Protein AF-A0A7Y3PRS2-F1 (afdb_monomer)

Structure (mmCIF, N/CA/C/O backbone):
data_AF-A0A7Y3PRS2-F1
#
_entry.id   AF-A0A7Y3PRS2-F1
#
loop_
_atom_site.group_PDB
_atom_site.id
_atom_site.type_symbol
_atom_site.label_atom_id
_atom_site.label_alt_id
_atom_site.label_comp_id
_atom_site.label_asym_id
_atom_site.label_entity_id
_atom_site.label_seq_id
_atom_site.pdbx_PDB_ins_code
_atom_site.Cartn_x
_atom_site.Cartn_y
_atom_site.Cartn_z
_atom_site.occupancy
_atom_site.B_iso_or_equiv
_atom_site.auth_seq_id
_atom_site.auth_comp_id
_atom_site.auth_asym_id
_atom_site.auth_atom_id
_atom_site.pdbx_PDB_model_num
ATOM 1 N N . GLY A 1 1 ? 23.693 -0.739 -29.114 1.00 46.69 1 GLY A N 1
ATOM 2 C CA . GLY A 1 1 ? 23.190 -0.241 -27.819 1.00 46.69 1 GLY A CA 1
ATOM 3 C C . GLY A 1 1 ? 22.339 -1.314 -27.181 1.00 46.69 1 GLY A C 1
ATOM 4 O O . GLY A 1 1 ? 21.730 -2.082 -27.919 1.00 46.69 1 GLY A O 1
ATOM 5 N N . GLY A 1 2 ? 22.344 -1.424 -25.853 1.00 57.69 2 GLY A N 1
ATOM 6 C CA . GLY A 1 2 ? 21.483 -2.372 -25.144 1.00 57.69 2 GLY A CA 1
ATOM 7 C C . GLY A 1 2 ? 20.002 -1.984 -25.222 1.00 57.69 2 GLY A C 1
ATOM 8 O O . GLY A 1 2 ? 19.671 -0.837 -25.514 1.00 57.69 2 GLY A O 1
ATOM 9 N N . VAL A 1 3 ? 19.109 -2.945 -24.973 1.00 62.31 3 VAL A N 1
ATOM 10 C CA . VAL A 1 3 ? 17.650 -2.746 -24.958 1.00 62.31 3 VAL A CA 1
ATOM 11 C C . VAL A 1 3 ? 17.124 -3.119 -23.577 1.00 62.31 3 VAL A C 1
ATOM 13 O O . VAL A 1 3 ? 17.433 -4.199 -23.070 1.00 62.31 3 VAL A O 1
ATOM 16 N N . ILE A 1 4 ? 16.298 -2.255 -22.983 1.00 60.38 4 ILE A N 1
ATOM 17 C CA . ILE A 1 4 ? 15.517 -2.605 -21.794 1.00 60.38 4 ILE A CA 1
ATOM 18 C C . ILE A 1 4 ? 14.291 -3.379 -22.275 1.00 60.38 4 ILE A C 1
ATOM 20 O O . ILE A 1 4 ? 13.386 -2.817 -22.886 1.00 60.38 4 ILE A O 1
ATOM 24 N N . ARG A 1 5 ? 14.272 -4.689 -22.024 1.00 62.00 5 ARG A N 1
ATOM 25 C CA . ARG A 1 5 ? 13.059 -5.503 -22.142 1.00 62.00 5 ARG A CA 1
ATOM 26 C C . ARG A 1 5 ? 12.479 -5.674 -20.744 1.00 62.00 5 ARG A C 1
ATOM 28 O O . ARG A 1 5 ? 13.218 -6.011 -19.822 1.00 62.00 5 ARG A O 1
ATOM 35 N N . SER A 1 6 ? 11.166 -5.515 -20.610 1.00 60.88 6 SER A N 1
ATOM 36 C CA . SER A 1 6 ? 10.439 -5.734 -19.351 1.00 60.88 6 SER A CA 1
ATOM 37 C C . SER A 1 6 ? 9.538 -6.970 -19.448 1.00 60.88 6 SER A C 1
ATOM 39 O O . SER A 1 6 ? 8.319 -6.837 -19.369 1.00 60.88 6 SER A O 1
ATOM 41 N N . PRO A 1 7 ? 10.089 -8.180 -19.683 1.00 71.81 7 PRO A N 1
ATOM 42 C CA . PRO A 1 7 ? 9.277 -9.383 -19.702 1.00 71.81 7 PRO A CA 1
ATOM 43 C C . PRO A 1 7 ? 8.753 -9.664 -18.291 1.00 71.81 7 PRO A C 1
ATOM 45 O O . PRO A 1 7 ? 9.501 -9.673 -17.309 1.00 71.81 7 PRO A O 1
ATOM 48 N N . GLU A 1 8 ? 7.451 -9.892 -18.191 1.00 81.69 8 GLU A N 1
ATOM 49 C CA . GLU A 1 8 ? 6.794 -10.114 -16.915 1.00 81.69 8 GLU A CA 1
ATOM 50 C C . GLU A 1 8 ? 7.007 -11.557 -16.437 1.00 81.69 8 GLU A C 1
ATOM 52 O O . GLU A 1 8 ? 6.449 -12.507 -16.989 1.00 81.69 8 GLU A O 1
ATOM 57 N N . LEU A 1 9 ? 7.807 -11.728 -15.378 1.00 85.88 9 LEU A N 1
ATOM 58 C CA . LEU A 1 9 ? 8.125 -13.042 -14.803 1.00 85.88 9 LEU A CA 1
ATOM 59 C C . LEU A 1 9 ? 6.867 -13.844 -14.439 1.00 85.88 9 LEU A C 1
ATOM 61 O O . LEU A 1 9 ? 6.819 -15.045 -14.677 1.00 85.88 9 LEU A O 1
ATOM 65 N N . LEU A 1 10 ? 5.864 -13.175 -13.869 1.00 87.25 10 LEU A N 1
ATOM 66 C CA . LEU A 1 10 ? 4.642 -13.805 -13.364 1.00 87.25 10 LEU A CA 1
ATOM 67 C C . LEU A 1 10 ? 3.762 -14.361 -14.484 1.00 87.25 10 LEU A C 1
ATOM 69 O O . LEU A 1 10 ? 3.079 -15.364 -14.276 1.00 87.25 10 LEU A O 1
ATOM 73 N N . ALA A 1 11 ? 3.798 -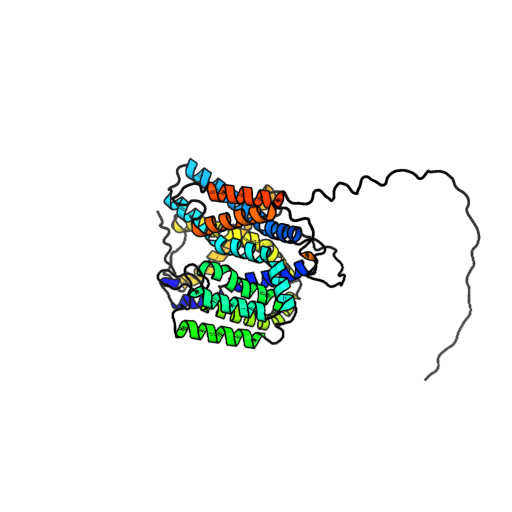13.724 -15.657 1.00 87.88 11 ALA A N 1
ATOM 74 C CA . ALA A 1 11 ? 3.120 -14.201 -16.854 1.00 87.88 11 ALA A CA 1
ATOM 75 C C . ALA A 1 11 ? 3.913 -15.339 -17.518 1.00 87.88 11 ALA A C 1
ATOM 77 O O . ALA A 1 11 ? 3.334 -16.339 -17.929 1.00 87.88 11 ALA A O 1
ATOM 78 N N . GLY A 1 12 ? 5.245 -15.219 -17.579 1.00 86.50 12 GLY A N 1
ATOM 79 C CA . GLY A 1 12 ? 6.105 -16.226 -18.209 1.00 86.50 12 GLY A CA 1
ATOM 80 C C . GLY A 1 12 ? 6.318 -17.502 -17.385 1.00 86.50 12 GLY A C 1
ATOM 81 O O . GLY A 1 12 ? 6.558 -18.562 -17.956 1.00 86.50 12 GLY A O 1
ATOM 82 N N . ILE A 1 13 ? 6.253 -17.423 -16.051 1.00 90.50 13 ILE A N 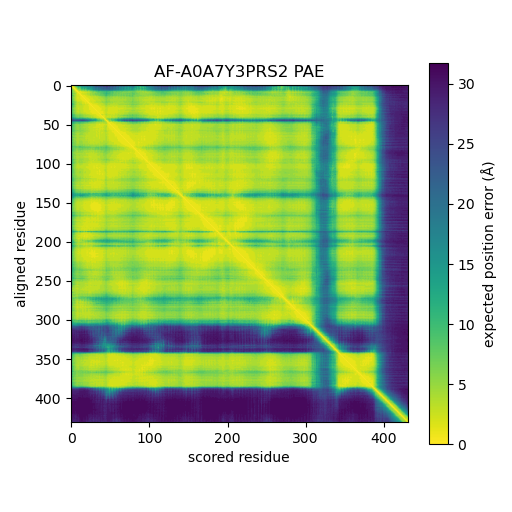1
ATOM 83 C CA . ILE A 1 13 ? 6.542 -18.532 -15.130 1.00 90.50 13 ILE A CA 1
ATOM 84 C C . ILE A 1 13 ? 5.455 -18.595 -14.040 1.00 90.50 13 ILE A C 1
ATOM 86 O O . ILE A 1 13 ? 5.655 -18.080 -12.935 1.00 90.50 13 ILE A O 1
ATOM 90 N N . PRO A 1 14 ? 4.305 -19.245 -14.301 1.00 89.56 14 PRO A N 1
ATOM 91 C CA . PRO A 1 14 ? 3.111 -19.132 -13.457 1.00 89.56 14 PRO A CA 1
ATOM 92 C C . PRO A 1 14 ? 3.289 -19.543 -11.991 1.00 89.56 14 PRO A C 1
ATOM 94 O O . PRO A 1 14 ? 2.665 -18.952 -11.113 1.00 89.56 14 PRO A O 1
ATOM 97 N N . TRP A 1 15 ? 4.175 -20.498 -11.676 1.00 91.69 15 TRP A N 1
ATOM 98 C CA . TRP A 1 15 ? 4.405 -20.897 -10.279 1.00 91.69 15 TRP A CA 1
ATOM 99 C C . TRP A 1 15 ? 4.943 -19.740 -9.419 1.00 91.69 15 TRP A C 1
ATOM 101 O O . TRP A 1 15 ? 4.715 -19.706 -8.211 1.00 91.69 15 TRP A O 1
ATOM 111 N N . THR A 1 16 ? 5.607 -18.750 -10.026 1.00 91.69 16 THR A N 1
ATOM 112 C CA . THR A 1 16 ? 6.114 -17.575 -9.303 1.00 91.69 16 THR A CA 1
ATOM 113 C C . THR A 1 16 ? 4.992 -16.683 -8.765 1.00 91.69 16 THR A C 1
ATOM 115 O O . THR A 1 16 ? 5.222 -15.924 -7.826 1.00 91.69 16 THR A O 1
ATOM 118 N N . GLN A 1 17 ? 3.756 -16.828 -9.259 1.00 93.50 17 GLN A N 1
ATOM 119 C CA . GLN A 1 17 ? 2.584 -16.128 -8.724 1.00 93.50 17 GLN A CA 1
ATOM 120 C C . GLN A 1 17 ? 2.300 -16.502 -7.263 1.00 93.50 17 GLN A C 1
ATOM 122 O O . GLN A 1 17 ? 1.859 -15.651 -6.494 1.00 93.50 17 GLN A O 1
ATOM 127 N N . TRP A 1 18 ? 2.645 -17.716 -6.825 1.00 94.00 18 TRP A N 1
ATOM 128 C CA . TRP A 1 18 ? 2.528 -18.122 -5.417 1.00 94.00 18 TRP A CA 1
ATOM 129 C C . TRP A 1 18 ? 3.438 -17.313 -4.487 1.00 94.00 18 TRP A C 1
ATOM 131 O O . TRP A 1 18 ? 3.109 -17.112 -3.319 1.00 94.00 18 TRP A O 1
ATOM 141 N N . LEU A 1 19 ? 4.556 -16.783 -4.995 1.00 93.50 19 LEU A N 1
ATOM 142 C CA . LEU A 1 19 ? 5.447 -15.928 -4.207 1.00 93.50 19 LEU A CA 1
ATOM 143 C C . LEU A 1 19 ? 4.758 -14.619 -3.803 1.00 93.50 19 LEU A C 1
ATOM 145 O O . LEU A 1 19 ? 5.074 -14.052 -2.756 1.00 93.50 19 LEU A O 1
ATOM 149 N N . THR A 1 20 ? 3.781 -14.158 -4.591 1.00 94.69 20 THR A N 1
ATOM 150 C CA . THR A 1 20 ? 3.027 -12.932 -4.295 1.00 94.69 20 THR A CA 1
ATOM 151 C C . THR A 1 20 ? 2.277 -13.029 -2.966 1.00 94.69 20 THR A C 1
ATOM 153 O O . THR A 1 20 ? 2.140 -12.015 -2.291 1.00 94.69 20 THR A O 1
ATOM 156 N N . LEU A 1 21 ? 1.900 -14.235 -2.519 1.00 94.56 21 LEU A N 1
ATOM 157 C CA . LEU A 1 21 ? 1.291 -14.466 -1.203 1.00 94.56 21 LEU A CA 1
ATOM 158 C C . LEU A 1 21 ? 2.195 -13.981 -0.062 1.00 94.56 21 LEU A C 1
ATOM 160 O O . LEU A 1 21 ? 1.745 -13.292 0.855 1.00 94.56 21 LEU A O 1
ATOM 164 N N . GLY A 1 22 ? 3.489 -14.302 -0.141 1.00 92.06 22 GLY A N 1
ATOM 165 C CA . GLY A 1 22 ? 4.481 -13.909 0.860 1.00 92.06 22 GLY A CA 1
ATOM 166 C C . GLY A 1 22 ? 4.921 -12.448 0.745 1.00 92.06 22 GLY A C 1
ATOM 167 O O . GLY A 1 22 ? 5.182 -11.806 1.761 1.00 92.06 22 GLY A O 1
ATOM 168 N N . PHE A 1 23 ? 4.985 -11.911 -0.477 1.00 91.56 23 PHE A N 1
ATOM 169 C CA . PHE A 1 23 ? 5.454 -10.543 -0.733 1.00 91.56 23 PHE A CA 1
ATOM 170 C C . PHE A 1 23 ? 4.352 -9.479 -0.712 1.00 91.56 23 PHE A C 1
ATOM 172 O O . PHE A 1 23 ? 4.666 -8.288 -0.722 1.00 91.56 23 PHE A O 1
ATOM 179 N N . GLN A 1 24 ? 3.075 -9.865 -0.660 1.00 93.69 24 GLN A N 1
ATOM 180 C CA . GLN A 1 24 ? 1.979 -8.906 -0.608 1.00 93.69 24 GLN A CA 1
ATOM 181 C C . GLN A 1 24 ? 1.889 -8.264 0.783 1.00 93.69 24 GLN A C 1
ATOM 183 O O . GLN A 1 24 ? 1.239 -8.774 1.694 1.00 93.69 24 GLN A O 1
ATOM 188 N N . ILE A 1 25 ? 2.558 -7.124 0.950 1.00 91.81 25 ILE A N 1
ATOM 189 C CA . ILE A 1 25 ? 2.680 -6.415 2.233 1.00 91.81 25 ILE A CA 1
ATOM 190 C C . ILE A 1 25 ? 1.506 -5.479 2.546 1.00 91.81 25 ILE A C 1
ATOM 192 O O . ILE A 1 25 ? 1.398 -4.988 3.671 1.00 91.81 25 ILE A O 1
ATOM 196 N N . MET A 1 26 ? 0.639 -5.189 1.573 1.00 92.94 26 MET A N 1
ATOM 197 C CA . MET A 1 26 ? -0.408 -4.172 1.722 1.00 92.94 26 MET A CA 1
ATOM 198 C C . MET A 1 26 ? -1.360 -4.408 2.902 1.00 92.94 26 MET A C 1
ATOM 200 O O . MET A 1 26 ? -1.560 -3.461 3.670 1.00 92.94 26 MET A O 1
ATOM 204 N N . PRO A 1 27 ? -1.889 -5.625 3.153 1.00 95.44 27 PRO A N 1
ATOM 205 C CA . PRO A 1 27 ? -2.759 -5.834 4.309 1.00 95.44 27 PRO A CA 1
ATOM 206 C C . PRO A 1 27 ? -2.053 -5.506 5.630 1.00 95.44 27 PRO A C 1
ATOM 208 O O . PRO A 1 27 ? -2.653 -4.897 6.516 1.00 95.44 27 PRO A O 1
ATOM 211 N N . LEU A 1 28 ? -0.757 -5.821 5.741 1.00 95.56 28 LEU A N 1
ATOM 212 C CA . LEU A 1 28 ? 0.056 -5.513 6.920 1.00 95.56 28 LEU A CA 1
ATOM 213 C C . LEU A 1 28 ? 0.216 -4.009 7.137 1.00 95.56 28 LEU A C 1
ATOM 215 O O . LEU A 1 28 ? 0.174 -3.540 8.276 1.00 95.56 28 LEU A O 1
ATOM 219 N N . PHE A 1 29 ? 0.378 -3.246 6.055 1.00 93.81 29 PHE A N 1
ATOM 220 C CA . PHE A 1 29 ? 0.495 -1.793 6.128 1.00 93.81 29 PHE A CA 1
ATOM 221 C C . PHE A 1 29 ? -0.790 -1.150 6.663 1.00 93.81 29 PHE A C 1
ATOM 223 O O . PHE A 1 29 ? -0.735 -0.319 7.574 1.00 93.81 29 PHE A O 1
ATOM 230 N N . PHE A 1 30 ? -1.957 -1.568 6.161 1.00 96.81 30 PHE A N 1
ATOM 231 C CA . PHE A 1 30 ? -3.244 -1.075 6.656 1.00 96.81 30 PHE A CA 1
ATOM 232 C C . PHE A 1 30 ? -3.535 -1.551 8.084 1.00 96.81 30 PHE A C 1
ATOM 234 O O . PHE A 1 30 ? -3.966 -0.739 8.902 1.00 96.81 30 PHE A O 1
ATOM 241 N N . LEU A 1 31 ? -3.209 -2.803 8.424 1.00 97.88 31 LEU A N 1
ATOM 242 C CA . LEU A 1 31 ? -3.309 -3.341 9.785 1.00 97.88 31 LEU A CA 1
ATOM 243 C C . LEU A 1 31 ? -2.492 -2.518 10.790 1.00 97.88 31 LEU A C 1
ATOM 245 O O . LEU A 1 31 ? -3.018 -2.054 11.805 1.00 97.88 31 LEU A O 1
ATOM 249 N N . ALA A 1 32 ? -1.209 -2.293 10.494 1.00 95.25 32 ALA A N 1
ATOM 250 C CA . ALA A 1 32 ? -0.327 -1.470 11.316 1.00 95.25 32 ALA A CA 1
ATOM 251 C C . ALA A 1 32 ? -0.800 -0.009 11.362 1.00 95.25 32 ALA A C 1
ATOM 253 O O . ALA A 1 32 ? -0.751 0.639 12.412 1.00 95.25 32 ALA A O 1
ATOM 254 N N . GLY A 1 33 ? -1.302 0.501 10.234 1.00 94.25 33 GLY A N 1
ATOM 255 C CA . GLY A 1 33 ? -1.906 1.821 10.113 1.00 94.25 33 GLY A CA 1
ATOM 256 C C . GLY A 1 33 ? -3.071 2.020 11.074 1.00 94.25 33 GLY A C 1
ATOM 257 O O . GLY A 1 33 ? -3.064 3.005 11.815 1.00 94.25 33 GLY A O 1
ATOM 258 N N . GLY A 1 34 ? -4.011 1.073 11.103 1.00 96.38 34 GLY A N 1
ATOM 259 C CA . GLY A 1 34 ? -5.158 1.064 12.006 1.00 96.38 34 GLY A CA 1
ATOM 260 C C . GLY A 1 34 ? -4.734 0.942 13.464 1.00 96.38 34 GLY A C 1
ATOM 261 O O . GLY A 1 34 ? -5.075 1.797 14.280 1.00 96.38 34 GLY A O 1
ATOM 262 N N . TYR A 1 35 ? -3.878 -0.032 13.788 1.00 96.12 35 TYR A N 1
ATOM 263 C CA . TYR A 1 35 ? -3.334 -0.200 15.141 1.00 96.12 35 TYR A CA 1
ATOM 264 C C . TYR A 1 35 ? -2.717 1.108 15.676 1.00 96.12 35 TYR A C 1
ATOM 266 O O . TYR A 1 35 ? -3.045 1.573 16.771 1.00 96.12 35 TYR A O 1
ATOM 274 N N . ALA A 1 36 ? -1.860 1.757 14.880 1.00 93.00 36 ALA A N 1
ATOM 275 C CA . ALA A 1 36 ? -1.219 3.015 15.256 1.00 93.00 36 ALA A CA 1
ATOM 276 C C . ALA A 1 36 ? -2.203 4.196 15.310 1.00 93.00 36 ALA A C 1
ATOM 278 O O . ALA A 1 36 ? -2.080 5.070 16.174 1.00 93.00 36 ALA A O 1
ATOM 279 N N . ALA A 1 37 ? -3.166 4.250 14.387 1.00 92.62 37 ALA A N 1
ATOM 280 C CA . ALA A 1 37 ? -4.164 5.309 14.334 1.00 92.62 37 ALA A CA 1
ATOM 281 C C . ALA A 1 37 ? -5.076 5.278 15.557 1.00 92.62 37 ALA A C 1
ATOM 283 O O . ALA A 1 37 ? -5.170 6.300 16.233 1.00 92.62 37 ALA A O 1
ATOM 284 N N . GLY A 1 38 ? -5.621 4.110 15.912 1.00 90.31 38 GLY A N 1
ATOM 285 C CA . GLY A 1 38 ? -6.403 3.928 17.134 1.00 90.31 38 GLY A CA 1
ATOM 286 C C . GLY A 1 38 ? -5.597 4.367 18.356 1.00 90.31 38 GLY A C 1
ATOM 287 O O . GLY A 1 38 ? -6.076 5.175 19.154 1.00 90.31 38 GLY A O 1
ATOM 288 N N . GLY A 1 39 ? -4.330 3.928 18.427 1.00 88.50 39 GLY A N 1
ATOM 289 C CA . GLY A 1 39 ? -3.302 4.379 19.377 1.00 88.50 39 GLY A CA 1
ATOM 290 C C . GLY A 1 39 ? -3.317 5.879 19.624 1.00 88.50 39 GLY A C 1
ATOM 291 O O . GLY A 1 39 ? -3.650 6.371 20.703 1.00 88.50 39 GLY A O 1
ATOM 292 N N . SER A 1 40 ? -2.947 6.597 18.572 1.00 88.31 40 SER A N 1
ATOM 293 C CA . SER A 1 40 ? -2.798 8.046 18.602 1.00 88.31 40 SER A CA 1
ATOM 294 C C . SER A 1 40 ? -4.117 8.809 18.726 1.00 88.31 40 SER A C 1
ATOM 296 O O . SER A 1 40 ? -4.100 9.949 19.179 1.00 88.31 40 SER A O 1
ATOM 298 N N . TRP A 1 41 ? -5.238 8.227 18.296 1.00 88.25 41 TRP A N 1
ATOM 299 C CA . TRP A 1 41 ? -6.565 8.835 18.381 1.00 88.25 41 TRP A CA 1
ATOM 300 C C . TRP A 1 41 ? -7.108 8.779 19.809 1.00 88.25 41 TRP A C 1
ATOM 302 O O . TRP A 1 41 ? -7.526 9.800 20.351 1.00 88.25 41 TRP A O 1
ATOM 312 N N . ALA A 1 42 ? -7.016 7.616 20.457 1.00 85.00 42 ALA A N 1
ATOM 313 C CA . ALA A 1 42 ? -7.455 7.441 21.840 1.00 85.00 42 ALA A CA 1
ATOM 314 C C . ALA A 1 42 ? -6.648 8.307 22.826 1.00 85.00 42 ALA A C 1
ATOM 316 O O . ALA A 1 42 ? -7.210 8.827 23.784 1.00 85.00 42 ALA A O 1
ATOM 317 N N . ALA A 1 43 ? -5.349 8.497 22.570 1.00 81.88 43 ALA A N 1
ATOM 318 C CA . ALA A 1 43 ? -4.469 9.332 23.391 1.00 81.88 43 ALA A CA 1
ATOM 319 C C . ALA A 1 43 ? -4.601 10.847 23.122 1.00 81.88 43 ALA A C 1
ATOM 321 O O . ALA A 1 43 ? -3.947 11.648 23.787 1.00 81.88 43 ALA A O 1
ATOM 322 N N . MET A 1 44 ? -5.393 11.263 22.130 1.00 79.00 44 MET A N 1
ATOM 323 C CA . MET A 1 44 ? -5.501 12.669 21.744 1.00 79.00 44 MET A CA 1
ATOM 324 C C . MET A 1 44 ? -6.445 13.439 22.676 1.00 79.00 44 MET A C 1
ATOM 326 O O . MET A 1 44 ? -7.554 12.982 22.954 1.00 79.00 44 MET A O 1
ATOM 330 N N . SER A 1 45 ? -6.031 14.638 23.092 1.00 62.50 45 SER A N 1
ATOM 331 C CA . SER A 1 45 ? -6.848 15.605 23.844 1.00 62.50 45 SER A CA 1
ATOM 332 C C . SER A 1 45 ? -7.406 16.751 22.981 1.00 62.50 45 SER A C 1
ATOM 334 O O . SER A 1 45 ? -8.255 17.503 23.445 1.00 62.50 45 SER A O 1
ATOM 336 N N . GLY A 1 46 ? -6.960 16.882 21.724 1.00 64.12 46 GLY A N 1
ATOM 337 C CA . GLY A 1 46 ? -7.448 17.877 20.757 1.00 64.12 46 GLY A CA 1
ATOM 338 C C . GLY A 1 46 ? -8.558 17.370 19.822 1.00 64.12 46 GLY A C 1
ATOM 339 O O . GLY A 1 46 ? -8.845 16.175 19.762 1.00 64.12 46 GLY A O 1
ATOM 340 N N . GLY A 1 47 ? -9.164 18.284 19.056 1.00 77.94 47 GLY A N 1
ATOM 341 C CA . GLY A 1 47 ? -10.257 17.983 18.120 1.00 77.94 47 GLY A CA 1
ATOM 342 C C . GLY A 1 47 ? -9.864 17.119 16.909 1.00 77.94 47 GLY A C 1
ATOM 343 O O . GLY A 1 47 ? -8.689 17.009 16.539 1.00 77.94 47 GLY A O 1
ATOM 344 N N . ALA A 1 48 ? -10.879 16.532 16.259 1.00 83.50 48 ALA A N 1
ATOM 345 C CA . ALA A 1 48 ? -10.725 15.617 15.124 1.00 83.50 48 ALA A CA 1
ATOM 346 C C . ALA A 1 48 ? -9.922 16.215 13.958 1.00 83.50 48 ALA A C 1
ATOM 348 O O . ALA A 1 48 ? -8.994 15.583 13.451 1.00 83.50 48 ALA A O 1
ATOM 349 N N . SER A 1 49 ? -10.224 17.463 13.588 1.00 82.88 49 SER A N 1
ATOM 350 C CA . SER A 1 49 ? -9.579 18.183 12.483 1.00 82.88 49 SER A CA 1
ATOM 351 C C . SER A 1 49 ? -8.067 18.327 12.684 1.00 82.88 49 SER A C 1
ATOM 353 O O . SER A 1 49 ? -7.286 18.046 11.776 1.00 82.88 49 SER A O 1
ATOM 355 N N . GLY A 1 50 ? -7.626 18.691 13.892 1.00 83.00 50 GLY A N 1
ATOM 356 C CA . GLY A 1 50 ? -6.206 18.827 14.219 1.00 83.00 50 GLY A CA 1
ATOM 357 C C . GLY A 1 50 ? -5.451 17.497 14.181 1.00 83.00 50 GLY A C 1
ATOM 358 O O . GLY A 1 50 ? -4.306 17.448 13.728 1.00 83.00 50 GLY A O 1
ATOM 359 N N . TRP A 1 51 ? -6.086 16.406 14.621 1.00 87.62 51 TRP A N 1
ATOM 360 C CA . TRP A 1 51 ? -5.494 15.069 14.539 1.00 87.62 51 TRP A CA 1
ATOM 361 C C . TRP A 1 51 ? -5.363 14.597 13.087 1.00 87.62 51 TRP A C 1
ATOM 363 O O . TRP A 1 51 ? -4.268 14.195 12.680 1.00 87.62 51 TRP A O 1
ATOM 373 N N . VAL A 1 52 ? -6.439 14.719 12.297 1.00 89.81 52 VAL A N 1
ATOM 374 C CA . VAL A 1 52 ? -6.457 14.331 10.878 1.00 89.81 52 VAL A CA 1
ATOM 375 C C . VAL A 1 52 ? -5.418 15.136 10.104 1.00 89.81 52 VAL A C 1
ATOM 377 O O . VAL A 1 52 ? -4.596 14.548 9.409 1.00 89.81 52 VAL A O 1
ATOM 380 N N . ARG A 1 53 ? -5.366 16.459 10.302 1.00 88.12 53 ARG A N 1
ATOM 381 C CA . ARG A 1 53 ? -4.370 17.340 9.678 1.00 88.12 53 ARG A CA 1
ATOM 382 C C . ARG A 1 53 ? -2.940 16.898 9.974 1.00 88.12 53 ARG A C 1
ATOM 384 O O . ARG A 1 53 ? -2.153 16.738 9.049 1.00 88.12 53 ARG A O 1
ATOM 391 N N . ARG A 1 54 ? -2.589 16.642 11.241 1.00 87.00 54 ARG A N 1
ATOM 392 C CA . ARG A 1 54 ? -1.234 16.178 11.600 1.00 87.00 54 ARG A CA 1
ATOM 393 C C . ARG A 1 54 ? -0.871 14.862 10.918 1.00 87.00 54 ARG A C 1
ATOM 395 O O . ARG A 1 54 ? 0.279 14.678 10.526 1.00 87.00 54 ARG A O 1
ATOM 402 N N . ARG A 1 55 ? -1.826 13.938 10.798 1.00 88.12 55 ARG A N 1
ATOM 403 C CA . ARG A 1 55 ? -1.591 12.638 10.163 1.00 88.12 55 ARG A CA 1
ATOM 404 C C . ARG A 1 55 ? -1.488 12.756 8.644 1.00 88.12 55 ARG A C 1
ATOM 406 O O . ARG A 1 55 ? -0.572 12.178 8.071 1.00 88.12 55 ARG A O 1
ATOM 413 N N . ALA A 1 56 ? -2.352 13.560 8.028 1.00 89.50 56 ALA A N 1
ATOM 414 C CA . A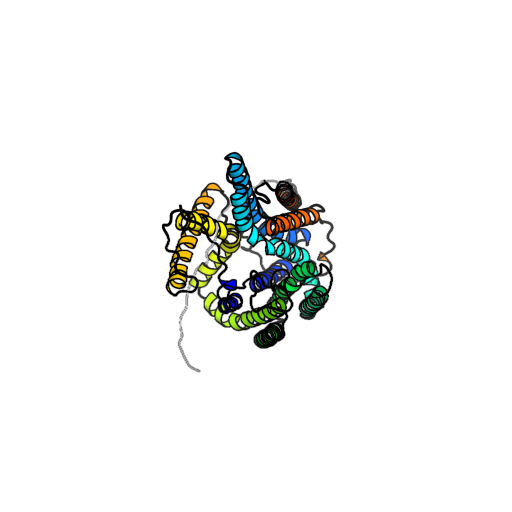LA A 1 56 ? -2.295 13.888 6.610 1.00 89.50 56 ALA A CA 1
ATOM 415 C C . ALA A 1 56 ? -0.954 14.535 6.249 1.00 89.50 56 ALA A C 1
ATOM 417 O O . ALA A 1 56 ? -0.272 14.061 5.352 1.00 89.50 56 ALA A O 1
ATOM 418 N N . MET A 1 57 ? -0.509 15.533 7.014 1.00 86.88 57 MET A N 1
ATOM 419 C CA . MET A 1 57 ? 0.759 16.232 6.784 1.00 86.88 57 MET A CA 1
ATOM 420 C C . MET A 1 57 ? 1.991 15.325 6.862 1.00 86.88 57 MET A C 1
ATOM 422 O O . MET A 1 57 ? 2.929 15.503 6.090 1.00 86.88 57 MET A O 1
ATOM 426 N N . ARG A 1 58 ? 1.988 14.312 7.740 1.00 84.69 58 ARG A N 1
ATOM 427 C CA . ARG A 1 58 ? 3.073 13.311 7.816 1.00 84.69 58 ARG A CA 1
ATOM 428 C C . ARG A 1 58 ? 3.222 12.477 6.542 1.00 84.69 58 ARG A C 1
ATOM 430 O O . ARG A 1 58 ? 4.284 11.900 6.337 1.00 84.69 58 ARG A O 1
ATOM 437 N N . LEU A 1 59 ? 2.171 12.394 5.732 1.00 87.31 59 LEU A N 1
ATOM 438 C CA . LEU A 1 59 ? 2.147 11.658 4.472 1.00 87.31 59 LEU A CA 1
ATOM 439 C C . LEU A 1 59 ? 2.281 12.606 3.272 1.00 87.31 59 LEU A C 1
ATOM 441 O O . LEU A 1 59 ? 3.106 12.359 2.398 1.00 87.31 59 LEU A O 1
ATOM 445 N N . LEU A 1 60 ? 1.537 13.715 3.265 1.00 88.44 60 LEU A N 1
ATOM 446 C CA . LEU A 1 60 ? 1.521 14.689 2.174 1.00 88.44 60 LEU A CA 1
ATOM 447 C C . LEU A 1 60 ? 2.840 15.440 2.019 1.00 88.44 60 LEU A C 1
ATOM 449 O O . LEU A 1 60 ? 3.234 15.694 0.892 1.00 88.44 60 LEU A O 1
ATOM 453 N N . VAL A 1 61 ? 3.548 15.774 3.104 1.00 86.62 61 VAL A N 1
ATOM 454 C CA . VAL A 1 61 ? 4.816 16.516 2.978 1.00 86.62 61 VAL A CA 1
ATOM 455 C C . VAL A 1 61 ? 5.895 15.679 2.287 1.00 86.62 61 VAL A C 1
ATOM 457 O O . VAL A 1 61 ? 6.416 16.144 1.275 1.00 86.62 61 VAL A O 1
ATOM 460 N N . PRO A 1 62 ? 6.220 14.449 2.739 1.00 86.06 62 PRO A N 1
ATOM 461 C CA . PRO A 1 62 ? 7.196 13.624 2.030 1.00 86.06 62 PRO A CA 1
ATOM 462 C C . PRO A 1 62 ? 6.780 13.324 0.585 1.00 86.06 62 PRO A C 1
ATOM 464 O O . PRO A 1 62 ? 7.602 13.447 -0.322 1.00 86.06 62 PRO A O 1
ATOM 467 N N . ALA A 1 63 ? 5.505 12.983 0.361 1.00 89.88 63 ALA A N 1
ATOM 468 C CA . ALA A 1 63 ? 4.990 12.683 -0.973 1.00 89.88 63 ALA A CA 1
ATOM 469 C C . ALA A 1 63 ? 5.008 13.912 -1.895 1.00 89.88 63 ALA A C 1
ATOM 471 O O . ALA A 1 63 ? 5.349 13.789 -3.068 1.00 89.88 63 ALA A O 1
ATOM 472 N N . GLY A 1 64 ? 4.686 15.094 -1.368 1.00 89.88 64 GLY A N 1
ATOM 473 C CA . GLY A 1 64 ? 4.707 16.365 -2.085 1.00 89.88 64 GLY A CA 1
ATOM 474 C C . GLY A 1 64 ? 6.119 16.801 -2.461 1.00 89.88 64 GLY A C 1
ATOM 475 O O . GLY A 1 64 ? 6.331 17.200 -3.600 1.00 89.88 64 GLY A O 1
ATOM 476 N N . ILE A 1 65 ? 7.098 16.651 -1.559 1.00 88.44 65 ILE A N 1
ATOM 477 C CA . ILE A 1 65 ? 8.517 16.918 -1.859 1.00 88.44 65 ILE A CA 1
ATOM 478 C C . ILE A 1 65 ? 9.002 15.997 -2.978 1.00 88.44 65 ILE A C 1
ATOM 480 O O . ILE A 1 65 ? 9.553 16.470 -3.968 1.00 88.44 65 ILE A O 1
ATOM 484 N N . TYR A 1 66 ? 8.766 14.690 -2.843 1.00 90.75 66 TYR A N 1
ATOM 485 C CA . TYR A 1 66 ? 9.127 13.718 -3.872 1.00 90.75 66 TYR A CA 1
ATOM 486 C C . TYR A 1 66 ? 8.463 14.054 -5.216 1.00 90.75 66 TYR A C 1
ATOM 488 O O . TYR A 1 66 ? 9.149 14.160 -6.229 1.00 90.75 66 TYR A O 1
ATOM 496 N N . SER A 1 67 ? 7.151 14.305 -5.213 1.00 94.38 67 SER A N 1
ATOM 497 C CA . SER A 1 67 ? 6.396 14.647 -6.424 1.00 94.38 67 SER A CA 1
ATOM 498 C C . SER A 1 67 ? 6.923 15.924 -7.068 1.00 94.38 67 SER A C 1
ATOM 500 O O . SER A 1 67 ? 7.121 15.956 -8.274 1.00 94.38 67 SER A O 1
ATOM 502 N N . GLY A 1 68 ? 7.205 16.961 -6.275 1.00 92.94 68 GLY A N 1
ATOM 503 C CA . GLY A 1 68 ? 7.777 18.213 -6.762 1.00 92.94 68 GLY A CA 1
ATOM 504 C C . GLY A 1 68 ? 9.128 18.006 -7.444 1.00 92.94 68 GLY A C 1
ATOM 505 O O . GLY A 1 68 ? 9.333 18.513 -8.542 1.00 92.94 68 GLY A O 1
ATOM 506 N N . LEU A 1 69 ? 10.021 17.210 -6.849 1.00 92.00 69 LEU A N 1
ATOM 507 C CA . LEU A 1 69 ? 11.329 16.904 -7.439 1.00 92.00 69 LEU A CA 1
ATOM 508 C C . LEU A 1 69 ? 11.205 16.113 -8.747 1.00 92.00 69 LEU A C 1
ATOM 510 O O . LEU A 1 69 ? 11.883 16.438 -9.720 1.00 92.00 69 LEU A O 1
ATOM 514 N N . VAL A 1 70 ? 10.317 15.117 -8.799 1.00 93.88 70 VAL A N 1
ATOM 515 C CA . VAL A 1 70 ? 10.066 14.348 -10.028 1.00 93.88 70 VAL A CA 1
ATOM 516 C C . VAL A 1 70 ? 9.447 15.232 -11.111 1.00 93.88 70 VAL A C 1
ATOM 518 O O . VAL A 1 70 ? 9.880 15.178 -12.256 1.00 93.88 70 VAL A O 1
ATOM 521 N N . LEU A 1 71 ? 8.489 16.092 -10.763 1.00 96.00 71 LEU A N 1
ATOM 522 C CA . LEU A 1 71 ? 7.871 17.034 -11.698 1.00 96.00 71 LEU A CA 1
ATOM 523 C C . LEU A 1 71 ? 8.890 18.035 -12.257 1.00 96.00 71 LEU A C 1
ATOM 525 O O . LEU A 1 71 ? 8.886 18.297 -13.457 1.00 96.00 71 LEU A O 1
ATOM 529 N N . VAL A 1 72 ? 9.797 18.555 -11.423 1.00 95.25 72 VAL A N 1
ATOM 530 C CA . VAL A 1 72 ? 10.908 19.403 -11.886 1.00 95.25 72 VAL A CA 1
ATOM 531 C C . VAL A 1 72 ? 11.799 18.634 -12.860 1.00 95.25 72 VAL A C 1
ATOM 533 O O . VAL A 1 72 ? 12.110 19.156 -13.928 1.00 95.25 72 VAL A O 1
ATOM 536 N N . ALA A 1 73 ? 12.157 17.384 -12.549 1.00 93.12 73 ALA A N 1
ATOM 537 C CA . ALA A 1 73 ? 12.936 16.548 -13.460 1.00 93.12 73 ALA A CA 1
ATOM 538 C C . ALA A 1 73 ? 12.210 16.320 -14.799 1.00 93.12 73 ALA A C 1
ATOM 540 O O . ALA A 1 73 ? 12.816 16.485 -15.852 1.00 93.12 73 ALA A O 1
ATOM 541 N N . VAL A 1 74 ? 10.903 16.035 -14.777 1.00 94.62 74 VAL A N 1
ATOM 542 C CA . VAL A 1 74 ? 10.068 15.897 -15.985 1.00 94.62 74 VAL A CA 1
ATOM 543 C C . VAL A 1 74 ? 10.049 17.189 -16.809 1.00 94.62 74 VAL A C 1
ATOM 545 O O . VAL A 1 74 ? 10.157 17.132 -18.033 1.00 94.62 74 VAL A O 1
ATOM 548 N N . ALA A 1 75 ? 9.934 18.355 -16.168 1.00 94.88 75 ALA A N 1
ATOM 549 C CA . ALA A 1 75 ? 9.961 19.645 -16.858 1.00 94.88 75 ALA A CA 1
ATOM 550 C C . ALA A 1 75 ? 11.324 19.916 -17.518 1.00 94.88 75 ALA A C 1
ATOM 552 O O . ALA A 1 75 ? 11.373 20.329 -18.676 1.00 94.88 75 ALA A O 1
ATOM 553 N N . VAL A 1 76 ? 12.428 19.629 -16.817 1.00 95.88 76 VAL A N 1
ATOM 554 C CA . VAL A 1 76 ? 13.792 19.759 -17.359 1.00 95.88 76 VAL A CA 1
ATOM 555 C C . VAL A 1 76 ? 14.004 18.808 -18.536 1.00 95.88 76 VAL A C 1
ATOM 557 O O . VAL A 1 76 ? 14.475 19.237 -19.585 1.00 95.88 76 VAL A O 1
ATOM 560 N N . CYS A 1 77 ? 13.617 17.538 -18.398 1.00 94.12 77 CYS A N 1
ATOM 561 C CA . CYS A 1 77 ? 13.752 16.540 -19.456 1.00 94.12 77 CYS A CA 1
ATOM 562 C C . CYS A 1 77 ? 12.933 16.894 -20.708 1.00 94.12 77 CYS A C 1
ATOM 564 O O . CYS A 1 77 ? 13.431 16.725 -21.818 1.00 94.12 77 CYS A O 1
ATOM 566 N N . GLN A 1 78 ? 11.723 17.442 -20.553 1.00 92.38 78 GLN A N 1
ATOM 567 C CA . GLN A 1 78 ? 10.970 17.983 -21.691 1.00 92.38 78 GLN A CA 1
ATOM 568 C C . GLN A 1 78 ? 11.686 19.175 -22.335 1.00 92.38 78 GLN A C 1
ATOM 570 O O . GLN A 1 78 ? 11.778 19.239 -23.557 1.00 92.38 78 GLN A O 1
ATOM 575 N N . GLY A 1 79 ? 12.237 20.092 -21.532 1.00 93.69 79 GLY A N 1
ATOM 576 C CA . GLY A 1 79 ? 12.961 21.266 -22.029 1.00 93.69 79 GLY A CA 1
ATOM 577 C C . GLY A 1 79 ? 14.217 20.932 -22.842 1.00 93.69 79 GLY A C 1
ATOM 578 O O . GLY A 1 79 ? 14.555 21.669 -23.762 1.00 93.69 79 GLY A O 1
ATOM 579 N N . VAL A 1 80 ? 14.884 19.811 -22.543 1.00 94.81 80 VAL A N 1
ATOM 580 C CA . VAL A 1 80 ? 16.049 19.320 -23.308 1.00 94.81 80 VAL A CA 1
ATOM 581 C C . VAL A 1 80 ? 15.681 18.330 -24.422 1.00 94.81 80 VAL A C 1
ATOM 583 O O . VAL A 1 80 ? 16.574 17.805 -25.083 1.00 94.81 80 VAL A O 1
ATOM 586 N N . GLY A 1 81 ? 14.388 18.071 -24.648 1.00 92.31 81 GLY A N 1
ATOM 587 C CA . GLY A 1 81 ? 13.907 17.247 -25.759 1.00 92.31 81 GLY A CA 1
ATOM 588 C C . GLY A 1 81 ? 14.045 15.733 -25.564 1.00 92.31 81 GLY A C 1
ATOM 589 O O . GLY A 1 81 ? 14.237 15.017 -26.545 1.00 92.31 81 GLY A O 1
ATOM 590 N N . VAL A 1 82 ? 13.963 15.226 -24.327 1.00 92.19 82 VAL A N 1
ATOM 591 C CA . VAL A 1 82 ? 13.871 13.772 -24.084 1.00 92.19 82 VAL A CA 1
ATOM 592 C C . VAL A 1 82 ? 12.605 13.212 -24.740 1.00 92.19 82 VAL A C 1
ATOM 594 O O . VAL A 1 82 ? 11.545 13.832 -24.689 1.00 92.19 82 VAL A O 1
ATOM 597 N N . ASP A 1 83 ? 12.721 12.020 -25.328 1.00 93.19 83 ASP A N 1
ATOM 598 C CA . ASP A 1 83 ? 11.614 11.296 -25.955 1.00 93.19 83 ASP A CA 1
ATOM 599 C C . ASP A 1 83 ? 10.382 11.161 -25.032 1.00 93.19 83 ASP A C 1
ATOM 601 O O . ASP A 1 83 ? 10.489 10.796 -23.855 1.00 93.19 83 ASP A O 1
ATOM 605 N N . ALA A 1 84 ? 9.200 11.433 -25.593 1.00 92.19 84 ALA A N 1
ATOM 606 C CA . ALA A 1 84 ? 7.933 11.464 -24.865 1.00 92.19 84 ALA A CA 1
ATOM 607 C C . ALA A 1 84 ? 7.549 10.091 -24.290 1.00 92.19 84 ALA A C 1
ATOM 609 O O . ALA A 1 84 ? 7.104 10.015 -23.146 1.00 92.19 84 ALA A O 1
ATOM 610 N N . GLY A 1 85 ? 7.783 9.006 -25.037 1.00 91.06 85 GLY A N 1
ATOM 611 C CA . GLY A 1 85 ? 7.489 7.648 -24.571 1.00 91.06 85 GLY A CA 1
ATOM 612 C C . GLY A 1 85 ? 8.385 7.230 -23.403 1.00 91.06 85 GLY A C 1
ATOM 613 O O . GLY A 1 85 ? 7.935 6.596 -22.449 1.00 91.06 85 GLY A O 1
ATOM 614 N N . THR A 1 86 ? 9.651 7.649 -23.426 1.00 90.25 86 THR A N 1
ATOM 615 C CA . THR A 1 86 ? 10.593 7.441 -22.318 1.00 90.25 86 THR A CA 1
ATOM 616 C C . THR A 1 86 ? 10.152 8.194 -21.064 1.00 90.25 86 THR A C 1
ATOM 618 O O . THR A 1 86 ? 10.170 7.634 -19.965 1.00 90.25 86 THR A O 1
ATOM 621 N N . LEU A 1 87 ? 9.729 9.452 -21.221 1.00 92.94 87 LEU A N 1
ATOM 622 C CA . LEU A 1 87 ? 9.188 10.258 -20.128 1.00 92.94 87 LEU A CA 1
ATOM 623 C C . LEU A 1 87 ? 7.932 9.642 -19.524 1.00 92.94 87 LEU A C 1
ATOM 625 O O . LEU A 1 87 ? 7.832 9.561 -18.300 1.00 92.94 87 LEU A O 1
ATOM 629 N N . GLU A 1 88 ? 7.010 9.179 -20.361 1.00 93.50 88 GLU A N 1
ATOM 630 C CA . GLU A 1 88 ? 5.787 8.516 -19.924 1.00 93.50 88 GLU A CA 1
ATOM 631 C C . GLU A 1 88 ? 6.093 7.243 -19.130 1.00 93.50 88 GLU A C 1
ATOM 633 O O . GLU A 1 88 ? 5.620 7.092 -18.003 1.00 93.50 88 GLU A O 1
ATOM 638 N N . LEU A 1 89 ? 6.965 6.376 -19.653 1.00 90.88 89 LEU A N 1
ATOM 639 C CA . LEU A 1 89 ? 7.363 5.133 -18.991 1.00 90.88 89 LEU A CA 1
ATOM 640 C C . LEU A 1 89 ? 8.010 5.388 -17.621 1.00 90.88 89 LEU A C 1
ATOM 642 O O . LEU A 1 89 ? 7.627 4.778 -16.620 1.00 90.88 89 LEU A O 1
ATOM 646 N N . VAL A 1 90 ? 8.993 6.292 -17.564 1.00 91.44 90 VAL A N 1
ATOM 647 C CA . VAL A 1 90 ? 9.707 6.644 -16.325 1.00 91.44 90 VAL A CA 1
ATOM 648 C C . VAL A 1 90 ? 8.769 7.342 -15.340 1.00 91.44 90 VAL A C 1
ATOM 650 O O . VAL A 1 90 ? 8.756 7.015 -14.151 1.00 91.44 90 VAL A O 1
ATOM 653 N N . GLY A 1 91 ? 7.955 8.278 -15.829 1.00 94.38 91 GLY A N 1
ATOM 654 C CA . GLY A 1 91 ? 6.986 9.023 -15.036 1.00 94.38 91 GLY A CA 1
ATOM 655 C C . GLY A 1 91 ? 5.908 8.123 -14.439 1.00 94.38 91 GLY A C 1
ATOM 656 O O . GLY A 1 91 ? 5.532 8.309 -13.280 1.00 94.38 91 GLY A O 1
ATOM 657 N N . TRP A 1 92 ? 5.437 7.129 -15.191 1.00 94.12 92 TRP A N 1
ATOM 658 C CA . TRP A 1 92 ? 4.515 6.108 -14.705 1.00 94.12 92 TRP A CA 1
ATOM 659 C C . TRP A 1 92 ? 5.175 5.191 -13.674 1.00 94.12 92 TRP A C 1
ATOM 661 O O . TRP A 1 92 ? 4.636 5.030 -12.580 1.00 94.12 92 TRP A O 1
ATOM 671 N N . ALA A 1 93 ? 6.375 4.669 -13.949 1.00 91.75 93 ALA A N 1
ATOM 672 C CA . ALA A 1 93 ? 7.085 3.777 -13.029 1.00 91.75 93 ALA A CA 1
ATOM 673 C C . ALA A 1 93 ? 7.357 4.433 -11.661 1.00 91.75 93 ALA A C 1
ATOM 675 O O . ALA A 1 93 ? 7.217 3.796 -10.616 1.00 91.75 93 ALA A O 1
ATOM 676 N N . MET A 1 94 ? 7.692 5.727 -11.657 1.00 93.44 94 MET A N 1
ATOM 677 C CA . MET A 1 94 ? 7.892 6.516 -10.437 1.00 93.44 94 MET A CA 1
ATOM 678 C C . MET A 1 94 ? 6.584 6.745 -9.663 1.00 93.44 94 MET A C 1
ATOM 680 O O . MET A 1 94 ? 6.567 6.710 -8.431 1.00 93.44 94 MET A O 1
ATOM 684 N N . ALA A 1 95 ? 5.463 6.942 -10.358 1.00 94.50 95 ALA A N 1
ATOM 685 C CA . ALA A 1 95 ? 4.181 7.219 -9.714 1.00 94.50 95 ALA A CA 1
ATOM 686 C C . ALA A 1 95 ? 3.403 5.963 -9.303 1.00 94.50 95 ALA A C 1
ATOM 688 O O . ALA A 1 95 ? 2.577 6.048 -8.397 1.00 94.50 95 ALA A O 1
ATOM 689 N N . MET A 1 96 ? 3.660 4.811 -9.930 1.00 89.88 96 MET A N 1
ATOM 690 C CA . MET A 1 96 ? 2.847 3.599 -9.783 1.00 89.88 96 MET A CA 1
ATOM 691 C C . MET A 1 96 ? 2.633 3.208 -8.321 1.00 89.88 96 MET A C 1
ATOM 693 O O . MET A 1 96 ? 1.539 2.803 -7.945 1.00 89.88 96 MET A O 1
ATOM 697 N N . GLN A 1 97 ? 3.647 3.375 -7.468 1.00 90.19 97 GLN A N 1
ATOM 698 C CA . GLN A 1 97 ? 3.549 3.034 -6.049 1.00 90.19 97 GLN A CA 1
ATOM 699 C C . GLN A 1 97 ? 2.490 3.852 -5.279 1.00 90.19 97 GLN A C 1
ATOM 701 O O . GLN A 1 97 ? 1.971 3.346 -4.288 1.00 90.19 97 GLN A O 1
ATOM 706 N N . PHE A 1 98 ? 2.078 5.033 -5.768 1.00 93.44 98 PHE A N 1
ATOM 707 C CA . PHE A 1 98 ? 1.110 5.915 -5.105 1.00 93.44 98 PHE A CA 1
ATOM 708 C C . PHE A 1 98 ? -0.288 5.349 -4.947 1.00 93.44 98 PHE A C 1
ATOM 710 O O . PHE A 1 98 ? -1.030 5.912 -4.150 1.00 93.44 98 PHE A O 1
ATOM 717 N N . TRP A 1 99 ? -0.672 4.281 -5.643 1.00 90.69 99 TRP A N 1
ATOM 718 C CA . TRP A 1 99 ? -2.059 3.805 -5.672 1.00 90.69 99 TRP A CA 1
ATOM 719 C C . TRP A 1 99 ? -2.685 3.604 -4.277 1.00 90.69 99 TRP A C 1
ATOM 721 O O . TRP A 1 99 ? -3.866 3.897 -4.089 1.00 90.69 99 TRP A O 1
ATOM 731 N N . PHE A 1 100 ? -1.913 3.180 -3.266 1.00 90.81 100 PHE A N 1
ATOM 732 C CA . PHE A 1 100 ? -2.448 2.985 -1.911 1.00 90.81 100 PHE A CA 1
ATOM 733 C C . PHE A 1 100 ? -2.489 4.269 -1.076 1.00 90.81 100 PHE A C 1
ATOM 735 O O . PHE A 1 100 ? -3.245 4.356 -0.109 1.00 90.81 100 PHE A O 1
ATOM 742 N N . LEU A 1 101 ? -1.670 5.265 -1.410 1.00 92.75 101 LEU A N 1
ATOM 743 C CA . LEU A 1 101 ? -1.532 6.519 -0.675 1.00 92.75 101 LEU A CA 1
ATOM 744 C C . LEU A 1 101 ? -2.850 7.314 -0.555 1.00 92.75 101 LEU A C 1
ATOM 746 O O . LEU A 1 101 ? -3.177 7.714 0.568 1.00 92.75 101 LEU A O 1
ATOM 750 N N . PRO A 1 102 ? -3.650 7.511 -1.630 1.00 94.50 102 PRO A N 1
ATOM 751 C CA . PRO A 1 102 ? -4.951 8.161 -1.524 1.00 94.50 102 PRO A CA 1
ATOM 752 C C . PRO A 1 102 ? -5.919 7.340 -0.667 1.00 94.50 102 PRO A C 1
ATOM 754 O O . PRO A 1 102 ? -6.598 7.908 0.185 1.00 94.50 102 PRO A O 1
ATOM 757 N N . VAL A 1 103 ? -5.930 6.009 -0.803 1.00 94.62 103 VAL A N 1
ATOM 758 C CA . VAL A 1 103 ? -6.783 5.125 0.011 1.00 94.62 103 VAL A CA 1
ATOM 759 C C . VAL A 1 103 ? -6.417 5.221 1.493 1.00 94.62 103 VAL A C 1
ATOM 761 O O . VAL A 1 103 ? -7.287 5.361 2.353 1.00 94.62 103 VAL A O 1
ATOM 764 N N . TYR A 1 104 ? -5.122 5.211 1.810 1.00 94.38 104 TYR A N 1
ATOM 765 C CA . TYR A 1 104 ? -4.629 5.359 3.175 1.00 94.38 104 TYR A CA 1
ATOM 766 C C . TYR A 1 104 ? -4.956 6.731 3.766 1.00 94.38 104 TYR A C 1
ATOM 768 O O . TYR A 1 104 ? -5.270 6.833 4.956 1.00 94.38 104 TYR A O 1
ATOM 776 N N . LEU A 1 105 ? -4.901 7.786 2.952 1.00 95.19 105 LEU A N 1
ATOM 777 C CA . LEU A 1 105 ? -5.277 9.132 3.362 1.00 95.19 105 LEU A CA 1
ATOM 778 C C . LEU A 1 105 ? -6.781 9.225 3.654 1.00 95.19 105 LEU A C 1
ATOM 780 O O . LEU A 1 105 ? -7.151 9.773 4.692 1.00 95.19 105 LEU A O 1
ATOM 784 N N . VAL A 1 106 ? -7.626 8.616 2.813 1.00 96.06 106 VAL A N 1
ATOM 785 C CA . VAL A 1 106 ? -9.078 8.502 3.038 1.00 96.06 106 VAL A CA 1
ATOM 786 C C . VAL A 1 106 ? -9.368 7.742 4.331 1.00 96.06 106 VAL A C 1
ATOM 788 O O . VAL A 1 106 ? -10.039 8.279 5.208 1.00 96.06 106 VAL A O 1
ATOM 791 N N . LEU A 1 107 ? -8.811 6.542 4.519 1.00 96.19 107 LEU A N 1
ATOM 792 C CA . LEU A 1 107 ? -9.011 5.768 5.751 1.00 96.19 107 LEU A CA 1
ATOM 793 C C . LEU A 1 107 ? -8.493 6.509 6.990 1.00 96.19 107 LEU A C 1
ATOM 795 O O . LEU A 1 107 ? -9.151 6.520 8.029 1.00 96.19 107 LEU A O 1
ATOM 799 N N . SER A 1 108 ? -7.357 7.201 6.873 1.00 93.25 108 SER A N 1
ATOM 800 C CA . SER A 1 108 ? -6.834 8.042 7.951 1.00 93.25 108 SER A CA 1
ATOM 801 C C . SER A 1 108 ? -7.784 9.194 8.284 1.00 93.25 108 SER A C 1
ATOM 803 O O . SER A 1 108 ? -8.023 9.447 9.463 1.00 93.25 108 SER A O 1
ATOM 805 N N . ALA A 1 109 ? -8.371 9.857 7.288 1.00 93.19 109 ALA A N 1
ATOM 806 C CA . ALA A 1 109 ? -9.361 10.911 7.497 1.00 93.19 109 AL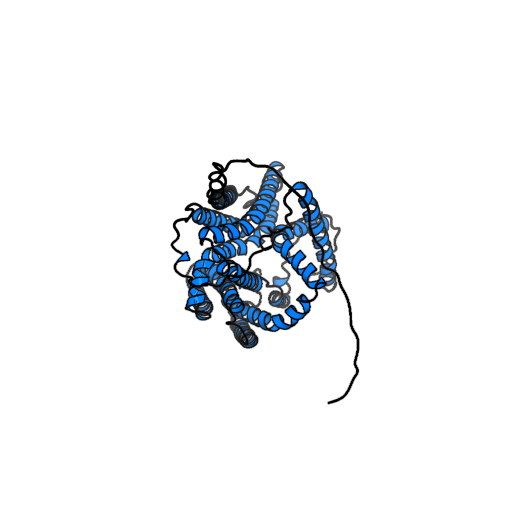A A CA 1
ATOM 807 C C . ALA A 1 109 ? -10.669 10.374 8.109 1.00 93.19 109 ALA A C 1
ATOM 809 O O . ALA A 1 109 ? -11.269 11.037 8.954 1.00 93.19 109 ALA A O 1
ATOM 810 N N . LEU A 1 110 ? -11.059 9.146 7.754 1.00 94.44 110 LEU A N 1
ATOM 811 C CA . LEU A 1 110 ? -12.222 8.442 8.299 1.00 94.44 110 LEU A CA 1
ATOM 812 C C . LEU A 1 110 ? -11.975 7.813 9.681 1.00 94.44 110 LEU A C 1
ATOM 814 O O . LEU A 1 110 ? -12.931 7.351 10.302 1.00 94.44 110 LEU A O 1
ATOM 818 N N . THR A 1 111 ? -10.741 7.822 10.206 1.00 94.44 111 THR A N 1
ATOM 819 C CA . THR A 1 111 ? -10.394 7.229 11.517 1.00 94.44 111 THR A CA 1
ATOM 820 C C . THR A 1 111 ? -11.367 7.606 12.636 1.00 94.44 111 THR A C 1
ATOM 822 O O . THR A 1 111 ? -11.773 6.697 13.354 1.00 94.44 111 THR A O 1
ATOM 825 N N . PRO A 1 112 ? -11.784 8.878 12.824 1.00 91.25 112 PRO A N 1
ATOM 826 C CA . PRO A 1 112 ? -12.698 9.227 13.913 1.00 91.25 112 PRO A CA 1
ATOM 827 C C . PRO A 1 112 ? -14.031 8.471 13.832 1.00 91.25 112 PRO A C 1
ATOM 829 O O . PRO A 1 112 ? -14.516 7.970 14.844 1.00 91.25 112 PRO A O 1
ATOM 832 N N . LEU A 1 113 ? -14.586 8.343 12.622 1.00 93.31 113 LEU A N 1
ATOM 833 C CA . LEU A 1 113 ? -15.833 7.624 12.351 1.00 93.31 113 LEU A CA 1
ATOM 834 C C . LEU A 1 113 ? -15.638 6.114 12.504 1.00 93.31 113 LEU A C 1
ATOM 836 O O . LEU A 1 113 ? -16.392 5.454 13.213 1.00 93.31 113 LEU A O 1
ATOM 840 N N . LEU A 1 114 ? -14.586 5.580 11.880 1.00 94.50 114 LEU A N 1
ATOM 841 C CA . LEU A 1 114 ? -14.248 4.160 11.910 1.00 94.50 114 LEU A CA 1
ATOM 842 C C . LEU A 1 114 ? -13.956 3.673 13.334 1.00 94.50 114 LEU A C 1
ATOM 844 O O . LEU A 1 114 ? -14.398 2.589 13.708 1.00 94.50 114 LEU A O 1
ATOM 848 N N . TYR A 1 115 ? -13.263 4.479 14.140 1.00 94.00 115 TYR A N 1
ATOM 849 C CA . TYR A 1 115 ? -12.962 4.158 15.531 1.00 94.00 115 TYR A CA 1
ATOM 850 C C . TYR A 1 115 ? -14.199 4.291 16.427 1.00 94.00 115 TYR A C 1
ATOM 852 O O . TYR A 1 115 ? -14.405 3.459 17.303 1.00 94.00 115 TYR A O 1
ATOM 860 N N . ALA A 1 116 ? -15.065 5.286 16.198 1.00 92.19 116 ALA A N 1
ATOM 861 C CA . ALA A 1 116 ? -16.341 5.385 16.909 1.00 92.19 116 ALA A CA 1
ATOM 862 C C . ALA A 1 116 ? -17.252 4.179 16.621 1.00 92.19 116 ALA A C 1
ATOM 864 O O . ALA A 1 116 ? -17.852 3.626 17.543 1.00 92.19 116 ALA A O 1
ATOM 865 N N . ALA A 1 117 ? -17.309 3.734 15.362 1.00 93.81 117 ALA A N 1
ATOM 866 C CA . ALA A 1 117 ? -18.008 2.515 14.973 1.00 93.81 117 ALA A CA 1
ATOM 867 C C . ALA A 1 117 ? -17.403 1.278 15.657 1.00 93.81 117 ALA A C 1
ATOM 869 O O . ALA A 1 117 ? -18.132 0.467 16.224 1.00 93.81 117 ALA A O 1
ATOM 870 N N . HIS A 1 118 ? -16.072 1.162 15.665 1.00 95.12 118 HIS A N 1
ATOM 871 C CA . HIS A 1 118 ? -15.349 0.083 16.347 1.00 95.12 118 HIS A CA 1
ATOM 872 C C . HIS A 1 118 ? -15.661 0.024 17.847 1.00 95.12 118 HIS A C 1
ATOM 874 O O . HIS A 1 118 ? -15.955 -1.048 18.363 1.00 95.12 118 HIS A O 1
ATOM 880 N N . LEU A 1 119 ? -15.701 1.161 18.547 1.00 93.94 119 LEU A N 1
ATOM 881 C CA . LEU A 1 119 ? -16.069 1.187 19.969 1.00 93.94 119 LEU A CA 1
ATOM 882 C C . LEU A 1 119 ? -17.512 0.730 20.227 1.00 93.94 119 LEU A C 1
ATOM 884 O O . LEU A 1 119 ? -17.807 0.235 21.312 1.00 93.94 119 LEU A O 1
ATOM 888 N N . ARG A 1 120 ? -18.416 0.912 19.257 1.00 95.12 120 ARG A N 1
ATOM 889 C CA . ARG A 1 120 ? -19.834 0.555 19.392 1.00 95.12 120 ARG A CA 1
ATOM 890 C C . ARG A 1 120 ? -20.132 -0.891 19.000 1.00 95.12 120 ARG A C 1
ATOM 892 O O . ARG A 1 120 ? -20.990 -1.513 19.616 1.00 95.12 120 ARG A O 1
ATOM 899 N N . TRP A 1 121 ? -19.460 -1.404 17.973 1.00 95.81 121 TRP A N 1
ATOM 900 C CA . TRP A 1 121 ? -19.810 -2.677 17.334 1.00 95.81 121 TRP A CA 1
ATOM 901 C C . TRP A 1 121 ? -18.649 -3.683 17.249 1.00 95.81 121 TRP A C 1
ATOM 903 O O . TRP A 1 121 ? -18.861 -4.829 16.851 1.00 95.81 121 TRP A O 1
ATOM 913 N N . GLY A 1 122 ? -17.428 -3.296 17.627 1.00 95.31 122 GLY A N 1
ATOM 914 C CA . GLY A 1 122 ? -16.252 -4.167 17.653 1.00 95.31 122 GLY A CA 1
ATOM 915 C C . GLY A 1 122 ? -16.020 -4.894 16.326 1.00 95.31 122 GLY A C 1
ATOM 916 O O . GLY A 1 122 ? -15.955 -4.278 15.263 1.00 95.31 122 GLY A O 1
ATOM 917 N N . LEU A 1 123 ? -15.949 -6.230 16.384 1.00 96.50 123 LEU A N 1
ATOM 918 C CA . LEU A 1 123 ? -15.693 -7.098 15.224 1.00 96.50 123 LEU A CA 1
ATOM 919 C C . LEU A 1 123 ? -16.804 -7.093 14.164 1.00 96.50 123 LEU A C 1
ATOM 921 O O . LEU A 1 123 ? -16.555 -7.514 13.035 1.00 96.50 123 LEU A O 1
ATOM 925 N N . LEU A 1 124 ? -18.002 -6.591 14.479 1.00 97.38 124 LEU A N 1
ATOM 926 C CA . LEU A 1 124 ? -19.067 -6.465 13.482 1.00 97.38 124 LEU A CA 1
ATOM 927 C C . LEU A 1 124 ? -18.730 -5.413 12.417 1.00 97.38 124 LEU A C 1
ATOM 929 O O . LEU A 1 124 ? -19.221 -5.518 11.298 1.00 97.38 124 LEU A O 1
ATOM 933 N N . VAL A 1 125 ? -17.873 -4.431 12.722 1.00 97.50 125 VAL A N 1
ATOM 934 C CA . VAL A 1 125 ? -17.470 -3.405 11.748 1.00 97.50 125 VAL A CA 1
ATOM 935 C C . VAL A 1 125 ? -16.622 -3.990 10.613 1.00 97.50 125 VAL A C 1
ATOM 937 O O . VAL A 1 125 ? -17.045 -3.866 9.464 1.00 97.50 125 VAL A O 1
ATOM 940 N N . PRO A 1 126 ? -15.474 -4.660 10.863 1.00 97.50 126 PRO A N 1
ATOM 941 C CA . PRO A 1 126 ? -14.723 -5.303 9.785 1.00 97.50 126 PRO A CA 1
ATOM 942 C C . PRO A 1 126 ? -15.534 -6.400 9.078 1.00 97.50 126 PRO A C 1
ATOM 944 O O . PRO A 1 126 ? -15.419 -6.536 7.864 1.00 97.50 126 PRO A O 1
ATOM 947 N N . ALA A 1 127 ? -16.394 -7.140 9.788 1.00 97.12 127 ALA A N 1
ATOM 948 C CA . ALA A 1 127 ? -17.273 -8.126 9.154 1.00 97.12 127 ALA A CA 1
ATOM 949 C C . ALA A 1 127 ? -18.274 -7.465 8.189 1.00 97.12 127 ALA A C 1
ATOM 951 O O . ALA A 1 127 ? -18.377 -7.871 7.033 1.00 97.12 127 ALA A O 1
ATOM 952 N N . GLY A 1 128 ? -18.956 -6.402 8.628 1.00 97.25 128 GLY A N 1
ATOM 953 C CA . GLY A 1 128 ? -19.898 -5.647 7.805 1.00 97.25 128 GLY A CA 1
ATOM 954 C C . GLY A 1 128 ? -19.227 -4.986 6.603 1.00 97.25 128 GLY A C 1
ATOM 955 O O . GLY A 1 128 ? -19.740 -5.080 5.494 1.00 97.25 128 GLY A O 1
ATOM 956 N N . MET A 1 129 ? -18.040 -4.396 6.782 1.00 97.06 129 MET A N 1
ATOM 957 C CA . MET A 1 129 ? -17.251 -3.857 5.666 1.00 97.06 129 MET A CA 1
ATOM 958 C C . MET A 1 129 ? -16.883 -4.941 4.647 1.00 97.06 129 MET A C 1
ATOM 960 O O . MET A 1 129 ? -16.960 -4.685 3.448 1.00 97.06 129 MET A O 1
ATOM 964 N N . GLY A 1 130 ? -16.537 -6.149 5.104 1.00 96.06 130 GLY A N 1
ATOM 965 C CA . GLY A 1 130 ? -16.266 -7.292 4.231 1.00 96.06 130 GLY A CA 1
ATOM 966 C C . GLY A 1 130 ? -17.494 -7.752 3.441 1.00 96.06 130 GLY A C 1
ATOM 967 O O . GLY A 1 130 ? -17.397 -7.975 2.237 1.00 96.06 130 GLY A O 1
ATOM 968 N N . VAL A 1 131 ? -18.663 -7.823 4.085 1.00 95.69 131 VAL A N 1
ATOM 969 C CA . VAL A 1 131 ? -19.935 -8.156 3.416 1.00 95.69 131 VAL A CA 1
ATOM 970 C C . VAL A 1 131 ? -20.285 -7.108 2.361 1.00 95.69 131 VAL A C 1
ATOM 972 O O . VAL A 1 131 ? -20.572 -7.458 1.218 1.00 95.69 131 VAL A O 1
ATOM 975 N N . VAL A 1 132 ? -20.202 -5.821 2.710 1.00 94.88 132 VAL A N 1
ATOM 976 C CA . VAL A 1 132 ? -20.469 -4.725 1.768 1.00 94.88 132 VAL A CA 1
ATOM 977 C C . VAL A 1 132 ? -19.461 -4.741 0.615 1.00 94.88 132 VAL A C 1
ATOM 979 O O . VAL A 1 132 ? -19.856 -4.486 -0.517 1.00 94.88 132 VAL A O 1
ATOM 982 N N . ALA A 1 133 ? -18.193 -5.097 0.859 1.00 93.00 133 ALA A N 1
ATOM 983 C CA . ALA A 1 133 ? -17.196 -5.247 -0.203 1.00 93.00 133 ALA A CA 1
ATOM 984 C C . ALA A 1 133 ? -17.578 -6.362 -1.183 1.00 93.00 133 ALA A C 1
ATOM 986 O O . ALA A 1 133 ? -17.470 -6.177 -2.393 1.00 93.00 133 ALA A O 1
ATOM 987 N N . GLY A 1 134 ? -18.071 -7.491 -0.666 1.00 90.50 134 GLY A N 1
ATOM 988 C CA . GLY A 1 134 ? -18.553 -8.597 -1.488 1.00 90.50 134 GLY A CA 1
ATOM 989 C C . GLY A 1 134 ? -19.757 -8.226 -2.342 1.00 90.50 134 GLY A C 1
ATOM 990 O O . GLY A 1 134 ? -19.778 -8.551 -3.520 1.00 90.50 134 GLY A O 1
ATOM 991 N N . VAL A 1 135 ? -20.720 -7.485 -1.788 1.00 90.25 135 VAL A N 1
ATOM 992 C CA . VAL A 1 135 ? -21.870 -6.984 -2.561 1.00 90.25 135 VAL A CA 1
ATOM 993 C C . VAL A 1 135 ? -21.423 -5.953 -3.601 1.00 90.25 135 VAL A C 1
ATOM 995 O O . VAL A 1 135 ? -21.828 -6.031 -4.758 1.00 90.25 135 VAL A O 1
ATOM 998 N N . ALA A 1 136 ? -20.550 -5.016 -3.219 1.00 88.00 136 ALA A N 1
ATOM 999 C CA . ALA A 1 136 ? -20.041 -3.974 -4.109 1.00 88.00 136 ALA A CA 1
ATOM 1000 C C . ALA A 1 136 ? -19.268 -4.542 -5.309 1.00 88.00 136 ALA A C 1
ATOM 1002 O O . ALA A 1 136 ? -19.260 -3.914 -6.364 1.00 88.00 136 ALA A O 1
ATOM 1003 N N . ALA A 1 137 ? -18.673 -5.733 -5.190 1.00 84.50 137 ALA A N 1
ATOM 1004 C CA . ALA A 1 137 ? -17.999 -6.404 -6.301 1.00 84.50 137 ALA A CA 1
ATOM 1005 C C . ALA A 1 137 ? -18.934 -6.721 -7.488 1.00 84.50 137 ALA A C 1
ATOM 1007 O O . ALA A 1 137 ? -18.451 -6.878 -8.605 1.00 84.50 137 ALA A O 1
ATOM 1008 N N . PHE A 1 138 ? -20.254 -6.773 -7.268 1.00 83.44 138 PHE A N 1
ATOM 1009 C CA . PHE A 1 138 ? -21.260 -7.039 -8.304 1.00 83.44 138 PHE A CA 1
ATOM 1010 C C . PHE A 1 138 ? -21.963 -5.775 -8.826 1.00 83.44 138 PHE A C 1
ATOM 1012 O O . PHE A 1 138 ? -22.827 -5.866 -9.696 1.00 83.44 138 PHE A O 1
ATOM 1019 N N . VAL A 1 139 ? -21.623 -4.592 -8.306 1.00 85.50 139 VAL A N 1
ATOM 1020 C CA . VAL A 1 139 ? -22.250 -3.318 -8.690 1.00 85.50 139 VAL A CA 1
ATOM 1021 C C . VAL A 1 139 ? -21.336 -2.566 -9.667 1.00 85.50 139 VAL A C 1
ATOM 1023 O O . VAL A 1 139 ? -20.127 -2.492 -9.419 1.00 85.50 139 VAL A O 1
ATOM 1026 N N . PRO A 1 140 ? -21.864 -1.951 -10.748 1.00 79.19 140 PRO A N 1
ATOM 1027 C CA . PRO A 1 140 ? -21.066 -1.107 -11.638 1.00 79.19 140 PRO A CA 1
ATOM 1028 C C . PRO A 1 140 ? -20.281 -0.044 -10.858 1.00 79.19 140 PRO A C 1
ATOM 1030 O O . PRO A 1 140 ? -20.831 0.634 -9.994 1.00 79.19 140 PRO A O 1
ATOM 1033 N N . TYR A 1 141 ? -18.982 0.086 -11.148 1.00 74.44 141 TYR A N 1
ATOM 1034 C CA . TYR A 1 141 ? -18.038 0.974 -10.445 1.00 74.44 141 TYR A CA 1
ATOM 1035 C C . TYR A 1 141 ? -17.810 0.675 -8.949 1.00 74.44 141 TYR A C 1
ATOM 1037 O O . TYR A 1 141 ? -17.041 1.381 -8.291 1.00 74.44 141 TYR A O 1
ATOM 1045 N N . GLY A 1 142 ? -18.386 -0.403 -8.405 1.00 76.62 142 GLY A N 1
ATOM 1046 C CA . GLY A 1 142 ? -18.216 -0.802 -7.006 1.00 76.62 142 GLY A CA 1
ATOM 1047 C C . GLY A 1 142 ? -16.777 -1.174 -6.629 1.00 76.62 142 GLY A C 1
ATOM 1048 O O . GLY A 1 142 ? -16.404 -1.098 -5.458 1.00 76.62 142 GLY A O 1
ATOM 1049 N N . GLY A 1 143 ? -15.917 -1.447 -7.616 1.00 75.94 143 GLY A N 1
ATOM 1050 C CA . GLY A 1 143 ? -14.476 -1.637 -7.425 1.00 75.94 143 GLY A CA 1
ATOM 1051 C C . GLY A 1 143 ? -13.773 -0.464 -6.728 1.00 75.94 143 GLY A C 1
ATOM 1052 O O . GLY A 1 143 ? -12.881 -0.685 -5.908 1.00 75.94 143 GLY A O 1
ATOM 1053 N N . LEU A 1 144 ? -14.218 0.778 -6.965 1.00 82.00 144 LEU A N 1
ATOM 1054 C CA . LEU A 1 144 ? -13.687 1.961 -6.270 1.00 82.00 144 LEU A CA 1
ATOM 1055 C C . LEU A 1 144 ? -13.980 1.914 -4.767 1.00 82.00 144 LEU A C 1
ATOM 1057 O O . LEU A 1 144 ? -13.138 2.285 -3.949 1.00 82.00 144 LEU A O 1
ATOM 1061 N N . LEU A 1 145 ? -15.160 1.416 -4.396 1.00 86.56 145 LEU A N 1
ATOM 1062 C CA . LEU A 1 145 ? -15.530 1.219 -3.001 1.00 86.56 145 LEU A CA 1
ATOM 1063 C C . LEU A 1 145 ? -14.757 0.040 -2.389 1.00 86.56 145 LEU A C 1
ATOM 1065 O O . LEU A 1 145 ? -14.351 0.116 -1.229 1.00 86.56 145 LEU A O 1
ATOM 1069 N N . GLY A 1 146 ? -14.470 -0.997 -3.183 1.00 88.50 146 GLY A N 1
ATOM 1070 C CA . GLY A 1 146 ? -13.633 -2.140 -2.805 1.00 88.50 146 GLY A CA 1
ATOM 1071 C C . GLY A 1 146 ? -12.262 -1.735 -2.258 1.00 88.50 146 GLY A C 1
ATOM 1072 O O . GLY A 1 146 ? -11.825 -2.288 -1.249 1.00 88.50 146 GLY A O 1
ATOM 1073 N N . TYR A 1 147 ? -11.630 -0.698 -2.821 1.00 90.69 147 TYR A N 1
ATOM 1074 C CA . TYR A 1 147 ? -10.392 -0.132 -2.274 1.00 90.69 147 TYR A CA 1
ATOM 1075 C C . TYR A 1 147 ? -10.544 0.311 -0.816 1.00 90.69 147 TYR A C 1
ATOM 1077 O O . TYR A 1 147 ? -9.766 -0.082 0.047 1.00 90.69 147 TYR A O 1
ATOM 1085 N N . VAL A 1 148 ? -11.556 1.115 -0.507 1.00 94.06 148 VAL A N 1
ATOM 1086 C CA . VAL A 1 148 ? -11.745 1.621 0.859 1.00 94.06 148 VAL A CA 1
ATOM 1087 C C . VAL A 1 148 ? -12.233 0.511 1.788 1.00 94.06 148 VAL A C 1
ATOM 1089 O O . VAL A 1 148 ? -11.810 0.453 2.940 1.00 94.06 148 VAL A O 1
ATOM 1092 N N . LEU A 1 149 ? -13.093 -0.389 1.308 1.00 95.31 149 LEU A N 1
ATOM 1093 C CA . LEU A 1 149 ? -13.685 -1.434 2.137 1.00 95.31 149 LEU A CA 1
ATOM 1094 C C . LEU A 1 149 ? -12.696 -2.548 2.474 1.00 95.31 149 LEU A C 1
ATOM 1096 O O . LEU A 1 149 ? -12.515 -2.830 3.653 1.00 95.31 149 LEU A O 1
ATOM 1100 N N . VAL A 1 150 ? -12.018 -3.149 1.491 1.00 95.75 150 VAL A N 1
ATOM 1101 C CA . VAL A 1 150 ? -11.102 -4.282 1.727 1.00 95.75 150 VAL A CA 1
ATOM 1102 C C . VAL A 1 150 ? -9.896 -3.843 2.556 1.00 95.75 150 VAL A C 1
ATOM 1104 O O . VAL A 1 150 ? -9.583 -4.454 3.581 1.00 95.75 150 VAL A O 1
ATOM 1107 N N . TRP A 1 151 ? -9.257 -2.730 2.187 1.00 96.56 151 TRP A N 1
ATOM 1108 C CA . TRP A 1 151 ? -8.161 -2.171 2.984 1.00 96.56 151 TRP A CA 1
ATOM 1109 C C . TRP A 1 151 ? -8.655 -1.619 4.328 1.00 96.56 151 TRP A C 1
ATOM 1111 O O . TRP A 1 151 ? -7.947 -1.685 5.336 1.00 96.56 151 TRP A O 1
ATOM 1121 N N . GLY A 1 152 ? -9.902 -1.149 4.379 1.00 97.44 152 GLY A N 1
ATOM 1122 C CA . GLY A 1 152 ? -10.581 -0.749 5.605 1.00 97.44 152 GLY A CA 1
ATOM 1123 C C . GLY A 1 152 ? -10.833 -1.908 6.570 1.00 97.44 152 GLY A C 1
ATOM 1124 O O . GLY A 1 152 ? -10.707 -1.702 7.775 1.00 97.44 152 GLY A O 1
ATOM 1125 N N . VAL A 1 153 ? -11.088 -3.130 6.084 1.00 98.31 153 VAL A N 1
ATOM 1126 C CA . VAL A 1 153 ? -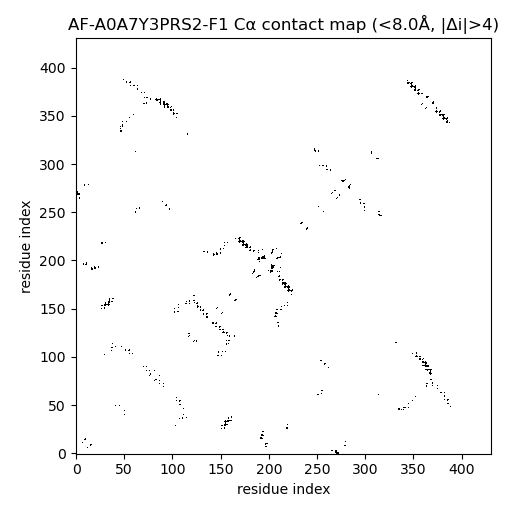11.152 -4.338 6.926 1.00 98.31 153 VAL A CA 1
ATOM 1127 C C . VAL A 1 153 ? -9.812 -4.571 7.615 1.00 98.31 153 VAL A C 1
ATOM 1129 O O . VAL A 1 153 ? -9.781 -4.703 8.838 1.00 98.31 153 VAL A O 1
ATOM 1132 N N . ALA A 1 154 ? -8.697 -4.548 6.875 1.00 98.06 154 ALA A N 1
ATOM 1133 C CA . ALA A 1 154 ? -7.361 -4.671 7.467 1.00 98.06 154 ALA A CA 1
ATOM 1134 C C . ALA A 1 154 ? -7.113 -3.584 8.530 1.00 98.06 154 ALA A C 1
ATOM 1136 O O . ALA A 1 154 ? -6.643 -3.868 9.632 1.00 98.06 154 ALA A O 1
ATOM 1137 N N . TYR A 1 155 ? -7.494 -2.342 8.223 1.00 98.12 155 TYR A N 1
ATOM 1138 C CA . TYR A 1 155 ? -7.370 -1.198 9.125 1.00 98.12 155 TYR A CA 1
ATOM 1139 C C . TYR A 1 155 ? -8.196 -1.361 10.414 1.00 98.12 155 TYR A C 1
ATOM 1141 O O . TYR A 1 155 ? -7.678 -1.171 11.515 1.00 98.12 155 TYR A O 1
ATOM 1149 N N . GLN A 1 156 ? -9.457 -1.784 10.300 1.00 98.19 156 GLN A N 1
ATOM 1150 C CA . GLN A 1 156 ? -10.356 -2.063 11.426 1.00 98.19 156 GLN A CA 1
ATOM 1151 C C . GLN A 1 156 ? -9.871 -3.233 12.287 1.00 98.19 156 GLN A C 1
ATOM 1153 O O . GLN A 1 156 ? -9.890 -3.158 13.518 1.00 98.19 156 GLN A O 1
ATOM 1158 N N . LEU A 1 157 ? -9.356 -4.295 11.661 1.00 98.31 157 LEU A N 1
ATOM 1159 C CA . LEU A 1 157 ? -8.705 -5.393 12.377 1.00 98.31 157 LEU A CA 1
ATOM 1160 C C . LEU A 1 157 ? -7.487 -4.900 13.177 1.00 98.31 157 LEU A C 1
ATOM 1162 O O . LEU A 1 157 ? -7.185 -5.456 14.231 1.00 98.31 157 LEU A O 1
ATOM 1166 N N . GLY A 1 158 ? -6.843 -3.810 12.752 1.00 98.00 158 GLY A N 1
ATOM 1167 C CA . GLY A 1 158 ? -5.789 -3.132 13.508 1.00 98.00 158 GLY A CA 1
ATOM 1168 C C . GLY A 1 158 ? -6.286 -2.526 14.821 1.00 98.00 158 GLY A C 1
ATOM 1169 O O . GLY A 1 158 ? -5.634 -2.693 15.855 1.00 98.00 158 GLY A O 1
ATOM 1170 N N . PHE A 1 159 ? -7.460 -1.883 14.816 1.00 97.44 159 PHE A N 1
ATOM 1171 C CA . PHE A 1 159 ? -8.114 -1.425 16.051 1.00 97.44 159 PHE A CA 1
ATOM 1172 C C . PHE A 1 159 ? -8.508 -2.602 16.942 1.00 97.44 159 PHE A C 1
ATOM 1174 O O . PHE A 1 159 ? -8.232 -2.589 18.140 1.00 97.44 159 PHE A O 1
ATOM 1181 N N . CYS A 1 160 ? -9.085 -3.649 16.346 1.00 97.56 160 CYS A N 1
ATOM 1182 C CA . CYS A 1 160 ? -9.485 -4.862 17.053 1.00 97.56 160 CYS A CA 1
ATOM 1183 C C . CYS A 1 160 ? -8.297 -5.559 17.718 1.00 97.56 160 CYS A C 1
ATOM 1185 O O . CYS A 1 160 ? -8.412 -6.029 18.848 1.00 97.56 160 CYS A O 1
ATOM 1187 N N . TRP A 1 161 ? -7.145 -5.615 17.047 1.00 97.31 161 TRP A N 1
ATOM 1188 C CA . TRP A 1 161 ? -5.929 -6.154 17.641 1.00 97.31 161 TRP A CA 1
ATOM 1189 C C . TRP A 1 161 ? -5.478 -5.293 18.821 1.00 97.31 161 TRP A C 1
ATOM 1191 O O . TRP A 1 161 ? -5.243 -5.817 19.910 1.00 97.31 161 TRP A O 1
ATOM 1201 N N . ARG A 1 162 ? -5.390 -3.974 18.628 1.00 95.75 162 ARG A N 1
ATOM 1202 C CA . ARG A 1 162 ? -4.947 -3.051 19.675 1.00 95.75 162 ARG A CA 1
ATOM 1203 C C . ARG A 1 162 ? -5.788 -3.160 20.942 1.00 95.75 162 ARG A C 1
ATOM 1205 O O . ARG A 1 162 ? -5.227 -3.231 22.031 1.00 95.75 162 ARG A O 1
ATOM 1212 N N . ASP A 1 163 ? -7.103 -3.189 20.781 1.00 94.69 163 ASP A N 1
ATOM 1213 C CA . ASP A 1 163 ? -8.047 -3.176 21.895 1.00 94.69 163 ASP A CA 1
ATOM 1214 C C . ASP A 1 163 ? -8.330 -4.602 22.429 1.00 94.69 163 ASP A C 1
ATOM 1216 O O . ASP A 1 163 ? -9.225 -4.804 23.242 1.00 94.69 163 ASP A O 1
ATOM 1220 N N . GLY A 1 164 ? -7.556 -5.607 21.994 1.00 95.00 164 GLY A N 1
ATOM 1221 C CA . GLY A 1 164 ? -7.572 -6.964 22.553 1.00 95.00 164 GLY A CA 1
ATOM 1222 C C . GLY A 1 164 ? -8.669 -7.894 22.023 1.00 95.00 164 GLY A C 1
ATOM 1223 O O . GLY A 1 164 ? -8.728 -9.052 22.426 1.00 95.00 164 GLY A O 1
ATOM 1224 N N . LEU A 1 165 ? -9.495 -7.457 21.070 1.00 96.06 165 LEU A N 1
ATOM 1225 C CA . LEU A 1 165 ? -10.595 -8.261 20.513 1.00 96.06 165 LEU A CA 1
ATOM 1226 C C . LEU A 1 165 ? -10.122 -9.469 19.689 1.00 96.06 165 LEU A C 1
ATOM 1228 O O . LEU A 1 165 ? -10.904 -10.385 19.437 1.00 96.06 165 LEU A O 1
ATOM 1232 N N . LEU A 1 166 ? -8.856 -9.483 19.257 1.00 96.38 166 LEU A N 1
ATOM 1233 C CA . LEU A 1 166 ? -8.268 -10.576 18.468 1.00 96.38 166 LEU A CA 1
ATOM 1234 C C . LEU A 1 166 ? -7.444 -11.579 19.288 1.00 96.38 166 LEU A C 1
ATOM 1236 O O . LEU A 1 166 ? -6.838 -12.489 18.715 1.00 96.38 166 LEU A O 1
ATOM 1240 N N . VAL A 1 167 ? -7.412 -11.446 20.618 1.00 94.50 167 VAL A N 1
ATOM 1241 C CA . VAL A 1 167 ? -6.694 -12.390 21.489 1.00 94.50 167 VAL A CA 1
ATOM 1242 C C . VAL A 1 167 ? -7.246 -13.805 21.290 1.00 94.50 167 VAL A C 1
ATOM 1244 O O . VAL A 1 167 ? -8.454 -14.027 21.312 1.00 94.50 167 VAL A O 1
ATOM 1247 N N . GLY A 1 168 ? -6.351 -14.763 21.031 1.00 93.88 168 GLY A N 1
ATOM 1248 C CA . GLY A 1 168 ? -6.703 -16.168 20.787 1.00 93.88 168 GLY A CA 1
ATOM 1249 C C . GLY A 1 168 ? -7.330 -16.466 19.417 1.00 93.88 168 GLY A C 1
ATOM 1250 O O . GLY A 1 168 ? -7.560 -17.627 19.105 1.00 93.88 168 GLY A O 1
ATOM 1251 N N . LYS A 1 169 ? -7.572 -15.461 18.563 1.00 96.38 169 LYS A N 1
ATOM 1252 C CA . LYS A 1 169 ? -8.253 -15.647 17.265 1.00 96.38 169 LYS A CA 1
ATOM 1253 C C . LYS A 1 169 ? -7.307 -15.889 16.084 1.00 96.38 169 LYS A C 1
ATOM 1255 O O . LYS A 1 169 ? -7.779 -16.088 14.970 1.00 96.38 169 LYS A O 1
ATOM 1260 N N . GLY A 1 170 ? -5.989 -15.888 16.307 1.00 96.50 170 GLY A N 1
ATOM 1261 C CA . GLY A 1 170 ? -4.981 -15.986 15.243 1.00 96.50 170 GLY A CA 1
ATOM 1262 C C . GLY A 1 170 ? -5.143 -17.219 14.350 1.00 96.50 170 GLY A C 1
ATOM 1263 O O . GLY A 1 170 ? -5.179 -17.080 13.132 1.00 96.50 170 GLY A O 1
ATOM 1264 N N . LEU A 1 171 ? -5.325 -18.402 14.950 1.00 97.94 171 LEU A N 1
ATOM 1265 C CA . LEU A 1 171 ? -5.509 -19.650 14.201 1.00 97.94 171 LEU A CA 1
ATOM 1266 C C . LEU A 1 171 ? -6.829 -19.668 13.424 1.00 97.94 171 LEU A C 1
ATOM 1268 O O . LEU A 1 171 ? -6.840 -20.060 12.263 1.00 97.94 171 LEU A O 1
ATOM 1272 N N . ALA A 1 172 ? -7.920 -19.200 14.035 1.00 97.75 172 ALA A N 1
ATOM 1273 C CA . ALA A 1 172 ? -9.216 -19.121 13.370 1.00 97.75 172 ALA A CA 1
ATOM 1274 C C . ALA A 1 172 ? -9.162 -18.174 12.161 1.00 97.75 172 ALA A C 1
ATOM 1276 O O . ALA A 1 172 ? -9.561 -18.556 11.071 1.00 97.75 172 ALA A O 1
ATOM 1277 N N . LEU A 1 173 ? -8.607 -16.967 12.310 1.00 97.88 173 LEU A N 1
ATOM 1278 C CA . LEU A 1 173 ? -8.493 -16.022 11.193 1.00 97.88 173 LEU A CA 1
ATOM 1279 C C . LEU A 1 173 ? -7.570 -16.548 10.085 1.00 97.88 173 LEU A C 1
ATOM 1281 O O . LEU A 1 173 ? -7.928 -16.465 8.913 1.00 97.88 173 LEU A O 1
ATOM 1285 N N . ALA A 1 174 ? -6.426 -17.141 10.449 1.00 97.94 174 ALA A N 1
ATOM 1286 C CA . ALA A 1 174 ? -5.503 -17.750 9.491 1.00 97.94 174 ALA A CA 1
ATOM 1287 C C . ALA A 1 174 ? -6.168 -18.903 8.722 1.00 97.94 174 ALA A C 1
ATOM 1289 O O . ALA A 1 174 ? -6.095 -18.951 7.497 1.00 97.94 174 ALA A O 1
ATOM 1290 N N . GLY A 1 175 ? -6.852 -19.797 9.441 1.00 98.19 175 GLY A N 1
ATOM 1291 C CA . GLY A 1 175 ? -7.535 -20.958 8.879 1.00 98.19 175 GLY A CA 1
ATOM 1292 C C . GLY A 1 175 ? -8.732 -20.579 8.012 1.00 98.19 175 GLY A C 1
ATOM 1293 O O . GLY A 1 175 ? -8.770 -20.956 6.847 1.00 98.19 175 GLY A O 1
ATOM 1294 N N . LEU A 1 176 ? -9.683 -19.797 8.538 1.00 97.44 176 LEU A N 1
ATOM 1295 C CA . LEU A 1 176 ? -10.871 -19.389 7.781 1.00 97.44 176 LEU A CA 1
ATOM 1296 C C . LEU A 1 176 ? -10.502 -18.534 6.563 1.00 97.44 176 LEU A C 1
ATOM 1298 O O . LEU A 1 176 ? -11.000 -18.795 5.472 1.00 97.44 176 LEU A O 1
ATOM 1302 N N . GLY A 1 177 ? -9.618 -17.544 6.728 1.00 97.62 177 GLY A N 1
ATOM 1303 C CA . GLY A 1 177 ? -9.164 -16.710 5.615 1.00 97.62 177 GLY A CA 1
ATOM 1304 C C . GLY A 1 177 ? -8.409 -17.520 4.559 1.00 97.62 177 GLY A C 1
ATOM 1305 O O . GLY A 1 177 ? -8.642 -17.343 3.367 1.00 97.62 177 GLY A O 1
ATOM 1306 N N . GLY A 1 178 ? -7.546 -18.448 4.989 1.00 97.62 178 GLY A N 1
ATOM 1307 C CA . GLY A 1 178 ? -6.784 -19.317 4.093 1.00 97.62 178 GLY A CA 1
ATOM 1308 C C . GLY A 1 178 ? -7.673 -20.280 3.307 1.00 97.62 178 GLY A C 1
ATOM 1309 O O . GLY A 1 178 ? -7.543 -20.367 2.091 1.00 97.62 178 GLY A O 1
ATOM 1310 N N . VAL A 1 179 ? -8.618 -20.951 3.973 1.00 98.19 179 VAL A N 1
ATOM 1311 C CA . VAL A 1 179 ? -9.586 -21.849 3.318 1.00 98.19 179 VAL A CA 1
ATOM 1312 C C . VAL A 1 179 ? -10.475 -21.076 2.346 1.00 98.19 179 VAL A C 1
ATOM 1314 O O . VAL A 1 179 ? -10.667 -21.524 1.219 1.00 98.19 179 VAL A O 1
ATOM 1317 N N . ALA A 1 180 ? -10.972 -19.899 2.739 1.00 97.38 180 ALA A N 1
ATOM 1318 C CA . ALA A 1 180 ? -11.764 -19.052 1.853 1.00 97.38 180 ALA A CA 1
ATOM 1319 C C . ALA A 1 180 ? -10.957 -18.599 0.625 1.00 97.38 180 ALA A C 1
ATOM 1321 O O . ALA A 1 180 ? -11.464 -18.670 -0.490 1.00 97.38 180 ALA A O 1
ATOM 1322 N N . PHE A 1 181 ? -9.695 -18.195 0.805 1.00 97.50 181 PHE A N 1
ATOM 1323 C CA . PHE A 1 181 ? -8.810 -17.835 -0.304 1.00 97.50 181 PHE A CA 1
ATOM 1324 C C . PHE A 1 181 ? -8.593 -19.014 -1.259 1.00 97.50 181 PHE A C 1
ATOM 1326 O O . PHE A 1 181 ? -8.804 -18.874 -2.460 1.00 97.50 181 PHE A O 1
ATOM 1333 N N . VAL A 1 182 ? -8.239 -20.190 -0.728 1.00 97.50 182 VAL A N 1
ATOM 1334 C CA . VAL A 1 182 ? -8.041 -21.404 -1.533 1.00 97.50 182 VAL A CA 1
ATOM 1335 C C . VAL A 1 182 ? -9.317 -21.777 -2.283 1.00 97.50 182 VAL A C 1
ATOM 1337 O O . VAL A 1 182 ? -9.242 -22.075 -3.468 1.00 97.50 182 VAL A O 1
ATOM 1340 N N . GLY A 1 183 ? -10.484 -21.710 -1.637 1.00 97.38 183 GLY A N 1
ATOM 1341 C CA . GLY A 1 183 ? -11.770 -21.974 -2.283 1.00 97.38 183 GLY A CA 1
ATOM 1342 C C . GLY A 1 183 ? -12.075 -20.996 -3.420 1.00 97.38 183 GLY A C 1
ATOM 1343 O O . GLY A 1 183 ? -12.443 -21.426 -4.506 1.00 97.38 183 GLY A O 1
ATOM 1344 N N . LEU A 1 184 ? -11.858 -19.695 -3.203 1.00 95.38 184 LEU A N 1
ATOM 1345 C CA . LEU A 1 184 ? -12.083 -18.645 -4.206 1.00 95.38 184 LEU A CA 1
ATOM 1346 C C . LEU A 1 184 ? -11.133 -18.739 -5.410 1.00 95.38 184 LEU A C 1
ATOM 1348 O O . LEU A 1 184 ? -11.506 -18.348 -6.514 1.00 95.38 184 LEU A O 1
ATOM 1352 N N . VAL A 1 185 ? -9.918 -19.251 -5.204 1.00 95.56 185 VAL A N 1
ATOM 1353 C CA . VAL A 1 185 ? -8.954 -19.504 -6.284 1.00 95.56 185 VAL A CA 1
ATOM 1354 C C . VAL A 1 185 ? -9.261 -20.820 -7.003 1.00 95.56 185 VAL A C 1
ATOM 1356 O O . VAL A 1 185 ? -9.247 -20.866 -8.227 1.00 95.56 185 VAL A O 1
ATOM 1359 N N . ALA A 1 186 ? -9.566 -21.892 -6.266 1.00 95.38 186 ALA A N 1
ATOM 1360 C CA . ALA A 1 186 ? -9.796 -23.222 -6.833 1.00 95.38 186 ALA A CA 1
ATOM 1361 C C . ALA A 1 186 ? -11.122 -23.330 -7.599 1.00 95.38 186 ALA A C 1
ATOM 1363 O O . ALA A 1 186 ? -11.181 -23.999 -8.627 1.00 95.38 186 ALA A O 1
ATOM 1364 N N . LEU A 1 187 ? -12.180 -22.678 -7.108 1.00 93.50 187 LEU A N 1
ATOM 1365 C CA . LEU A 1 187 ? -13.491 -22.638 -7.764 1.00 93.50 187 LEU A CA 1
ATOM 1366 C C . LEU A 1 187 ? -13.587 -21.515 -8.810 1.00 93.50 187 LEU A C 1
ATOM 1368 O O . LEU A 1 187 ? -14.542 -21.477 -9.583 1.00 93.50 187 LEU A O 1
ATOM 1372 N N . GLY A 1 188 ? -12.602 -20.613 -8.838 1.00 87.38 188 GLY A N 1
ATOM 1373 C CA . GLY A 1 188 ? -12.632 -19.396 -9.640 1.00 87.38 188 GLY A CA 1
ATOM 1374 C C . GLY A 1 188 ? -13.631 -18.349 -9.113 1.00 87.38 188 GLY A C 1
ATOM 1375 O O . GLY A 1 188 ? -14.347 -18.582 -8.137 1.00 87.38 188 GLY A O 1
ATOM 1376 N N . PRO A 1 189 ? -13.685 -17.158 -9.736 1.00 91.25 189 PRO A N 1
ATOM 1377 C CA . PRO A 1 189 ? -12.941 -16.745 -10.931 1.00 91.25 189 PRO A CA 1
ATOM 1378 C C . PRO A 1 189 ? -11.557 -16.135 -10.631 1.00 91.25 189 PRO A C 1
ATOM 1380 O O . PRO A 1 189 ? -10.929 -15.584 -11.530 1.00 91.25 189 PRO A O 1
ATOM 1383 N N . TYR A 1 190 ? -11.089 -16.160 -9.378 1.00 93.25 190 TYR A N 1
ATOM 1384 C CA . TYR A 1 190 ? -9.920 -15.376 -8.974 1.00 93.25 190 TYR A CA 1
ATOM 1385 C C . TYR A 1 190 ? -8.586 -16.096 -9.225 1.00 93.25 190 TYR A C 1
ATOM 1387 O O . TYR A 1 190 ? -8.458 -17.280 -8.913 1.00 93.25 190 TYR A O 1
ATOM 1395 N N . PRO A 1 191 ? -7.551 -15.391 -9.719 1.00 94.06 191 PRO A N 1
ATOM 1396 C CA . PRO A 1 191 ? -6.219 -15.962 -9.857 1.00 94.06 191 PRO A CA 1
ATOM 1397 C C . PRO A 1 191 ? -5.545 -16.117 -8.489 1.00 94.06 191 PRO A C 1
ATOM 1399 O O . PRO A 1 191 ? -5.930 -15.487 -7.506 1.00 94.06 191 PRO A O 1
ATOM 1402 N N . VAL A 1 192 ? -4.471 -16.907 -8.428 1.00 95.00 192 VAL A N 1
ATOM 1403 C CA . VAL A 1 192 ? -3.641 -17.008 -7.215 1.00 95.00 192 VAL A CA 1
ATOM 1404 C C . VAL A 1 192 ? -2.820 -15.740 -6.960 1.00 95.00 192 VAL A C 1
ATOM 1406 O O . VAL A 1 192 ? -2.522 -15.409 -5.812 1.00 95.00 192 VAL A O 1
ATOM 1409 N N . SER A 1 193 ? -2.449 -15.019 -8.023 1.00 94.00 193 SER A N 1
ATOM 1410 C CA . SER A 1 193 ? -1.624 -13.820 -7.910 1.00 94.00 193 SER A CA 1
ATOM 1411 C C . SER A 1 193 ? -2.348 -12.733 -7.124 1.00 94.00 193 SER A C 1
ATOM 1413 O O . SER A 1 193 ? -3.442 -12.301 -7.483 1.00 94.00 193 SER A O 1
ATOM 1415 N N . LEU A 1 194 ? -1.709 -12.235 -6.068 1.00 93.88 194 LEU A N 1
ATOM 1416 C CA . LEU A 1 194 ? -2.183 -11.081 -5.305 1.00 93.88 194 LEU A CA 1
ATOM 1417 C C . LEU A 1 194 ? -1.688 -9.756 -5.877 1.00 93.88 194 LEU A C 1
ATOM 1419 O O . LEU A 1 194 ? -1.808 -8.731 -5.221 1.00 93.88 194 LEU A O 1
ATOM 1423 N N . ILE A 1 195 ? -1.106 -9.740 -7.068 1.00 91.38 195 ILE A N 1
ATOM 1424 C CA . ILE A 1 195 ? -0.799 -8.519 -7.817 1.00 91.38 195 ILE A CA 1
ATOM 1425 C C . ILE A 1 195 ? -1.281 -8.685 -9.254 1.00 91.38 195 ILE A C 1
ATOM 1427 O O . ILE A 1 195 ? -1.537 -9.804 -9.700 1.00 91.38 195 ILE A O 1
ATOM 1431 N N . ARG A 1 196 ? -1.438 -7.568 -9.966 1.00 88.06 196 ARG A N 1
ATOM 1432 C CA . ARG A 1 196 ? -1.869 -7.589 -11.364 1.00 88.06 196 ARG A CA 1
ATOM 1433 C C . ARG A 1 196 ? -0.836 -8.353 -12.195 1.00 88.06 196 ARG A C 1
ATOM 1435 O O . ARG A 1 196 ? 0.348 -8.040 -12.109 1.00 88.06 196 ARG A O 1
ATOM 1442 N N . VAL A 1 197 ? -1.316 -9.319 -12.973 1.00 87.50 197 VAL A N 1
ATOM 1443 C CA . VAL A 1 197 ? -0.534 -10.042 -13.979 1.00 87.50 197 VAL A CA 1
ATOM 1444 C C . VAL A 1 197 ? -1.148 -9.784 -15.344 1.00 87.50 197 VAL A C 1
ATOM 1446 O O . VAL A 1 197 ? -2.376 -9.799 -15.474 1.00 87.50 197 VAL A O 1
ATOM 1449 N N . THR A 1 198 ? -0.326 -9.520 -16.359 1.00 85.50 198 THR A N 1
ATOM 1450 C CA . THR A 1 198 ? -0.832 -9.283 -17.718 1.00 85.50 198 THR A CA 1
ATOM 1451 C C . THR A 1 198 ? -1.625 -10.493 -18.215 1.00 85.50 198 THR A C 1
ATOM 1453 O O . THR A 1 198 ? -1.177 -11.633 -18.103 1.00 85.50 198 THR A O 1
ATOM 1456 N N . GLY A 1 199 ? -2.816 -10.244 -18.766 1.00 82.12 199 GLY A N 1
ATOM 1457 C CA . GLY A 1 199 ? -3.704 -11.285 -19.296 1.00 82.12 199 GLY A CA 1
ATOM 1458 C C . GLY A 1 199 ? -4.614 -11.965 -18.265 1.00 82.12 199 GLY A C 1
ATOM 1459 O O . GLY A 1 199 ? -5.372 -12.850 -18.650 1.00 82.12 199 GLY A O 1
ATOM 1460 N N . GLN A 1 200 ? -4.579 -11.565 -16.987 1.00 84.62 200 GLN A N 1
ATOM 1461 C CA . GLN A 1 200 ? -5.512 -12.053 -15.963 1.00 84.62 200 GLN A CA 1
ATOM 1462 C C . GLN A 1 200 ? -6.598 -11.012 -15.653 1.00 84.62 200 GLN A C 1
ATOM 1464 O O . GLN A 1 200 ? -6.304 -9.929 -15.142 1.00 84.62 200 GLN A O 1
ATOM 1469 N N . ASP A 1 201 ? -7.852 -11.373 -15.925 1.00 84.00 201 ASP A N 1
ATOM 1470 C CA . ASP A 1 201 ? -9.052 -10.622 -15.547 1.00 84.00 201 ASP A CA 1
ATOM 1471 C C . ASP A 1 201 ? -10.100 -11.630 -15.032 1.00 84.00 201 ASP A C 1
ATOM 1473 O O . ASP A 1 201 ? -10.459 -12.542 -15.784 1.00 84.00 201 ASP A O 1
ATOM 1477 N N . PRO A 1 202 ? -10.539 -11.562 -13.757 1.00 85.44 202 PRO A N 1
ATOM 1478 C CA . PRO A 1 202 ? -10.307 -10.505 -12.760 1.00 85.44 202 PRO A CA 1
ATOM 1479 C C . PRO A 1 202 ? -8.916 -10.503 -12.097 1.00 85.44 202 PRO A C 1
ATOM 1481 O O . PRO A 1 202 ? -8.299 -11.542 -11.883 1.00 85.44 202 PRO A O 1
ATOM 1484 N N . SER A 1 203 ? -8.447 -9.314 -11.691 1.00 88.19 203 SER A N 1
ATOM 1485 C CA . SER A 1 203 ? -7.264 -9.115 -10.828 1.00 88.19 203 SER A CA 1
ATOM 1486 C C . SER A 1 203 ? -7.652 -9.075 -9.345 1.00 88.19 203 SER A C 1
ATOM 1488 O O . SER A 1 203 ? -8.743 -8.634 -8.991 1.00 88.19 203 SER A O 1
ATOM 1490 N N . ASN A 1 204 ? -6.742 -9.479 -8.452 1.00 91.19 204 ASN A N 1
ATOM 1491 C CA . ASN A 1 204 ? -6.984 -9.435 -7.006 1.00 91.19 204 ASN A CA 1
ATOM 1492 C C . ASN A 1 204 ? -6.691 -8.085 -6.339 1.00 91.19 204 ASN A C 1
ATOM 1494 O O . ASN A 1 204 ? -7.101 -7.898 -5.197 1.00 91.19 204 ASN A O 1
ATOM 1498 N N . THR A 1 205 ? -5.969 -7.171 -6.990 1.00 87.50 205 THR A N 1
ATOM 1499 C CA . THR A 1 205 ? -5.462 -5.939 -6.339 1.00 87.50 205 THR A CA 1
ATOM 1500 C C . THR A 1 205 ? -6.013 -4.657 -6.932 1.00 87.50 205 THR A C 1
ATOM 1502 O O . THR A 1 205 ? -5.970 -3.620 -6.275 1.00 87.50 205 THR A O 1
ATOM 1505 N N . ASP A 1 206 ? -6.566 -4.722 -8.139 1.00 84.69 206 ASP A N 1
ATOM 1506 C CA . ASP A 1 206 ? -7.052 -3.545 -8.844 1.00 84.69 206 ASP A CA 1
ATOM 1507 C C . ASP A 1 206 ? -8.320 -3.876 -9.651 1.00 84.69 206 ASP A C 1
ATOM 1509 O O . ASP A 1 206 ? -8.210 -4.265 -10.820 1.00 84.69 206 ASP A O 1
ATOM 1513 N N . PRO A 1 207 ? -9.509 -3.764 -9.019 1.00 86.19 207 PRO A N 1
ATOM 1514 C CA . PRO A 1 207 ? -9.744 -3.451 -7.596 1.00 86.19 207 PRO A CA 1
ATOM 1515 C C . PRO A 1 207 ? -9.491 -4.653 -6.653 1.00 86.19 207 PRO A C 1
ATOM 1517 O O . PRO A 1 207 ? -9.432 -5.793 -7.116 1.00 86.19 207 PRO A O 1
ATOM 1520 N N . PRO A 1 208 ? -9.361 -4.443 -5.324 1.00 91.31 208 PRO A N 1
ATOM 1521 C CA . PRO A 1 208 ? -9.225 -5.537 -4.365 1.00 91.31 208 PRO A CA 1
ATOM 1522 C C . PRO A 1 208 ? -10.405 -6.515 -4.410 1.00 91.31 208 PRO A C 1
ATOM 1524 O O . PRO A 1 208 ? -11.551 -6.122 -4.191 1.00 91.31 208 PRO A O 1
ATOM 1527 N N . SER A 1 209 ? -10.120 -7.789 -4.670 1.00 92.69 209 SER A N 1
ATOM 1528 C CA . SER A 1 209 ? -11.139 -8.832 -4.822 1.00 92.69 209 SER A CA 1
ATOM 1529 C C . SER A 1 209 ? -11.594 -9.453 -3.494 1.00 92.69 209 SER A C 1
ATOM 1531 O O . SER A 1 209 ? -11.005 -9.230 -2.431 1.00 92.69 209 SER A O 1
ATOM 1533 N N . LEU A 1 210 ? -12.607 -10.326 -3.559 1.00 93.75 210 LEU A N 1
ATOM 1534 C CA . LEU A 1 210 ? -12.977 -11.194 -2.438 1.00 93.75 210 LEU A CA 1
ATOM 1535 C C . LEU A 1 210 ? -11.843 -12.145 -2.030 1.00 93.75 210 LEU A C 1
ATOM 1537 O O . LEU A 1 210 ? -11.671 -12.407 -0.840 1.00 93.75 210 LEU A O 1
ATOM 1541 N N . ALA A 1 211 ? -11.035 -12.621 -2.984 1.00 95.50 211 ALA A N 1
ATOM 1542 C CA . ALA A 1 211 ? -9.872 -13.447 -2.669 1.00 95.50 211 ALA A CA 1
ATOM 1543 C C . ALA A 1 211 ? -8.813 -12.627 -1.912 1.00 95.50 211 ALA A C 1
ATOM 1545 O O . ALA A 1 211 ? -8.285 -13.086 -0.901 1.00 95.50 211 ALA A O 1
ATOM 1546 N N . MET A 1 212 ? -8.576 -11.370 -2.306 1.00 96.06 212 MET A N 1
ATOM 1547 C CA . MET A 1 212 ? -7.715 -10.466 -1.538 1.00 96.06 212 MET A CA 1
ATOM 1548 C C . MET A 1 212 ? -8.252 -10.226 -0.126 1.00 96.06 212 MET A C 1
ATOM 1550 O O . MET A 1 212 ? -7.481 -10.261 0.829 1.00 96.06 212 MET A O 1
ATOM 1554 N N . LEU A 1 213 ? -9.561 -10.028 0.039 1.00 96.62 213 LEU A N 1
ATOM 1555 C CA . LEU A 1 213 ? -10.174 -9.886 1.361 1.00 96.62 213 LEU A CA 1
ATOM 1556 C C . LEU A 1 213 ? -9.972 -11.140 2.230 1.00 96.62 213 LEU A C 1
ATOM 1558 O O . LEU A 1 213 ? -9.610 -11.025 3.402 1.00 96.62 213 LEU A O 1
ATOM 1562 N N . ALA A 1 214 ? -10.158 -12.334 1.666 1.00 97.50 214 ALA A N 1
ATOM 1563 C CA . ALA A 1 214 ? -9.887 -13.590 2.363 1.00 97.50 214 ALA A CA 1
ATOM 1564 C C . ALA A 1 214 ? -8.407 -13.695 2.776 1.00 97.50 214 ALA A C 1
ATOM 1566 O O . ALA A 1 214 ? -8.099 -14.028 3.925 1.00 97.50 214 ALA A O 1
ATOM 1567 N N . TRP A 1 215 ? -7.491 -13.311 1.880 1.00 97.88 215 TRP A N 1
ATOM 1568 C CA . TRP A 1 215 ? -6.061 -13.274 2.173 1.00 97.88 215 TRP A CA 1
ATOM 1569 C C . TRP A 1 215 ? -5.694 -12.242 3.244 1.00 97.88 215 TRP A C 1
ATOM 1571 O O . TRP A 1 215 ? -4.884 -12.542 4.115 1.00 97.88 215 TRP A O 1
ATOM 1581 N N . VAL A 1 216 ? -6.316 -11.057 3.254 1.00 97.81 216 VAL A N 1
ATOM 1582 C CA . VAL A 1 216 ? -6.164 -10.054 4.326 1.00 97.81 216 VAL A CA 1
ATOM 1583 C C . VAL A 1 216 ? -6.462 -10.696 5.681 1.00 97.81 216 VAL A C 1
ATOM 1585 O O . VAL A 1 216 ? -5.654 -10.591 6.603 1.00 97.81 216 VAL A O 1
ATOM 1588 N N . VAL A 1 217 ? -7.592 -11.398 5.805 1.00 98.19 217 VAL A N 1
ATOM 1589 C CA . VAL A 1 217 ? -7.987 -12.074 7.051 1.00 98.19 217 VAL A CA 1
ATOM 1590 C C . VAL A 1 217 ? -6.973 -13.156 7.434 1.00 98.19 217 VAL A C 1
ATOM 1592 O O . VAL A 1 217 ? -6.541 -13.209 8.591 1.00 98.19 217 VAL A O 1
ATOM 1595 N N . ALA A 1 218 ? -6.535 -13.961 6.461 1.00 98.25 218 ALA A N 1
ATOM 1596 C CA . ALA A 1 218 ? -5.533 -14.999 6.671 1.00 98.25 218 ALA A CA 1
ATOM 1597 C C . ALA A 1 218 ? -4.203 -14.416 7.177 1.00 98.25 218 ALA A C 1
ATOM 1599 O O . ALA A 1 218 ? -3.638 -14.880 8.170 1.00 98.25 218 ALA A O 1
ATOM 1600 N N . GLN A 1 219 ? -3.732 -13.351 6.526 1.00 97.88 219 GLN A N 1
ATOM 1601 C CA . GLN A 1 219 ? -2.463 -12.698 6.818 1.00 97.88 219 GLN A CA 1
ATOM 1602 C C . GLN A 1 219 ? -2.487 -12.014 8.192 1.00 97.88 219 GLN A C 1
ATOM 1604 O O . GLN A 1 219 ? -1.514 -12.114 8.941 1.00 97.88 219 GLN A O 1
ATOM 1609 N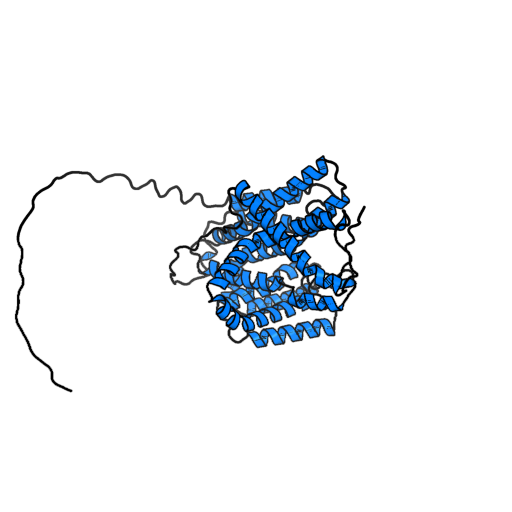 N . VAL A 1 220 ? -3.613 -11.402 8.584 1.00 98.00 220 VAL A N 1
ATOM 1610 C CA . VAL A 1 220 ? -3.813 -10.882 9.949 1.00 98.00 220 VAL A CA 1
ATOM 1611 C C . VAL A 1 220 ? -3.740 -12.011 10.979 1.00 98.00 220 VAL A C 1
ATOM 1613 O O . VAL A 1 220 ? -3.058 -11.867 11.996 1.00 98.00 220 VAL A O 1
ATOM 1616 N N . GLY A 1 221 ? -4.386 -13.152 10.714 1.00 97.94 221 GLY A N 1
ATOM 1617 C CA . GLY A 1 221 ? -4.284 -14.346 11.554 1.00 97.94 221 GLY A CA 1
ATOM 1618 C C . GLY A 1 221 ? -2.840 -14.825 11.722 1.00 97.94 221 GLY A C 1
ATOM 1619 O O . GLY A 1 221 ? -2.374 -15.015 12.847 1.00 97.94 221 GLY A O 1
ATOM 1620 N N . GLY A 1 222 ? -2.098 -14.916 10.615 1.00 97.62 222 GLY A N 1
ATOM 1621 C CA . GLY A 1 222 ? -0.669 -15.231 10.613 1.00 97.62 222 GLY A CA 1
ATOM 1622 C C . GLY A 1 222 ? 0.158 -14.244 11.443 1.00 97.62 222 GLY A C 1
ATOM 1623 O O . GLY A 1 222 ? 0.980 -14.657 12.260 1.00 97.62 222 GLY A O 1
ATOM 1624 N N . CYS A 1 223 ? -0.105 -12.940 11.329 1.00 96.69 223 CYS A N 1
ATOM 1625 C CA . CYS A 1 223 ? 0.557 -11.926 12.152 1.00 96.69 223 CYS A CA 1
ATOM 1626 C C . CYS A 1 223 ? 0.287 -12.093 13.646 1.00 96.69 223 CYS A C 1
ATOM 1628 O O . CYS A 1 223 ? 1.208 -11.927 14.444 1.00 96.69 223 CYS A O 1
ATOM 1630 N N . LEU A 1 224 ? -0.941 -12.436 14.037 1.00 97.12 224 LEU A N 1
ATOM 1631 C CA . LEU A 1 224 ? -1.282 -12.690 15.438 1.00 97.12 224 LEU A CA 1
ATOM 1632 C C . LEU A 1 224 ? -0.524 -13.901 15.991 1.00 97.12 224 LEU A C 1
ATOM 1634 O O . LEU A 1 224 ? -0.050 -13.850 17.125 1.00 97.12 224 LEU A O 1
ATOM 1638 N N . LEU A 1 225 ? -0.366 -14.958 15.188 1.00 97.56 225 LEU A N 1
ATOM 1639 C CA . LEU A 1 225 ? 0.400 -16.154 15.554 1.00 97.56 225 LEU A CA 1
ATOM 1640 C C . LEU A 1 225 ? 1.908 -15.871 15.653 1.00 97.56 225 LEU A C 1
ATOM 1642 O O . LEU A 1 225 ? 2.578 -16.372 16.555 1.00 97.56 225 LEU A O 1
ATOM 1646 N N . LEU A 1 226 ? 2.441 -15.025 14.767 1.00 96.44 226 LEU A N 1
ATOM 1647 C CA . LEU A 1 226 ? 3.853 -14.627 14.764 1.00 96.44 226 LEU A CA 1
ATOM 1648 C C . LEU A 1 226 ? 4.180 -13.529 15.788 1.00 96.44 226 LEU A C 1
ATOM 1650 O O . LEU A 1 226 ? 5.347 -13.326 16.128 1.00 96.44 226 LEU A O 1
ATOM 1654 N N . ALA A 1 227 ? 3.184 -12.818 16.318 1.00 95.00 227 ALA A N 1
ATOM 1655 C CA . ALA A 1 227 ? 3.420 -11.695 17.217 1.00 95.00 227 ALA A CA 1
ATOM 1656 C C . ALA A 1 227 ? 4.156 -12.074 18.518 1.00 95.00 227 ALA A C 1
ATOM 1658 O O . ALA A 1 227 ? 5.098 -11.358 18.866 1.00 95.00 227 ALA A O 1
ATOM 1659 N N . PRO A 1 228 ? 3.816 -13.161 19.245 1.00 95.25 228 PRO A N 1
ATOM 1660 C CA . PRO A 1 228 ? 4.551 -13.547 20.450 1.00 95.25 228 PRO A CA 1
ATOM 1661 C C . PRO A 1 228 ? 6.051 -13.815 20.221 1.00 95.25 228 PRO A C 1
ATOM 1663 O O . PRO A 1 228 ? 6.855 -13.194 20.922 1.00 95.25 228 PRO A O 1
ATOM 1666 N N . PRO A 1 229 ? 6.486 -14.668 19.265 1.00 96.44 229 PRO A N 1
ATOM 1667 C CA . PRO A 1 229 ? 7.914 -14.865 19.024 1.00 96.44 229 PRO A CA 1
ATOM 1668 C C . PRO A 1 229 ? 8.599 -13.588 18.522 1.00 96.44 229 PRO A C 1
ATOM 1670 O O . PRO A 1 229 ? 9.682 -13.261 19.008 1.00 96.44 229 PRO A O 1
ATOM 1673 N N . LEU A 1 230 ? 7.959 -12.807 17.645 1.00 94.44 230 LEU A N 1
ATOM 1674 C CA . LEU A 1 230 ? 8.531 -11.546 17.164 1.00 94.44 230 LEU A CA 1
ATOM 1675 C C . LEU A 1 230 ? 8.723 -10.523 18.286 1.00 94.44 230 LEU A C 1
ATOM 1677 O O . LEU A 1 230 ? 9.749 -9.851 18.319 1.00 94.44 230 LEU A O 1
ATOM 1681 N N . ARG A 1 231 ? 7.801 -10.436 19.254 1.00 94.56 231 ARG A N 1
ATOM 1682 C CA . ARG A 1 231 ? 7.960 -9.571 20.437 1.00 94.56 231 ARG A CA 1
ATOM 1683 C C . ARG A 1 231 ? 9.182 -9.958 21.269 1.00 94.56 231 ARG A C 1
ATOM 1685 O O . ARG A 1 231 ? 9.903 -9.070 21.712 1.00 94.56 231 ARG A O 1
ATOM 1692 N N . ARG A 1 232 ? 9.464 -11.257 21.436 1.00 95.12 232 ARG A N 1
ATOM 1693 C CA . ARG A 1 232 ? 10.673 -11.731 22.143 1.00 95.12 232 ARG A CA 1
ATOM 1694 C C . ARG A 1 232 ? 11.951 -11.343 21.403 1.00 95.12 232 ARG A C 1
ATOM 1696 O O . ARG A 1 232 ? 12.924 -10.932 22.026 1.00 95.12 232 ARG A O 1
ATOM 1703 N N . VAL A 1 233 ? 11.946 -11.442 20.075 1.00 95.69 233 VAL A N 1
ATOM 1704 C CA . VAL A 1 233 ? 13.089 -11.039 19.242 1.00 95.69 233 VAL A CA 1
ATOM 1705 C C . VAL A 1 233 ? 13.286 -9.518 19.284 1.00 95.69 233 VAL A C 1
ATOM 1707 O O . VAL A 1 233 ? 14.410 -9.053 19.466 1.00 95.69 233 VAL A O 1
ATOM 1710 N N . LEU A 1 234 ? 12.201 -8.745 19.187 1.00 94.12 234 LEU A N 1
ATOM 1711 C CA . LEU A 1 234 ? 12.206 -7.279 19.235 1.00 94.12 234 LEU A CA 1
ATOM 1712 C C . LEU A 1 234 ? 12.534 -6.709 20.621 1.00 94.12 234 LEU A C 1
ATOM 1714 O O . LEU A 1 234 ? 12.946 -5.558 20.704 1.00 94.12 234 LEU A O 1
ATOM 1718 N N . ALA A 1 235 ? 12.404 -7.491 21.697 1.00 94.00 235 ALA A N 1
ATOM 1719 C CA . ALA A 1 235 ? 12.859 -7.085 23.028 1.00 94.00 235 ALA A CA 1
ATOM 1720 C C . ALA A 1 235 ? 14.390 -6.912 23.099 1.00 94.00 235 ALA A C 1
ATOM 1722 O O . ALA A 1 235 ? 14.899 -6.223 23.981 1.00 94.00 235 ALA A O 1
ATOM 1723 N N . ARG A 1 236 ? 15.140 -7.500 22.156 1.00 95.56 236 ARG A N 1
ATOM 1724 C CA . ARG A 1 236 ? 16.591 -7.318 22.048 1.00 95.56 236 ARG A CA 1
ATOM 1725 C C . ARG A 1 236 ? 16.896 -5.914 21.529 1.00 95.56 236 ARG A C 1
ATOM 1727 O O . ARG A 1 236 ? 16.553 -5.583 20.394 1.00 95.56 236 ARG A O 1
ATOM 1734 N N . GLU A 1 237 ? 17.627 -5.118 22.310 1.00 93.50 237 GLU A N 1
ATOM 1735 C CA . GLU A 1 237 ? 17.914 -3.712 21.985 1.00 93.50 237 GLU A CA 1
ATOM 1736 C C . GLU A 1 237 ? 18.560 -3.534 20.601 1.00 93.50 237 GLU A C 1
ATOM 1738 O O . GLU A 1 237 ? 18.177 -2.644 19.841 1.00 93.50 237 GLU A O 1
ATOM 1743 N N . ARG A 1 238 ? 19.497 -4.422 20.238 1.00 94.19 238 ARG A N 1
ATOM 1744 C CA . ARG A 1 238 ? 20.159 -4.406 18.923 1.00 94.19 238 ARG A CA 1
ATOM 1745 C C . ARG A 1 238 ? 19.151 -4.529 17.778 1.00 94.19 238 ARG A C 1
ATOM 1747 O O . ARG A 1 238 ? 19.205 -3.747 16.834 1.00 94.19 238 ARG A O 1
ATOM 1754 N N . VAL A 1 239 ? 18.209 -5.468 17.886 1.00 93.56 239 VAL A N 1
ATOM 1755 C CA . VAL A 1 239 ? 17.175 -5.687 16.865 1.00 93.56 239 VAL A CA 1
ATOM 1756 C C . VAL A 1 239 ? 16.222 -4.498 16.822 1.00 93.56 239 VAL A C 1
ATOM 1758 O O . VAL A 1 239 ? 15.931 -3.973 15.749 1.00 93.56 239 VAL A O 1
ATOM 1761 N N . TRP A 1 240 ? 15.783 -4.017 17.985 1.00 90.62 240 TRP A N 1
ATOM 1762 C CA . TRP A 1 240 ? 14.888 -2.867 18.070 1.00 90.62 240 TRP A CA 1
ATOM 1763 C C . TRP A 1 240 ? 15.490 -1.598 17.472 1.00 90.62 240 TRP A C 1
ATOM 1765 O O . TRP A 1 240 ? 14.789 -0.841 16.804 1.00 90.62 240 TRP A O 1
ATOM 1775 N N . ARG A 1 241 ? 16.792 -1.366 17.669 1.00 90.25 241 ARG A N 1
ATOM 1776 C CA . ARG A 1 241 ? 17.500 -0.216 17.097 1.00 90.25 241 ARG A CA 1
ATOM 1777 C C . ARG A 1 241 ? 17.492 -0.257 15.570 1.00 90.25 241 ARG A C 1
ATOM 1779 O O . ARG A 1 241 ? 17.182 0.759 14.951 1.00 90.25 241 ARG A O 1
ATOM 1786 N N . VAL A 1 242 ? 17.761 -1.425 14.982 1.00 88.75 242 VAL A N 1
ATOM 1787 C CA . VAL A 1 242 ? 17.692 -1.635 13.526 1.00 88.75 242 VAL A CA 1
ATOM 1788 C C . VAL A 1 242 ? 16.269 -1.411 13.022 1.00 88.75 242 VAL A C 1
ATOM 1790 O O . VAL A 1 242 ? 16.054 -0.580 12.145 1.00 88.75 242 VAL A O 1
ATOM 1793 N N . VAL A 1 243 ? 15.279 -2.077 13.621 1.00 89.00 243 VAL A N 1
ATOM 1794 C CA . VAL A 1 243 ? 13.871 -1.978 13.204 1.00 89.00 243 VAL A CA 1
ATOM 1795 C C . VAL A 1 243 ? 13.339 -0.555 13.339 1.00 89.00 243 VAL A C 1
ATOM 1797 O O . VAL A 1 243 ? 12.652 -0.072 12.445 1.00 89.00 243 VAL A O 1
ATOM 1800 N N . ARG A 1 244 ? 13.689 0.160 14.412 1.00 86.50 244 ARG A N 1
ATOM 1801 C CA . ARG A 1 244 ? 13.326 1.571 14.593 1.00 86.50 244 ARG A CA 1
ATOM 1802 C C . ARG A 1 244 ? 13.958 2.456 13.518 1.00 86.50 244 ARG A C 1
ATOM 1804 O O . ARG A 1 244 ? 13.285 3.354 13.018 1.00 86.50 244 ARG A O 1
ATOM 1811 N N . GLY A 1 245 ? 15.222 2.211 13.171 1.00 80.56 245 GLY A N 1
ATOM 1812 C CA . GLY A 1 245 ? 15.915 2.923 12.095 1.00 80.56 245 GLY A CA 1
ATOM 1813 C C . GLY A 1 245 ? 15.233 2.712 10.743 1.00 80.56 245 GLY A C 1
ATOM 1814 O O . GLY A 1 245 ? 14.858 3.681 10.087 1.00 80.56 245 GLY A O 1
ATOM 1815 N N . VAL A 1 246 ? 14.982 1.452 10.376 1.00 81.44 246 VAL A N 1
ATOM 1816 C CA . VAL A 1 246 ? 14.281 1.093 9.131 1.00 81.44 246 VAL A CA 1
ATOM 1817 C C . VAL A 1 246 ? 12.852 1.644 9.123 1.00 81.44 246 VAL A C 1
ATOM 1819 O O . VAL A 1 246 ? 12.417 2.208 8.124 1.00 81.44 246 VAL A O 1
ATOM 1822 N N . GLY A 1 247 ? 12.137 1.567 10.248 1.00 82.94 247 GLY A N 1
ATOM 1823 C CA . GLY A 1 247 ? 10.795 2.130 10.395 1.00 82.94 247 GLY A CA 1
ATOM 1824 C C . GLY A 1 247 ? 10.765 3.647 10.197 1.00 82.94 247 GLY A C 1
ATOM 1825 O O . GLY A 1 247 ? 9.877 4.157 9.519 1.00 82.94 247 GLY A O 1
ATOM 1826 N N . GLY A 1 248 ? 11.765 4.368 10.714 1.00 78.62 248 GLY A N 1
ATOM 1827 C CA . GLY A 1 248 ? 11.933 5.805 10.471 1.00 78.62 248 GLY A CA 1
ATOM 1828 C C . GLY A 1 248 ? 12.227 6.146 9.007 1.00 78.62 248 GLY A C 1
ATOM 1829 O O . GLY A 1 248 ? 11.812 7.200 8.534 1.00 78.62 248 GLY A O 1
ATOM 1830 N N . ALA A 1 249 ? 12.881 5.236 8.281 1.00 79.75 249 ALA A N 1
ATOM 1831 C CA . ALA A 1 249 ? 13.175 5.362 6.856 1.00 79.75 249 ALA A CA 1
ATOM 1832 C C . ALA A 1 249 ? 12.050 4.858 5.938 1.00 79.75 249 ALA A C 1
ATOM 1834 O O . ALA A 1 249 ? 12.131 5.055 4.730 1.00 79.75 249 ALA A O 1
ATOM 1835 N N . SER A 1 250 ? 11.012 4.205 6.471 1.00 82.50 250 SER A N 1
ATOM 1836 C CA . SER A 1 250 ? 10.038 3.453 5.670 1.00 82.50 250 SER A CA 1
ATOM 1837 C C . SER A 1 250 ? 9.308 4.311 4.635 1.00 82.50 250 SER A C 1
ATOM 1839 O O . SER A 1 250 ? 9.196 3.886 3.490 1.00 82.50 250 SER A O 1
ATOM 1841 N N . MET A 1 251 ? 8.877 5.527 4.994 1.00 84.69 251 MET A N 1
ATOM 1842 C CA . MET A 1 251 ? 8.227 6.441 4.042 1.00 84.69 251 MET A CA 1
ATOM 1843 C C . MET A 1 251 ? 9.190 6.868 2.925 1.00 84.69 251 MET A C 1
ATOM 1845 O O . MET A 1 251 ? 8.809 6.921 1.762 1.00 84.69 251 MET A O 1
ATOM 1849 N N . THR A 1 252 ? 10.455 7.125 3.262 1.00 84.38 252 THR A N 1
ATOM 1850 C CA . THR A 1 252 ? 11.494 7.465 2.282 1.00 84.38 252 THR A CA 1
ATOM 1851 C C . THR A 1 252 ? 11.784 6.285 1.361 1.00 84.38 252 THR A C 1
ATOM 1853 O O . THR A 1 252 ? 11.797 6.454 0.149 1.00 84.38 252 THR A O 1
ATOM 1856 N N . LEU A 1 253 ? 11.961 5.082 1.915 1.00 86.50 253 LEU A N 1
ATOM 1857 C CA . LEU A 1 253 ? 12.135 3.851 1.141 1.00 86.50 253 LEU A CA 1
ATOM 1858 C C . LEU A 1 253 ? 10.964 3.645 0.179 1.00 86.50 253 LEU A C 1
ATOM 1860 O O . LEU A 1 253 ? 11.175 3.457 -1.012 1.00 86.50 253 LEU A O 1
ATOM 1864 N N . TYR A 1 254 ? 9.736 3.771 0.674 1.00 88.38 254 TYR A N 1
ATOM 1865 C CA . TYR A 1 254 ? 8.532 3.648 -0.135 1.00 88.38 254 TYR A CA 1
ATOM 1866 C C . TYR A 1 254 ? 8.500 4.634 -1.314 1.00 88.38 254 TYR A C 1
ATOM 1868 O O . TYR A 1 254 ? 8.309 4.203 -2.446 1.00 88.38 254 TYR A O 1
ATOM 1876 N N . LEU A 1 255 ? 8.746 5.925 -1.086 1.00 90.06 255 LEU A N 1
ATOM 1877 C CA . LEU A 1 255 ? 8.672 6.925 -2.157 1.00 90.06 255 LEU A CA 1
ATOM 1878 C C . LEU A 1 255 ? 9.813 6.781 -3.173 1.00 90.06 255 LEU A C 1
ATOM 1880 O O . LEU A 1 255 ? 9.606 6.909 -4.375 1.00 90.06 255 LEU A O 1
ATOM 1884 N N . TRP A 1 256 ? 11.027 6.507 -2.699 1.00 91.12 256 TRP A N 1
ATOM 1885 C CA . TRP A 1 256 ? 12.230 6.654 -3.516 1.00 91.12 256 TRP A CA 1
ATOM 1886 C C . TRP A 1 256 ? 12.757 5.349 -4.112 1.00 91.12 256 TRP A C 1
ATOM 1888 O O . TRP A 1 256 ? 13.580 5.428 -5.014 1.00 91.12 256 TRP A O 1
ATOM 1898 N N . HIS A 1 257 ? 12.310 4.163 -3.673 1.00 90.06 257 HIS A N 1
ATOM 1899 C CA . HIS A 1 257 ? 12.906 2.889 -4.114 1.00 90.06 257 HIS A CA 1
ATOM 1900 C C . HIS A 1 257 ? 12.872 2.647 -5.632 1.00 90.06 257 HIS A C 1
ATOM 1902 O O . HIS A 1 257 ? 13.753 1.956 -6.139 1.00 90.06 257 HIS A O 1
ATOM 1908 N N . MET A 1 258 ? 11.905 3.216 -6.363 1.00 92.56 258 MET A N 1
ATOM 1909 C CA . MET A 1 258 ? 11.855 3.086 -7.825 1.00 92.56 258 MET A CA 1
ATOM 1910 C C . MET A 1 258 ? 12.959 3.877 -8.533 1.00 92.56 258 MET A C 1
ATOM 1912 O O . MET A 1 258 ? 13.404 3.472 -9.603 1.00 92.56 258 MET A O 1
ATOM 1916 N N . LEU A 1 259 ? 13.482 4.945 -7.924 1.00 91.94 259 LEU A N 1
ATOM 1917 C CA . LEU A 1 259 ? 14.547 5.742 -8.529 1.00 91.94 259 LEU A CA 1
ATOM 1918 C C . LEU A 1 259 ? 15.857 4.939 -8.688 1.00 91.94 259 LEU A C 1
ATOM 1920 O O . LEU A 1 259 ? 16.348 4.862 -9.815 1.00 91.94 259 LEU A O 1
ATOM 1924 N N . PRO A 1 260 ? 16.411 4.281 -7.643 1.00 92.94 260 PRO A N 1
ATOM 1925 C CA . PRO A 1 260 ? 17.535 3.363 -7.805 1.00 92.94 260 PRO A CA 1
ATOM 1926 C C . PRO A 1 260 ? 17.278 2.276 -8.846 1.00 92.94 260 PRO A C 1
ATOM 1928 O O . PRO A 1 260 ? 18.181 1.960 -9.612 1.00 92.94 260 PRO A O 1
ATOM 1931 N N . VAL A 1 261 ? 16.059 1.722 -8.902 1.00 92.69 261 VAL A N 1
ATOM 1932 C CA . VAL A 1 261 ? 15.707 0.679 -9.879 1.00 92.69 261 VAL A CA 1
ATOM 1933 C C . VAL A 1 261 ? 15.885 1.201 -11.300 1.00 92.69 261 VAL A C 1
ATOM 1935 O O . VAL A 1 261 ? 16.564 0.554 -12.093 1.00 92.69 261 VAL A O 1
ATOM 1938 N N . LEU A 1 262 ? 15.336 2.377 -11.608 1.00 91.25 262 LEU A N 1
ATOM 1939 C CA . LEU A 1 262 ? 15.416 2.975 -12.940 1.00 91.25 262 LEU A CA 1
ATOM 1940 C C . LEU A 1 262 ? 16.846 3.389 -13.305 1.00 91.25 262 LEU A C 1
ATOM 1942 O O . LEU A 1 262 ? 17.309 3.069 -14.398 1.00 91.25 262 LEU A O 1
ATOM 1946 N N . VAL A 1 263 ? 17.566 4.038 -12.385 1.00 91.25 263 VAL A N 1
ATOM 1947 C CA . VAL A 1 263 ? 18.953 4.477 -12.611 1.00 91.25 263 VAL A CA 1
ATOM 1948 C C . VAL A 1 263 ? 19.869 3.279 -12.846 1.00 91.25 263 VAL A C 1
ATOM 1950 O O . VAL A 1 263 ? 20.581 3.236 -13.845 1.00 91.25 263 VAL A O 1
ATOM 1953 N N . VAL A 1 264 ? 19.831 2.275 -11.967 1.00 92.44 264 VAL A N 1
ATOM 1954 C CA . VAL A 1 264 ? 20.696 1.094 -12.086 1.00 92.44 264 VAL A CA 1
ATOM 1955 C C . VAL A 1 264 ? 20.322 0.268 -13.317 1.00 92.44 264 VAL A C 1
ATOM 1957 O O . VAL A 1 264 ? 21.216 -0.181 -14.033 1.00 92.44 264 VAL A O 1
ATOM 1960 N N . ALA A 1 265 ? 19.028 0.111 -13.623 1.00 89.31 265 ALA A N 1
ATOM 1961 C CA . ALA A 1 265 ? 18.590 -0.580 -14.835 1.00 89.31 265 ALA A CA 1
ATOM 1962 C C . ALA A 1 265 ? 19.083 0.123 -16.105 1.00 89.31 265 ALA A C 1
ATOM 1964 O O . ALA A 1 265 ? 19.610 -0.543 -16.995 1.00 89.31 265 ALA A O 1
ATOM 1965 N N . ALA A 1 266 ? 18.985 1.453 -16.171 1.00 88.12 266 ALA A N 1
ATOM 1966 C CA . ALA A 1 266 ? 19.530 2.227 -17.279 1.00 88.12 266 ALA A CA 1
ATOM 1967 C C . ALA A 1 266 ? 21.054 2.049 -17.382 1.00 88.12 266 ALA A C 1
ATOM 1969 O O . ALA A 1 266 ? 21.561 1.670 -18.438 1.00 88.12 266 ALA A O 1
ATOM 1970 N N . CYS A 1 267 ? 21.781 2.232 -16.275 1.00 90.31 267 CYS A N 1
ATOM 1971 C CA . CYS A 1 267 ? 23.238 2.121 -16.236 1.00 90.31 267 CYS A CA 1
ATOM 1972 C C . CYS A 1 267 ? 23.760 0.740 -16.628 1.00 90.31 267 CYS A C 1
ATOM 1974 O O . CYS A 1 267 ? 24.840 0.669 -17.199 1.00 90.31 267 CYS A O 1
ATOM 1976 N N . PHE A 1 268 ? 23.052 -0.344 -16.312 1.00 89.38 268 PHE A N 1
ATOM 1977 C CA . PHE A 1 268 ? 23.519 -1.708 -16.570 1.00 89.38 268 PHE A CA 1
ATOM 1978 C C . PHE A 1 268 ? 23.009 -2.292 -17.885 1.00 89.38 268 PHE A C 1
ATOM 1980 O O . PHE A 1 268 ? 23.768 -2.959 -18.589 1.00 89.38 268 PHE A O 1
ATOM 1987 N N . TYR A 1 269 ? 21.741 -2.067 -18.231 1.00 85.31 269 TYR A N 1
ATOM 1988 C CA . TYR A 1 269 ? 21.126 -2.727 -19.381 1.00 85.31 269 TYR A CA 1
ATOM 1989 C C . TYR A 1 269 ? 21.232 -1.919 -20.676 1.00 85.31 269 TYR A C 1
ATOM 1991 O O . TYR A 1 269 ? 21.317 -2.533 -21.737 1.00 85.31 269 TYR A O 1
ATOM 1999 N N . LEU A 1 270 ? 21.310 -0.582 -20.628 1.00 85.38 270 LEU A N 1
ATOM 2000 C CA . LEU A 1 270 ? 21.551 0.220 -21.841 1.00 85.38 270 LEU A CA 1
ATOM 2001 C C . LEU A 1 270 ? 23.015 0.156 -22.293 1.00 85.38 270 LEU A C 1
ATOM 2003 O O . LEU A 1 270 ? 23.299 0.169 -23.492 1.00 85.38 270 LEU A O 1
ATOM 2007 N N . THR A 1 271 ? 23.938 0.038 -21.338 1.00 87.31 271 THR A N 1
ATOM 2008 C CA . THR A 1 271 ? 25.388 -0.076 -21.577 1.00 87.31 271 THR A CA 1
ATOM 2009 C C . THR A 1 271 ? 25.841 -1.510 -21.863 1.00 87.31 271 THR A C 1
ATOM 2011 O O . THR A 1 271 ? 26.948 -1.709 -22.352 1.00 87.31 271 THR A O 1
ATOM 2014 N N . GLY A 1 272 ? 25.003 -2.511 -21.567 1.00 84.50 272 GLY A N 1
ATOM 2015 C CA . GLY A 1 272 ? 25.345 -3.927 -21.717 1.00 84.50 272 GLY A CA 1
ATOM 2016 C C . GLY A 1 272 ? 26.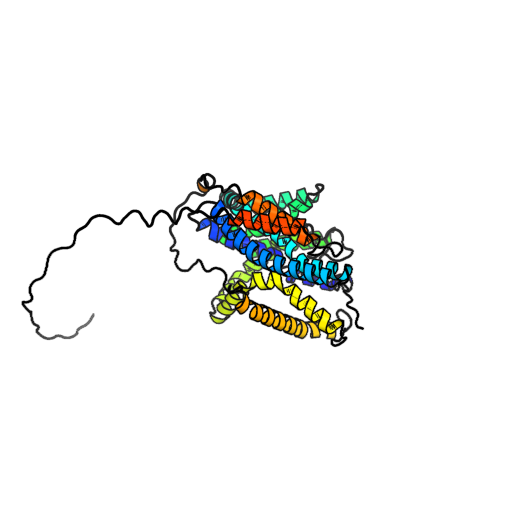301 -4.467 -20.646 1.00 84.50 272 GLY A C 1
ATOM 2017 O O . GLY A 1 272 ? 26.879 -5.531 -20.841 1.00 84.50 272 GLY A O 1
ATOM 2018 N N . LEU A 1 273 ? 26.472 -3.758 -19.524 1.00 86.06 273 LEU A N 1
ATOM 2019 C CA . LEU A 1 273 ? 27.390 -4.143 -18.445 1.00 86.06 273 LEU A CA 1
ATOM 2020 C C . LEU A 1 273 ? 26.905 -5.338 -17.614 1.00 86.06 273 LEU A C 1
ATOM 2022 O O . LEU A 1 273 ? 27.728 -6.050 -17.041 1.00 86.06 273 LEU A O 1
ATOM 2026 N N . ALA A 1 274 ? 25.590 -5.554 -17.508 1.00 85.44 274 ALA A N 1
ATOM 2027 C CA . ALA A 1 274 ? 25.044 -6.653 -16.714 1.00 85.44 274 ALA A CA 1
ATOM 2028 C C . ALA A 1 274 ? 24.580 -7.834 -17.580 1.00 85.44 274 ALA A C 1
ATOM 2030 O O . ALA A 1 274 ? 23.898 -7.626 -18.590 1.00 85.44 274 ALA A O 1
ATOM 2031 N N . PRO A 1 275 ? 24.852 -9.082 -17.150 1.00 85.12 275 PRO A N 1
ATOM 2032 C CA . PRO A 1 275 ? 24.327 -10.261 -17.820 1.00 85.12 275 PRO A CA 1
ATOM 2033 C C . PRO A 1 275 ? 22.797 -10.315 -17.715 1.00 85.12 275 PRO A C 1
ATOM 2035 O O . PRO A 1 275 ? 22.208 -9.965 -16.689 1.00 85.12 275 PRO A O 1
ATOM 2038 N N . GLN A 1 276 ? 22.152 -10.809 -18.773 1.00 85.12 276 GLN A N 1
ATOM 2039 C CA . GLN A 1 276 ? 20.705 -11.038 -18.833 1.00 85.12 276 GLN A CA 1
ATOM 2040 C C . GLN A 1 276 ? 20.423 -12.543 -18.952 1.00 85.12 276 GLN A C 1
ATOM 2042 O O . GLN A 1 276 ? 20.079 -13.019 -20.035 1.00 85.12 276 GLN A O 1
ATOM 2047 N N . PRO A 1 277 ? 20.621 -13.333 -17.876 1.00 88.75 277 PRO A N 1
ATOM 2048 C CA . PRO A 1 277 ? 20.321 -14.757 -17.924 1.00 88.75 277 PRO A CA 1
ATOM 2049 C C . PRO A 1 277 ? 18.827 -14.995 -18.159 1.00 88.75 277 PRO A C 1
ATOM 2051 O O . PRO A 1 277 ? 17.984 -14.160 -17.816 1.00 88.75 277 PRO A O 1
ATOM 2054 N N . ALA A 1 278 ? 18.504 -16.173 -18.695 1.00 87.00 278 ALA A N 1
ATOM 2055 C CA . ALA A 1 278 ? 17.128 -16.589 -18.934 1.00 87.00 278 ALA A CA 1
ATOM 2056 C C . ALA A 1 278 ? 16.273 -16.466 -17.660 1.00 87.00 278 ALA A C 1
ATOM 2058 O O . ALA A 1 278 ? 16.720 -16.822 -16.561 1.00 87.00 278 ALA A O 1
ATOM 2059 N N . LEU A 1 279 ? 15.044 -15.964 -17.810 1.00 85.62 279 LEU A N 1
ATOM 2060 C CA . LEU A 1 279 ? 14.108 -15.775 -16.700 1.00 85.62 279 LEU A CA 1
ATOM 2061 C C . LEU A 1 279 ? 13.892 -17.090 -15.945 1.00 85.62 279 LEU A C 1
ATOM 2063 O O . LEU A 1 279 ? 13.739 -18.146 -16.550 1.00 85.62 279 LEU A O 1
ATOM 2067 N N . GLY A 1 280 ? 13.899 -17.022 -14.613 1.00 84.81 280 GLY A N 1
ATOM 2068 C CA . GLY A 1 280 ? 13.694 -18.185 -13.744 1.00 84.81 280 GLY A CA 1
ATOM 2069 C C . GLY A 1 280 ? 14.874 -19.156 -13.634 1.00 84.81 280 GLY A C 1
ATOM 2070 O O . GLY A 1 280 ? 14.807 -20.068 -12.814 1.00 84.81 280 GLY A O 1
ATOM 2071 N N . SER A 1 281 ? 15.962 -18.961 -14.387 1.00 90.25 281 SER A N 1
ATOM 2072 C CA . SER A 1 281 ? 17.185 -19.761 -14.232 1.00 90.25 281 SER A CA 1
ATOM 2073 C C . SER A 1 281 ? 17.850 -19.546 -12.864 1.00 90.25 281 SER A C 1
ATOM 2075 O O . SER A 1 281 ? 17.673 -18.509 -12.219 1.00 90.25 281 SER A O 1
ATOM 2077 N N . LEU A 1 282 ? 18.683 -20.498 -12.427 1.00 91.00 282 LEU A N 1
ATOM 2078 C CA . LEU A 1 282 ? 19.471 -20.357 -11.192 1.00 91.00 282 LEU A CA 1
ATOM 2079 C C . LEU A 1 282 ? 20.367 -19.112 -11.220 1.00 91.00 282 LEU A C 1
ATOM 2081 O O . LEU A 1 282 ? 20.471 -18.409 -10.218 1.00 91.00 282 LEU A O 1
ATOM 2085 N N . ALA A 1 283 ? 20.955 -18.796 -12.378 1.00 91.56 283 ALA A N 1
ATOM 2086 C CA . ALA A 1 283 ? 21.748 -17.584 -12.564 1.00 91.56 283 ALA A CA 1
ATOM 2087 C C . ALA A 1 283 ? 20.902 -16.314 -12.369 1.00 91.56 283 ALA A C 1
ATOM 2089 O O . ALA A 1 283 ? 21.334 -15.377 -11.700 1.00 91.56 283 ALA A O 1
ATOM 2090 N N . TRP A 1 284 ? 19.672 -16.296 -12.892 1.00 90.69 284 TRP A N 1
ATOM 2091 C CA . TRP A 1 284 ? 18.741 -15.182 -12.706 1.00 90.69 284 TRP A CA 1
ATOM 2092 C C . TRP A 1 284 ? 18.380 -14.972 -11.232 1.00 90.69 284 TRP A C 1
ATOM 2094 O O . TRP A 1 284 ? 18.410 -13.837 -10.758 1.00 90.69 284 TRP A O 1
ATOM 2104 N N . TRP A 1 285 ? 18.101 -16.051 -10.491 1.00 91.00 285 TRP A N 1
ATOM 2105 C CA . TRP A 1 285 ? 17.834 -15.985 -9.050 1.00 91.00 285 TRP A CA 1
ATOM 2106 C C . TRP A 1 285 ? 19.066 -15.545 -8.255 1.00 91.00 285 TRP A C 1
ATOM 2108 O O . TRP A 1 285 ? 18.956 -14.670 -7.396 1.00 91.00 285 TRP A O 1
ATOM 2118 N N . GLY A 1 286 ? 20.243 -16.082 -8.585 1.00 92.12 286 GLY A N 1
ATOM 2119 C CA . GLY A 1 286 ? 21.512 -15.711 -7.960 1.00 92.12 286 GLY A CA 1
ATOM 2120 C C . GLY A 1 286 ? 21.826 -14.221 -8.101 1.00 92.12 286 GLY A C 1
ATOM 2121 O O . GLY A 1 286 ? 22.232 -13.584 -7.131 1.00 92.12 286 GLY A O 1
ATOM 2122 N N . LEU A 1 287 ? 21.544 -13.626 -9.266 1.00 91.88 287 LEU A N 1
ATOM 2123 C CA . LEU A 1 287 ? 21.760 -12.195 -9.514 1.00 91.88 287 LEU A CA 1
ATOM 2124 C C . LEU A 1 287 ? 20.807 -11.273 -8.742 1.00 91.88 287 LEU A C 1
ATOM 2126 O O . LEU A 1 287 ? 21.098 -10.082 -8.622 1.00 91.88 287 LEU A O 1
ATOM 2130 N N . ARG A 1 288 ? 19.703 -11.777 -8.167 1.00 91.31 288 ARG A N 1
ATOM 2131 C CA . ARG A 1 288 ? 18.797 -10.945 -7.356 1.00 91.31 288 ARG A CA 1
ATOM 2132 C C . ARG A 1 288 ? 19.449 -10.441 -6.078 1.00 91.31 288 ARG A C 1
ATOM 2134 O O . ARG A 1 288 ? 19.166 -9.313 -5.687 1.00 91.31 288 ARG A O 1
ATOM 2141 N N . VAL A 1 289 ? 20.355 -11.206 -5.470 1.00 92.44 289 VAL A N 1
ATOM 2142 C CA . VAL A 1 289 ? 21.059 -10.760 -4.259 1.00 92.44 289 VAL A CA 1
ATOM 2143 C C . VAL A 1 289 ? 22.015 -9.595 -4.566 1.00 92.44 289 VAL A C 1
ATOM 2145 O O . VAL A 1 289 ? 21.813 -8.530 -3.982 1.00 92.44 289 VAL A O 1
ATOM 2148 N N . PRO A 1 290 ? 22.976 -9.700 -5.512 1.00 93.06 290 PRO A N 1
ATOM 2149 C CA . PRO A 1 290 ? 23.798 -8.559 -5.924 1.00 93.06 290 PRO A CA 1
ATOM 2150 C C . PRO A 1 290 ? 22.970 -7.364 -6.397 1.00 93.06 290 PRO A C 1
ATOM 2152 O O . PRO A 1 290 ? 23.271 -6.230 -6.036 1.00 93.06 290 PRO A O 1
ATOM 2155 N N . TRP A 1 291 ? 21.894 -7.609 -7.150 1.00 91.88 291 TRP A N 1
ATOM 2156 C CA . TRP A 1 291 ? 20.986 -6.558 -7.604 1.00 91.88 291 TRP A CA 1
ATOM 2157 C C . TRP A 1 291 ? 20.378 -5.780 -6.431 1.00 91.88 291 TRP A C 1
ATOM 2159 O O . TRP A 1 291 ? 20.484 -4.558 -6.385 1.00 91.88 291 TRP A O 1
ATOM 2169 N N . LEU A 1 292 ? 19.807 -6.471 -5.439 1.00 92.88 292 LEU A N 1
ATOM 2170 C CA . LEU A 1 292 ? 19.242 -5.835 -4.244 1.00 92.88 292 LEU A CA 1
ATOM 2171 C C . LEU A 1 292 ? 20.301 -5.096 -3.418 1.00 92.88 292 LEU A C 1
ATOM 2173 O O . LEU A 1 292 ? 20.004 -4.038 -2.865 1.00 92.88 292 LEU A O 1
ATOM 2177 N N . VAL A 1 293 ? 21.532 -5.613 -3.358 1.00 94.25 293 VAL A N 1
ATOM 2178 C CA . VAL A 1 293 ? 22.654 -4.930 -2.696 1.00 94.25 293 VAL A CA 1
ATOM 2179 C C . VAL A 1 293 ? 22.985 -3.621 -3.412 1.00 94.25 293 VAL A C 1
ATOM 2181 O O . VAL A 1 293 ? 23.039 -2.583 -2.758 1.00 94.25 293 VAL A O 1
ATOM 2184 N N . VAL A 1 294 ? 23.139 -3.634 -4.739 1.00 94.31 294 VAL A N 1
ATOM 2185 C CA . VAL A 1 294 ? 23.420 -2.422 -5.531 1.00 94.31 294 VAL A CA 1
ATOM 2186 C C . VAL A 1 294 ? 22.298 -1.396 -5.373 1.00 94.31 294 VAL A C 1
ATOM 2188 O O . VAL A 1 294 ? 22.575 -0.233 -5.082 1.00 94.31 294 VAL A O 1
ATOM 2191 N N . LEU A 1 295 ? 21.034 -1.819 -5.477 1.00 94.00 295 LEU A N 1
ATOM 2192 C CA . LEU A 1 295 ? 19.888 -0.936 -5.247 1.00 94.00 295 LEU A CA 1
ATOM 2193 C C . LEU A 1 295 ? 19.895 -0.344 -3.836 1.00 94.00 295 LEU A C 1
ATOM 2195 O O . LEU A 1 295 ? 19.653 0.850 -3.670 1.00 94.00 295 LEU A O 1
ATOM 2199 N N . GLY A 1 296 ? 20.202 -1.158 -2.823 1.00 91.38 296 GLY A N 1
ATOM 2200 C CA . GLY A 1 296 ? 20.326 -0.714 -1.439 1.00 91.38 296 GLY A CA 1
ATOM 2201 C C . GLY A 1 296 ? 21.432 0.324 -1.255 1.00 91.38 296 GLY A C 1
ATOM 2202 O O . GLY A 1 296 ? 21.208 1.340 -0.602 1.00 91.38 296 GLY A O 1
ATOM 2203 N N . LEU A 1 297 ? 22.599 0.117 -1.870 1.00 92.75 297 LEU A N 1
ATOM 2204 C CA . LEU A 1 297 ? 23.722 1.055 -1.818 1.00 92.75 297 LEU A CA 1
ATOM 2205 C C . LEU A 1 297 ? 23.389 2.382 -2.505 1.00 92.75 297 LEU A C 1
ATOM 2207 O O . LEU A 1 297 ? 23.627 3.438 -1.923 1.00 92.75 297 LEU A O 1
ATOM 2211 N N . VAL A 1 298 ? 22.784 2.342 -3.695 1.00 92.69 298 VAL A N 1
ATOM 2212 C CA . VAL A 1 298 ? 22.343 3.550 -4.414 1.00 92.69 298 VAL A CA 1
ATOM 2213 C C . VAL A 1 298 ? 21.258 4.281 -3.629 1.00 92.69 298 VAL A C 1
ATOM 2215 O O . VAL A 1 298 ? 21.296 5.503 -3.524 1.00 92.69 298 VAL A O 1
ATOM 2218 N N . MET A 1 299 ? 20.326 3.551 -3.014 1.00 90.12 299 MET A N 1
ATOM 2219 C CA . MET A 1 299 ? 19.294 4.134 -2.161 1.00 90.12 299 MET A CA 1
ATOM 2220 C C . MET A 1 299 ? 19.898 4.828 -0.933 1.00 90.12 299 MET A C 1
ATOM 2222 O O . MET A 1 299 ? 19.553 5.970 -0.635 1.00 90.12 299 MET A O 1
ATOM 2226 N N . VAL A 1 300 ? 20.817 4.165 -0.224 1.00 86.75 300 VAL A N 1
ATOM 2227 C CA . VAL A 1 300 ? 21.499 4.737 0.947 1.00 86.75 300 VAL A CA 1
ATOM 2228 C C . VAL A 1 300 ? 22.338 5.947 0.545 1.00 86.75 300 VAL A C 1
ATOM 2230 O O . VAL A 1 300 ? 22.241 6.981 1.202 1.00 86.75 300 VAL A O 1
ATOM 2233 N N . GLY A 1 301 ? 23.102 5.850 -0.546 1.00 86.06 301 GLY A N 1
ATOM 2234 C CA . GLY A 1 301 ? 23.896 6.950 -1.088 1.00 86.06 301 GLY A CA 1
ATOM 2235 C C . GLY A 1 301 ? 23.032 8.140 -1.505 1.00 86.06 301 GLY A C 1
ATOM 2236 O O . GLY A 1 301 ? 23.323 9.267 -1.119 1.00 86.06 301 GLY A O 1
ATOM 2237 N N . GLY A 1 302 ? 21.922 7.894 -2.205 1.00 81.75 302 GLY A N 1
ATOM 2238 C CA . GLY A 1 302 ? 20.971 8.926 -2.619 1.00 81.75 302 GLY A CA 1
ATOM 2239 C C . GLY A 1 302 ? 20.315 9.626 -1.430 1.00 81.75 302 GLY A C 1
ATOM 2240 O O . GLY A 1 302 ? 20.302 10.853 -1.359 1.00 81.75 302 GLY A O 1
ATOM 2241 N N . VAL A 1 303 ? 19.841 8.868 -0.436 1.00 75.81 303 VAL A N 1
ATOM 2242 C CA . VAL A 1 303 ? 19.286 9.456 0.793 1.00 75.81 303 VAL A CA 1
ATOM 2243 C C . VAL A 1 303 ? 20.353 10.250 1.546 1.00 75.81 303 VAL A C 1
ATOM 2245 O O . VAL A 1 303 ? 20.063 11.361 1.986 1.00 75.81 303 VAL A O 1
ATOM 2248 N N . ALA A 1 304 ? 21.570 9.715 1.679 1.00 78.31 304 ALA A N 1
ATOM 2249 C CA . ALA A 1 304 ? 22.687 10.381 2.345 1.00 78.31 304 ALA A CA 1
ATOM 2250 C C . ALA A 1 304 ? 23.111 11.672 1.633 1.00 78.31 304 ALA A C 1
ATOM 2252 O O . ALA A 1 304 ? 23.436 12.639 2.311 1.00 78.31 304 ALA A O 1
ATOM 2253 N N . ALA A 1 305 ? 23.050 11.719 0.301 1.00 74.31 305 ALA A N 1
ATOM 2254 C CA . ALA A 1 305 ? 23.351 12.912 -0.484 1.00 74.31 305 ALA A CA 1
ATOM 2255 C C . ALA A 1 305 ? 22.279 14.000 -0.330 1.00 74.31 305 ALA A C 1
ATOM 2257 O O . ALA A 1 305 ? 22.606 15.179 -0.323 1.00 74.31 305 ALA A O 1
ATOM 2258 N N . VAL A 1 306 ? 21.005 13.634 -0.159 1.00 65.56 306 VAL A N 1
ATOM 2259 C CA . VAL A 1 306 ? 19.906 14.609 -0.028 1.00 65.56 306 VAL A CA 1
ATOM 2260 C C . VAL A 1 306 ? 19.775 15.162 1.402 1.00 65.56 306 VAL A C 1
ATOM 2262 O O . VAL A 1 306 ? 19.285 16.277 1.581 1.00 65.56 306 VAL A O 1
ATOM 2265 N N . GLN A 1 307 ? 20.240 14.448 2.440 1.00 64.06 307 GLN A N 1
ATOM 2266 C CA . GLN A 1 307 ? 20.117 14.929 3.832 1.00 64.06 307 GLN A CA 1
ATOM 2267 C C . GLN A 1 307 ? 20.797 16.277 4.133 1.00 64.06 307 GLN A C 1
ATOM 2269 O O . GLN A 1 307 ? 20.181 17.080 4.836 1.00 64.06 307 GLN A O 1
ATOM 2274 N N . PRO A 1 308 ? 22.032 16.547 3.669 1.00 56.00 308 PRO A N 1
ATOM 2275 C CA . PRO A 1 308 ? 22.733 17.795 3.953 1.00 56.00 308 PRO A CA 1
ATOM 2276 C C . PRO A 1 308 ? 22.128 18.974 3.185 1.00 56.00 308 PRO A C 1
ATOM 2278 O O . PRO A 1 308 ? 22.043 20.072 3.722 1.00 56.00 308 PRO A O 1
ATOM 2281 N N . LEU A 1 309 ? 21.662 18.733 1.954 1.00 51.41 309 LEU A N 1
ATOM 2282 C CA . LEU A 1 309 ? 21.084 19.749 1.068 1.00 51.41 309 LEU A CA 1
ATOM 2283 C C . LEU A 1 309 ? 19.688 20.205 1.503 1.00 51.41 309 LEU A C 1
ATOM 2285 O O . LEU A 1 309 ? 19.313 21.348 1.266 1.00 51.41 309 LEU A O 1
ATOM 2289 N N . ALA A 1 310 ? 18.913 19.330 2.145 1.00 47.84 310 ALA A N 1
ATOM 2290 C CA . ALA A 1 310 ? 17.541 19.652 2.506 1.00 47.84 310 ALA A CA 1
ATOM 2291 C C . ALA A 1 310 ? 17.408 20.425 3.828 1.00 47.84 310 ALA A C 1
ATOM 2293 O O . ALA A 1 310 ? 16.322 20.935 4.088 1.00 47.84 310 ALA A O 1
ATOM 2294 N N . GLY A 1 311 ? 18.412 20.437 4.725 1.00 41.44 311 GLY A N 1
ATOM 2295 C CA . GLY A 1 311 ? 18.289 20.938 6.117 1.00 41.44 311 GLY A CA 1
ATOM 2296 C C . GLY A 1 311 ? 17.222 20.219 6.977 1.00 41.44 311 GLY A C 1
ATOM 2297 O O . GLY A 1 311 ? 17.182 20.326 8.201 1.00 41.44 311 GLY A O 1
ATOM 2298 N N . VAL A 1 312 ? 16.371 19.431 6.327 1.00 44.88 312 VAL A N 1
ATOM 2299 C CA . VAL A 1 312 ? 15.298 18.596 6.823 1.00 44.88 312 VAL A CA 1
ATOM 2300 C C . VAL A 1 312 ? 15.849 17.187 6.827 1.00 44.88 312 VAL A C 1
ATOM 2302 O O . VAL A 1 312 ? 16.137 16.633 5.774 1.00 44.88 312 VAL A O 1
ATOM 2305 N N . ARG A 1 313 ? 15.986 16.586 8.009 1.00 43.78 313 ARG A N 1
ATOM 2306 C CA . ARG A 1 313 ? 16.312 15.163 8.141 1.00 43.78 313 ARG A CA 1
ATOM 2307 C C . ARG A 1 313 ? 15.138 14.344 7.584 1.00 43.78 313 ARG A C 1
ATOM 2309 O O . ARG A 1 313 ? 14.163 14.166 8.316 1.00 43.78 313 ARG A O 1
ATOM 2316 N N . PRO A 1 314 ? 15.212 13.755 6.375 1.00 43.75 314 PRO A N 1
ATOM 2317 C CA . PRO A 1 314 ? 14.115 12.942 5.846 1.00 43.75 314 PRO A CA 1
ATOM 2318 C C . PRO A 1 314 ? 13.952 11.651 6.668 1.00 43.75 314 PRO A C 1
ATOM 2320 O O . PRO A 1 314 ? 12.901 11.024 6.657 1.00 43.75 314 PRO A O 1
ATOM 2323 N N . LEU A 1 315 ? 15.004 11.272 7.412 1.00 43.81 315 LEU A N 1
ATOM 2324 C CA . LEU A 1 315 ? 15.051 10.128 8.325 1.00 43.81 315 LEU A CA 1
ATOM 2325 C C . LEU A 1 315 ? 14.725 10.470 9.787 1.00 43.81 315 LEU A C 1
ATOM 2327 O O . LEU A 1 315 ? 14.554 9.558 10.596 1.00 43.81 315 LEU A O 1
ATOM 2331 N N . ALA A 1 316 ? 14.627 11.751 10.164 1.00 37.53 316 ALA A N 1
ATOM 2332 C CA . ALA A 1 316 ? 14.105 12.112 11.478 1.00 37.53 316 ALA A CA 1
ATOM 2333 C C . ALA A 1 316 ? 12.628 12.432 11.317 1.00 37.53 316 ALA A C 1
ATOM 2335 O O . ALA A 1 316 ? 12.216 13.587 11.234 1.00 37.53 316 ALA A O 1
ATOM 2336 N N . GLY A 1 317 ? 11.830 11.363 11.306 1.00 39.09 317 GLY A N 1
ATOM 2337 C CA . GLY A 1 317 ? 10.421 11.473 11.623 1.00 39.09 317 GLY A CA 1
ATOM 2338 C C . GLY A 1 317 ? 10.264 12.412 12.814 1.00 39.09 317 GLY A C 1
ATOM 2339 O O . GLY A 1 317 ? 10.943 12.255 13.832 1.00 39.09 317 GLY A O 1
ATOM 2340 N N . VAL A 1 318 ? 9.404 13.415 12.642 1.00 35.31 318 VAL A N 1
ATOM 2341 C CA . VAL A 1 318 ? 8.911 14.289 13.702 1.00 35.31 318 VAL A CA 1
ATOM 2342 C C . VAL A 1 318 ? 8.770 13.439 14.965 1.00 35.31 318 VAL A C 1
ATOM 2344 O O . VAL A 1 318 ? 7.947 12.516 15.001 1.00 35.31 318 VAL A O 1
ATOM 2347 N N . ARG A 1 319 ? 9.616 13.699 15.968 1.00 38.22 319 ARG A N 1
ATOM 2348 C CA . ARG A 1 319 ? 9.472 13.147 17.315 1.00 38.22 319 ARG A CA 1
ATOM 2349 C C . ARG A 1 319 ? 8.408 13.987 18.025 1.00 38.22 319 ARG A C 1
ATOM 2351 O O . ARG A 1 319 ? 8.704 15.130 18.348 1.00 38.22 319 ARG A O 1
ATOM 2358 N N . PRO A 1 320 ? 7.212 13.452 18.327 1.00 40.72 320 PRO A N 1
ATOM 2359 C CA . PRO A 1 320 ? 6.480 13.994 19.458 1.00 40.72 320 PRO A CA 1
ATOM 2360 C C . PRO A 1 320 ? 5.998 12.848 20.338 1.00 40.72 320 PRO A C 1
ATOM 2362 O O . PRO A 1 320 ? 4.808 12.590 20.404 1.00 40.72 320 PRO A O 1
ATOM 2365 N N . LEU A 1 321 ? 6.921 12.120 20.966 1.00 36.75 321 LEU A N 1
ATOM 2366 C CA . LEU A 1 321 ? 6.594 11.218 22.080 1.00 36.75 321 LEU A CA 1
ATOM 2367 C C . LEU A 1 321 ? 7.728 11.173 23.119 1.00 36.75 321 LEU A C 1
ATOM 2369 O O . LEU A 1 321 ? 7.975 10.145 23.739 1.00 36.75 321 LEU A O 1
ATOM 2373 N N . ALA A 1 322 ? 8.424 12.293 23.325 1.00 32.19 322 ALA A N 1
ATOM 2374 C CA . ALA A 1 322 ? 9.140 12.513 24.575 1.00 32.19 322 ALA A CA 1
ATOM 2375 C C . ALA A 1 322 ? 8.204 13.324 25.482 1.00 32.19 322 ALA A C 1
ATOM 2377 O O . ALA A 1 322 ? 8.081 14.530 25.305 1.00 32.19 322 ALA A O 1
ATOM 2378 N N . GLY A 1 323 ? 7.498 12.646 26.394 1.00 32.81 323 GLY A N 1
ATOM 2379 C CA . GLY A 1 323 ? 6.910 13.315 27.561 1.00 32.81 323 GLY A CA 1
ATOM 2380 C C . GLY A 1 323 ? 5.386 13.411 27.677 1.00 32.81 323 GLY A C 1
ATOM 2381 O O . GLY A 1 323 ? 4.916 14.395 28.232 1.00 32.81 323 GLY A O 1
ATOM 2382 N N . VAL A 1 324 ? 4.593 12.423 27.246 1.00 31.17 324 VAL A N 1
ATOM 2383 C CA . VAL A 1 324 ? 3.151 12.413 27.584 1.00 31.17 324 VAL A CA 1
ATOM 2384 C C . VAL A 1 324 ? 2.844 11.281 28.563 1.00 31.17 324 VAL A C 1
ATOM 2386 O O . VAL A 1 324 ? 2.910 10.104 28.210 1.00 31.17 324 VAL A O 1
ATOM 2389 N N . ARG A 1 325 ? 2.544 11.664 29.811 1.00 30.38 325 ARG A N 1
ATOM 2390 C CA . ARG A 1 325 ? 2.017 10.787 30.867 1.00 30.38 325 ARG A CA 1
ATOM 2391 C C . ARG A 1 325 ? 0.572 10.363 30.548 1.00 30.38 325 ARG A C 1
ATOM 2393 O O . ARG A 1 325 ? -0.158 11.140 29.933 1.00 30.38 325 ARG A O 1
ATOM 2400 N N . PRO A 1 326 ? 0.144 9.160 30.971 1.00 41.72 326 PRO A N 1
ATOM 2401 C CA . PRO A 1 326 ? -1.202 8.667 30.724 1.00 41.72 326 PRO A CA 1
ATOM 2402 C C . PRO A 1 326 ? -2.181 9.324 31.699 1.00 41.72 326 PRO A C 1
ATOM 2404 O O . PRO A 1 326 ? -1.956 9.298 32.906 1.00 41.72 326 PRO A O 1
ATOM 2407 N N . LEU A 1 327 ? -3.284 9.874 31.192 1.00 37.00 327 LEU A N 1
ATOM 2408 C CA . LEU A 1 327 ? -4.448 10.182 32.017 1.00 37.00 327 LEU A CA 1
ATOM 2409 C C . LEU A 1 327 ? -5.701 9.582 31.386 1.00 37.00 327 LEU A C 1
ATOM 2411 O O . LEU A 1 327 ? -5.998 9.768 30.206 1.00 37.00 327 LEU A O 1
ATOM 2415 N N . ALA A 1 328 ? -6.371 8.796 32.222 1.00 31.48 328 ALA A N 1
ATOM 2416 C CA . ALA A 1 328 ? -7.625 8.115 31.983 1.00 31.48 328 ALA A CA 1
ATOM 2417 C C . ALA A 1 328 ? -8.789 9.112 31.879 1.00 31.48 328 ALA A C 1
ATOM 2419 O O . ALA A 1 328 ? -8.766 10.164 32.512 1.00 31.48 328 ALA A O 1
ATOM 2420 N N . GLY A 1 329 ? -9.836 8.756 31.131 1.00 32.03 329 GLY A N 1
ATOM 2421 C CA . GLY A 1 329 ? -11.103 9.491 31.167 1.00 32.03 329 GLY A CA 1
ATOM 2422 C C . GLY A 1 329 ? -11.901 9.423 29.868 1.00 32.03 329 GLY A C 1
ATOM 2423 O O . GLY A 1 329 ? -11.492 9.930 28.831 1.00 32.03 329 GLY A O 1
ATOM 2424 N N . VAL A 1 330 ? -13.054 8.772 29.950 1.00 44.47 330 VAL A N 1
ATOM 2425 C CA . VAL A 1 330 ? -13.986 8.366 28.888 1.00 44.47 330 VAL A CA 1
ATOM 2426 C C . VAL A 1 330 ? -14.696 9.544 28.184 1.00 44.47 330 VAL A C 1
ATOM 2428 O O . VAL A 1 330 ? -14.946 10.570 28.805 1.00 44.47 330 VAL A O 1
ATOM 2431 N N . ARG A 1 331 ? -15.103 9.323 26.914 1.00 39.78 331 ARG A N 1
ATOM 2432 C CA . ARG A 1 331 ? -16.365 9.723 26.212 1.00 39.78 331 ARG A CA 1
ATOM 2433 C C . ARG A 1 331 ? -16.101 10.138 24.754 1.00 39.78 331 ARG A C 1
ATOM 2435 O O . ARG A 1 331 ? -15.794 11.284 24.444 1.00 39.78 331 ARG A O 1
ATOM 2442 N N . GLY A 1 332 ? -16.232 9.165 23.846 1.00 42.97 332 GLY A N 1
ATOM 2443 C CA . GLY A 1 332 ? -15.879 9.266 22.422 1.00 42.97 332 GLY A CA 1
ATOM 2444 C C . GLY A 1 332 ? -16.877 9.990 21.510 1.00 42.97 332 GLY A C 1
ATOM 2445 O O . GLY A 1 332 ? -16.586 10.140 20.330 1.00 42.97 332 GLY A O 1
ATOM 2446 N N . TRP A 1 333 ? -18.021 10.460 22.019 1.00 41.56 333 TRP A N 1
ATOM 2447 C CA . TRP A 1 333 ? -19.071 11.046 21.170 1.00 41.56 333 TRP A CA 1
ATOM 2448 C C . TRP A 1 333 ? -19.078 12.583 21.151 1.00 41.56 333 TRP A C 1
ATOM 2450 O O . TRP A 1 333 ? -19.298 13.185 20.107 1.00 41.56 333 TRP A O 1
ATOM 2460 N N . ALA A 1 334 ? -18.697 13.239 22.253 1.00 42.09 334 ALA A N 1
ATOM 2461 C CA . ALA A 1 334 ? -18.654 14.706 22.344 1.00 42.09 334 ALA A CA 1
ATOM 2462 C C . ALA A 1 334 ? -17.484 15.356 21.569 1.00 42.09 334 ALA A C 1
ATOM 2464 O O . ALA A 1 334 ? -17.405 16.576 21.462 1.00 42.09 334 ALA A O 1
ATOM 2465 N N . ARG A 1 335 ? -16.564 14.556 21.009 1.00 52.06 335 ARG A N 1
ATOM 2466 C CA . ARG A 1 335 ? -15.377 15.043 20.277 1.00 52.06 335 ARG A CA 1
ATOM 2467 C C . ARG A 1 335 ? -15.638 15.357 18.801 1.00 52.06 335 ARG A C 1
ATOM 2469 O O . ARG A 1 335 ? -14.741 15.866 18.131 1.00 52.06 335 ARG A O 1
ATOM 2476 N N . PHE A 1 336 ? -16.835 15.052 18.294 1.00 47.19 336 PHE A N 1
ATOM 2477 C CA . PHE A 1 336 ? -17.215 15.336 16.908 1.00 47.19 336 PHE A CA 1
ATOM 2478 C C . PHE A 1 336 ? -17.700 16.786 16.712 1.00 47.19 336 PHE A C 1
ATOM 2480 O O . PHE A 1 336 ? -17.666 17.293 15.596 1.00 47.19 336 PHE A O 1
ATOM 2487 N N . SER A 1 337 ? -18.074 17.473 17.800 1.00 41.16 337 SER A N 1
ATOM 2488 C CA . SER A 1 337 ? -18.849 18.724 17.752 1.00 41.16 337 SER A CA 1
ATOM 2489 C C . SER A 1 337 ? -18.103 19.974 18.239 1.00 41.16 337 SER A C 1
ATOM 2491 O O . SER A 1 337 ? -18.741 20.972 18.560 1.00 41.16 337 SER A O 1
ATOM 2493 N N . ALA A 1 338 ? -16.768 19.961 18.319 1.00 44.66 338 ALA A N 1
ATOM 2494 C CA . ALA A 1 338 ? -16.028 21.182 18.645 1.00 44.66 338 ALA A CA 1
ATOM 2495 C C . ALA A 1 338 ? -15.946 22.101 17.403 1.00 44.66 338 ALA A C 1
ATOM 2497 O O . ALA A 1 338 ? -15.436 21.655 16.367 1.00 44.66 338 ALA A O 1
ATOM 2498 N N . PRO A 1 339 ? -16.398 23.369 17.478 1.00 42.34 339 PRO A N 1
ATOM 2499 C CA . PRO A 1 339 ? -16.353 24.324 16.373 1.00 42.34 339 PRO A CA 1
ATOM 2500 C C . PRO A 1 339 ? -14.912 24.814 16.166 1.00 42.34 339 PRO A C 1
ATOM 2502 O O . PRO A 1 339 ? -14.499 25.872 16.614 1.00 42.34 339 PRO A O 1
ATOM 2505 N N . GLY A 1 340 ? -14.123 23.974 15.506 1.00 49.66 340 GLY A N 1
ATOM 2506 C CA . GLY A 1 340 ? -12.772 24.249 15.015 1.00 49.66 340 GLY A CA 1
ATOM 2507 C C . GLY A 1 340 ? -12.522 23.502 13.704 1.00 49.66 340 GLY A C 1
ATOM 2508 O O . GLY A 1 340 ? -11.394 23.105 13.387 1.00 49.66 340 GLY A O 1
ATOM 2509 N N . CYS A 1 341 ? -13.602 23.212 12.966 1.00 52.31 341 CYS A N 1
ATOM 2510 C CA . CYS A 1 341 ? -13.527 22.660 11.625 1.00 52.31 341 CYS A CA 1
ATOM 2511 C C . CYS A 1 341 ? -12.899 23.734 10.741 1.00 52.31 341 CYS A C 1
ATOM 2513 O O . CYS A 1 341 ? -13.565 24.653 10.276 1.00 52.31 341 CYS A O 1
ATOM 2515 N N . SER A 1 342 ? -11.584 23.651 10.559 1.00 67.31 342 SER A N 1
ATOM 2516 C CA . SER A 1 342 ? -10.910 24.379 9.498 1.00 67.31 342 SER A CA 1
ATOM 2517 C C . SER A 1 342 ? -11.519 23.876 8.192 1.00 67.31 342 SER A C 1
ATOM 2519 O O . SER A 1 342 ? -11.172 22.796 7.716 1.00 67.31 342 SER A O 1
ATOM 2521 N N . TRP A 1 343 ? -12.492 24.627 7.672 1.00 79.81 343 TRP A N 1
ATOM 2522 C CA . TRP A 1 343 ? -13.229 24.344 6.439 1.00 79.81 343 TRP A CA 1
ATOM 2523 C C . TRP A 1 343 ? -12.291 24.017 5.268 1.00 79.81 343 TRP A C 1
ATOM 2525 O O . TRP A 1 343 ? -12.677 23.282 4.372 1.00 79.81 343 TRP A O 1
ATOM 2535 N N . THR A 1 344 ? -11.037 24.479 5.308 1.00 86.69 344 THR A N 1
ATOM 2536 C CA . THR A 1 344 ? -10.005 24.208 4.299 1.00 86.69 344 THR A CA 1
ATOM 2537 C C . THR A 1 344 ? -9.434 22.784 4.340 1.00 86.69 344 THR A C 1
ATOM 2539 O O . THR A 1 344 ? -8.920 22.314 3.328 1.00 86.69 344 THR A O 1
ATOM 2542 N N . LEU A 1 345 ? -9.530 22.059 5.463 1.00 89.06 345 LEU A N 1
ATOM 2543 C CA . LEU A 1 345 ? -8.935 20.723 5.617 1.00 89.06 345 LEU A CA 1
ATOM 2544 C C . LEU A 1 345 ? -9.542 19.699 4.654 1.00 89.06 345 LEU A C 1
ATOM 2546 O O . LEU A 1 345 ? -8.814 18.992 3.964 1.00 89.06 345 LEU A O 1
ATOM 2550 N N . TRP A 1 346 ? -10.868 19.596 4.633 1.00 91.12 346 TRP A N 1
ATOM 2551 C CA . TRP A 1 346 ? -11.595 18.614 3.827 1.00 91.12 346 TRP A CA 1
ATOM 2552 C C . TRP A 1 346 ? -11.438 18.814 2.314 1.00 91.12 346 TRP A C 1
ATOM 2554 O O . TRP A 1 346 ? -11.076 17.843 1.648 1.00 91.12 346 TRP A O 1
ATOM 2564 N N . PRO A 1 347 ? -11.614 20.026 1.750 1.00 92.62 347 PRO A N 1
ATOM 2565 C CA . PRO A 1 347 ? -11.305 20.265 0.347 1.00 92.62 347 PRO A CA 1
ATOM 2566 C C . PRO A 1 347 ? -9.813 20.062 0.064 1.00 92.62 347 PRO A C 1
ATOM 2568 O O . PRO A 1 347 ? -9.475 19.470 -0.956 1.00 92.62 347 PRO A O 1
ATOM 2571 N N . GLY A 1 348 ? -8.914 20.446 0.979 1.00 93.25 348 GLY A N 1
ATOM 2572 C CA . GLY A 1 348 ? -7.479 20.188 0.832 1.00 93.25 348 GLY A CA 1
ATOM 2573 C C . GLY A 1 348 ? -7.140 18.696 0.721 1.00 93.25 348 GLY A C 1
ATOM 2574 O O . GLY A 1 348 ? -6.403 18.282 -0.175 1.00 93.25 348 GLY A O 1
ATOM 2575 N N . LEU A 1 349 ? -7.741 17.868 1.580 1.00 94.56 349 LEU A N 1
ATOM 2576 C CA . LEU A 1 349 ? -7.640 16.410 1.507 1.00 94.56 349 LEU A CA 1
ATOM 2577 C C . LEU A 1 349 ? -8.228 15.865 0.206 1.00 94.56 349 LEU A C 1
ATOM 2579 O O . LEU A 1 349 ? -7.603 15.008 -0.408 1.00 94.56 349 LEU A O 1
ATOM 2583 N N . ALA A 1 350 ? -9.388 16.361 -0.230 1.00 95.31 350 ALA A N 1
ATOM 2584 C CA . ALA A 1 350 ? -10.013 15.929 -1.477 1.00 95.31 350 ALA A CA 1
ATOM 2585 C C . ALA A 1 350 ? -9.104 16.207 -2.685 1.00 95.31 350 ALA A C 1
ATOM 2587 O O . ALA A 1 350 ? -8.830 15.293 -3.462 1.00 95.31 350 ALA A O 1
ATOM 2588 N N . PHE A 1 351 ? -8.555 17.422 -2.798 1.00 96.25 351 PHE A N 1
ATOM 2589 C CA . PHE A 1 351 ? -7.595 17.770 -3.849 1.00 96.25 351 PHE A CA 1
ATOM 2590 C C . PHE A 1 351 ? -6.349 16.883 -3.814 1.00 96.25 351 PHE A C 1
ATOM 2592 O O . PHE A 1 351 ? -5.916 16.389 -4.857 1.00 96.25 351 PHE A O 1
ATOM 2599 N N . ALA A 1 352 ? -5.794 16.631 -2.626 1.00 96.12 352 ALA A N 1
ATOM 2600 C CA . ALA A 1 352 ? -4.624 15.775 -2.481 1.00 96.12 352 ALA A CA 1
ATOM 2601 C C . ALA A 1 352 ? -4.919 14.312 -2.858 1.00 96.12 352 ALA A C 1
ATOM 2603 O O . ALA A 1 352 ? -4.146 13.709 -3.598 1.00 96.12 352 ALA A O 1
ATOM 2604 N N . VAL A 1 353 ? -6.048 13.751 -2.409 1.00 96.00 353 VAL A N 1
ATOM 2605 C CA . VAL A 1 353 ? -6.491 12.388 -2.753 1.00 96.00 353 VAL A CA 1
ATOM 2606 C C . VAL A 1 353 ? -6.682 12.248 -4.261 1.00 96.00 353 VAL A C 1
ATOM 2608 O O . VAL A 1 353 ? -6.138 11.317 -4.851 1.00 96.00 353 VAL A O 1
ATOM 2611 N N . VAL A 1 354 ? -7.396 13.183 -4.895 1.00 96.38 354 VAL A N 1
ATOM 2612 C CA . VAL A 1 354 ? -7.632 13.163 -6.347 1.00 96.38 354 VAL A CA 1
ATOM 2613 C C . VAL A 1 354 ? -6.316 13.271 -7.115 1.00 96.38 354 VAL A C 1
ATOM 2615 O O . VAL A 1 354 ? -6.102 12.525 -8.066 1.00 96.38 354 VAL A O 1
ATOM 2618 N N . SER A 1 355 ? -5.410 14.150 -6.690 1.00 97.00 355 SER A N 1
ATOM 2619 C CA . SER A 1 355 ? -4.125 14.349 -7.369 1.00 97.00 355 SER A CA 1
ATOM 2620 C C . SER A 1 355 ? -3.211 13.132 -7.239 1.00 97.00 355 SER A C 1
ATOM 2622 O O . SER A 1 355 ? -2.659 12.677 -8.236 1.00 97.00 355 SER A O 1
ATOM 2624 N N . LEU A 1 356 ? -3.100 12.550 -6.039 1.00 96.00 356 LEU A N 1
ATOM 2625 C CA . LEU A 1 356 ? -2.333 11.320 -5.815 1.00 96.00 356 LEU A CA 1
ATOM 2626 C C . LEU A 1 356 ? -2.917 10.138 -6.594 1.00 96.00 356 LEU A C 1
ATOM 2628 O O . LEU A 1 356 ? -2.157 9.365 -7.171 1.00 96.00 356 LEU A O 1
ATOM 2632 N N . ALA A 1 357 ? -4.246 10.017 -6.659 1.00 94.56 357 ALA A N 1
ATOM 2633 C CA . ALA A 1 357 ? -4.904 8.998 -7.471 1.00 94.56 357 ALA A CA 1
ATOM 2634 C C . ALA A 1 357 ? -4.621 9.199 -8.968 1.00 94.56 357 ALA A C 1
ATOM 2636 O O . ALA A 1 357 ? -4.289 8.244 -9.662 1.00 94.56 357 ALA A O 1
ATOM 2637 N N . ARG A 1 358 ? -4.674 10.440 -9.469 1.00 95.50 358 ARG A N 1
ATOM 2638 C CA . ARG A 1 358 ? -4.323 10.755 -10.863 1.00 95.50 358 ARG A CA 1
ATOM 2639 C C . ARG A 1 358 ? -2.873 10.409 -11.184 1.00 95.50 358 ARG A C 1
ATOM 2641 O O . ARG A 1 358 ? -2.638 9.784 -12.211 1.00 95.50 358 ARG A O 1
ATOM 2648 N N . PHE A 1 359 ? -1.927 10.751 -10.309 1.00 96.31 359 PHE A N 1
ATOM 2649 C CA . PHE A 1 359 ? -0.529 10.351 -10.476 1.00 96.31 359 PHE A CA 1
ATOM 2650 C C . PHE A 1 359 ? -0.368 8.829 -10.473 1.00 96.31 359 PHE A C 1
ATOM 2652 O O . PHE A 1 359 ? 0.319 8.297 -11.335 1.00 96.31 359 PHE A O 1
ATOM 2659 N N . ALA A 1 360 ? -1.036 8.119 -9.562 1.00 93.12 360 ALA A N 1
ATOM 2660 C CA . ALA A 1 360 ? -0.956 6.662 -9.496 1.00 93.12 360 ALA A CA 1
ATOM 2661 C C . ALA A 1 360 ? -1.436 5.972 -10.785 1.00 93.12 360 ALA A C 1
ATOM 2663 O O . ALA A 1 360 ? -0.865 4.958 -11.177 1.00 93.12 360 ALA A O 1
ATOM 2664 N N . VAL A 1 361 ? -2.473 6.513 -11.437 1.00 91.69 361 VAL A N 1
ATOM 2665 C CA . VAL A 1 361 ? -3.059 5.914 -12.647 1.00 91.69 361 VAL A CA 1
ATOM 2666 C C . VAL A 1 361 ? -2.344 6.370 -13.922 1.00 91.69 361 VAL A C 1
ATOM 2668 O O . VAL A 1 361 ? -2.167 5.567 -14.831 1.00 91.69 361 VAL A O 1
ATOM 2671 N N . HIS A 1 362 ? -1.957 7.645 -14.026 1.00 94.06 362 HIS A N 1
ATOM 2672 C CA . HIS A 1 362 ? -1.464 8.240 -15.281 1.00 94.06 362 HIS A CA 1
ATOM 2673 C C . HIS A 1 362 ? 0.031 8.589 -15.269 1.00 94.06 362 HIS A C 1
ATOM 2675 O O . HIS A 1 362 ? 0.571 9.008 -16.287 1.00 94.06 362 HIS A O 1
ATOM 2681 N N . GLY A 1 363 ? 0.719 8.439 -14.138 1.00 94.88 363 GLY A N 1
ATOM 2682 C CA . GLY A 1 363 ? 2.124 8.812 -14.027 1.00 94.88 363 GLY A CA 1
ATOM 2683 C C . GLY A 1 363 ? 2.372 10.307 -13.832 1.00 94.88 363 GLY A C 1
ATOM 2684 O O . GLY A 1 363 ? 1.460 11.134 -13.783 1.00 94.88 363 GLY A O 1
ATOM 2685 N N . PHE A 1 364 ? 3.655 10.655 -13.721 1.00 95.94 364 PHE A N 1
ATOM 2686 C CA . PHE A 1 364 ? 4.136 12.041 -13.663 1.00 95.94 364 PHE A CA 1
ATOM 2687 C C . PHE A 1 364 ? 4.349 12.698 -15.032 1.00 95.94 364 PHE A C 1
ATOM 2689 O O . PHE A 1 364 ?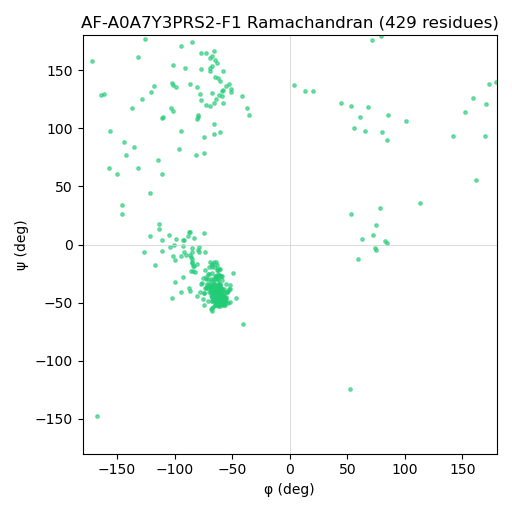 4.718 13.869 -15.070 1.00 95.94 364 PHE A O 1
ATOM 2696 N N . ALA A 1 365 ? 4.152 11.973 -16.133 1.00 95.25 365 ALA A N 1
ATOM 2697 C CA . ALA A 1 365 ? 4.308 12.499 -17.487 1.00 95.25 365 ALA A CA 1
ATOM 2698 C C . ALA A 1 365 ? 3.366 11.791 -18.484 1.00 95.25 365 ALA A C 1
ATOM 2700 O O . ALA A 1 365 ? 3.851 11.129 -19.400 1.00 95.25 365 ALA A O 1
ATOM 2701 N N . PRO A 1 366 ? 2.034 11.856 -18.294 1.00 93.75 366 PRO A N 1
ATOM 2702 C CA . PRO A 1 366 ? 1.089 11.227 -19.217 1.00 93.75 366 PRO A CA 1
ATOM 2703 C C . PRO A 1 366 ? 1.279 11.765 -20.638 1.00 93.75 366 PRO A C 1
ATOM 2705 O O . PRO A 1 366 ? 1.412 12.980 -20.819 1.00 93.75 366 PRO A O 1
ATOM 2708 N N . ASP A 1 367 ? 1.335 10.868 -21.625 1.00 91.12 367 ASP A N 1
ATOM 2709 C CA . ASP A 1 367 ? 1.647 11.181 -23.029 1.00 91.12 367 ASP A CA 1
ATOM 2710 C C . ASP A 1 367 ? 2.967 11.974 -23.205 1.00 91.12 367 ASP A C 1
ATOM 2712 O O . ASP A 1 367 ? 3.116 12.789 -24.121 1.00 91.12 367 ASP A O 1
ATOM 2716 N N . GLY A 1 368 ? 3.908 11.821 -22.264 1.00 89.50 368 GLY A N 1
ATOM 2717 C CA . GLY A 1 368 ? 5.175 12.556 -22.201 1.00 89.50 368 GLY A CA 1
ATOM 2718 C C . GLY A 1 368 ? 5.058 14.030 -21.795 1.00 89.50 368 GLY A C 1
ATOM 2719 O O . GLY A 1 368 ? 6.050 14.757 -21.858 1.00 89.50 368 GLY A O 1
ATOM 2720 N N . ARG A 1 369 ? 3.874 14.495 -21.373 1.00 92.25 369 ARG A N 1
ATOM 2721 C CA . ARG A 1 369 ? 3.593 15.907 -21.064 1.00 92.25 369 ARG A CA 1
ATOM 2722 C C . ARG A 1 369 ? 3.600 16.198 -19.572 1.00 92.25 369 ARG A C 1
ATOM 2724 O O . ARG A 1 369 ? 3.282 15.348 -18.746 1.00 92.25 369 ARG A O 1
ATOM 2731 N N . PHE A 1 370 ? 3.881 17.451 -19.212 1.00 93.75 370 PHE A N 1
ATOM 2732 C CA . PHE A 1 370 ? 3.807 17.891 -17.816 1.00 93.75 370 PHE A CA 1
ATOM 2733 C C . PHE A 1 370 ? 2.352 17.854 -17.286 1.00 93.75 370 PHE A C 1
ATOM 2735 O O . PHE A 1 370 ? 1.490 18.557 -17.825 1.00 93.75 370 PHE A O 1
ATOM 2742 N N . PRO A 1 371 ? 2.047 17.109 -16.205 1.00 95.06 371 PRO A N 1
ATOM 2743 C CA . PRO A 1 371 ? 0.692 16.966 -15.673 1.00 95.06 371 PRO A CA 1
ATOM 2744 C C . PRO A 1 371 ? 0.318 18.162 -14.786 1.00 95.06 371 PRO A C 1
ATOM 2746 O O . PRO A 1 371 ? 0.291 18.075 -13.556 1.00 95.06 371 PRO A O 1
ATOM 2749 N N . LEU A 1 372 ? -0.002 19.295 -15.416 1.00 94.88 372 LEU A N 1
ATOM 2750 C CA . LEU A 1 372 ? -0.268 20.555 -14.716 1.00 94.88 372 LEU A CA 1
ATOM 2751 C C . LEU A 1 372 ? -1.415 20.447 -13.698 1.00 94.88 372 LEU A C 1
ATOM 2753 O O . LEU A 1 372 ? -1.275 20.907 -12.568 1.00 94.88 372 LEU A O 1
ATOM 2757 N N . LEU A 1 373 ? -2.537 19.819 -14.070 1.00 95.38 373 LEU A N 1
ATOM 2758 C CA . LEU A 1 373 ? -3.719 19.744 -13.203 1.00 95.38 373 LEU A CA 1
ATOM 2759 C C . LEU A 1 373 ? -3.466 18.927 -11.917 1.00 95.38 373 LEU A C 1
ATOM 2761 O O . LEU A 1 373 ? -3.708 19.471 -10.838 1.00 95.38 373 LEU A O 1
ATOM 2765 N N . PRO A 1 374 ? -2.941 17.682 -11.964 1.00 95.06 374 PRO A N 1
ATOM 2766 C CA . PRO A 1 374 ? -2.560 16.959 -10.747 1.00 95.06 374 PRO A CA 1
ATOM 2767 C C . PRO A 1 374 ? -1.464 17.660 -9.932 1.00 95.06 374 PRO A C 1
ATOM 2769 O O . PRO A 1 374 ? -1.504 17.625 -8.703 1.00 95.06 374 PRO A O 1
ATOM 2772 N N . ALA A 1 375 ? -0.504 18.327 -10.585 1.00 95.75 375 ALA A N 1
ATOM 2773 C CA . ALA A 1 375 ? 0.553 19.068 -9.894 1.00 95.75 375 ALA A CA 1
ATOM 2774 C C . ALA A 1 375 ? -0.012 20.243 -9.080 1.00 95.75 375 ALA A C 1
ATOM 2776 O O . ALA A 1 375 ? 0.264 20.364 -7.883 1.00 95.75 375 ALA A O 1
ATOM 2777 N N . LEU A 1 376 ? -0.860 21.067 -9.704 1.00 96.12 376 LEU A N 1
ATOM 2778 C CA . LEU A 1 376 ? -1.552 22.166 -9.032 1.00 96.12 376 LEU A CA 1
ATOM 2779 C C . LEU A 1 376 ? -2.491 21.649 -7.943 1.00 96.12 376 LEU A C 1
ATOM 2781 O O . LEU A 1 376 ? -2.490 22.184 -6.837 1.00 96.12 376 LEU A O 1
ATOM 2785 N N . GLY A 1 377 ? -3.248 20.586 -8.217 1.00 96.06 377 GLY A N 1
ATOM 2786 C CA . GLY A 1 377 ? -4.147 19.972 -7.244 1.00 96.06 377 GLY A CA 1
ATOM 2787 C C . GLY A 1 377 ? -3.413 19.479 -5.995 1.00 96.06 377 GLY A C 1
ATOM 2788 O O . GLY A 1 377 ? -3.868 19.730 -4.880 1.00 96.06 377 GLY A O 1
ATOM 2789 N N . LEU A 1 378 ? -2.243 18.851 -6.145 1.00 95.19 378 LEU A N 1
ATOM 2790 C CA . LEU A 1 378 ? -1.440 18.409 -5.005 1.00 95.19 378 LEU A CA 1
ATOM 2791 C C . LEU A 1 378 ? -0.869 19.599 -4.221 1.00 95.19 378 LEU A C 1
ATOM 2793 O O . LEU A 1 378 ? -0.887 19.578 -2.987 1.00 95.19 378 LEU A O 1
ATOM 2797 N N . ALA A 1 379 ? -0.397 20.640 -4.914 1.00 93.31 379 ALA A N 1
ATOM 2798 C CA . ALA A 1 379 ? 0.139 21.846 -4.289 1.00 93.31 379 ALA A CA 1
ATOM 2799 C C . ALA A 1 379 ? -0.942 22.599 -3.495 1.00 93.31 379 ALA A C 1
ATOM 2801 O O . ALA A 1 379 ? -0.768 22.859 -2.303 1.00 93.31 379 ALA A O 1
ATOM 2802 N N . VAL A 1 380 ? -2.089 22.871 -4.126 1.00 94.06 380 VAL A N 1
ATOM 2803 C CA . VAL A 1 380 ? -3.253 23.519 -3.504 1.00 94.06 380 VAL A CA 1
ATOM 2804 C C . VAL A 1 380 ? -3.799 22.662 -2.368 1.00 94.06 380 VAL A C 1
ATOM 2806 O O . VAL A 1 380 ? -4.025 23.170 -1.273 1.00 94.06 380 VAL A O 1
ATOM 2809 N N . GLY A 1 381 ? -3.954 21.354 -2.583 1.00 92.31 381 GLY A N 1
ATOM 2810 C CA . GLY A 1 381 ? -4.423 20.425 -1.560 1.00 92.31 381 GLY A CA 1
ATOM 2811 C C . GLY A 1 381 ? -3.535 20.442 -0.318 1.00 92.31 381 GLY A C 1
ATOM 2812 O O . GLY A 1 381 ? -4.023 20.606 0.800 1.00 92.31 381 GLY A O 1
ATOM 2813 N N . THR A 1 382 ? -2.217 20.376 -0.511 1.00 90.06 382 THR A N 1
ATOM 2814 C CA . THR A 1 382 ? -1.241 20.450 0.586 1.00 90.06 382 THR A CA 1
ATOM 2815 C C . THR A 1 382 ? -1.282 21.812 1.285 1.00 90.06 382 THR A C 1
ATOM 2817 O O . THR A 1 382 ? -1.301 21.856 2.514 1.00 90.06 382 THR A O 1
ATOM 2820 N N . ALA A 1 383 ? -1.372 22.914 0.533 1.00 88.06 383 ALA A N 1
ATOM 2821 C CA . ALA A 1 383 ? -1.461 24.269 1.081 1.00 88.06 383 ALA A CA 1
ATOM 2822 C C . ALA A 1 383 ? -2.744 24.506 1.903 1.00 88.06 383 ALA A C 1
ATOM 2824 O O . ALA A 1 383 ? -2.720 25.138 2.956 1.00 88.06 383 ALA A O 1
ATOM 2825 N N . LEU A 1 384 ? -3.881 23.962 1.471 1.00 89.69 384 LEU A N 1
ATOM 2826 C CA . LEU A 1 384 ? -5.143 24.067 2.208 1.00 89.69 384 LEU A CA 1
ATOM 2827 C C . LEU A 1 384 ? -5.118 23.264 3.518 1.00 89.69 384 LEU A C 1
ATOM 2829 O O . LEU A 1 384 ? -5.675 23.704 4.531 1.00 89.69 384 LEU A O 1
ATOM 2833 N N . VAL A 1 385 ? -4.442 22.109 3.517 1.00 87.38 385 VAL A N 1
ATOM 2834 C CA . VAL A 1 385 ? -4.231 21.295 4.723 1.00 87.38 385 VAL A CA 1
ATOM 2835 C C . VAL A 1 385 ? -3.275 21.995 5.701 1.00 87.38 385 VAL A C 1
ATOM 2837 O O . VAL A 1 385 ? -3.494 21.905 6.912 1.00 87.38 385 VAL A O 1
ATOM 2840 N N . THR A 1 386 ? -2.254 22.718 5.220 1.00 84.44 386 THR A N 1
ATOM 2841 C CA . THR A 1 386 ? -1.315 23.470 6.077 1.00 84.44 386 THR A CA 1
ATOM 2842 C C . THR A 1 386 ? -1.925 24.743 6.658 1.00 84.44 386 THR A C 1
ATOM 2844 O O . THR A 1 386 ? -1.736 25.011 7.845 1.00 84.44 386 THR A O 1
ATOM 2847 N N . ALA A 1 387 ? -2.684 25.500 5.862 1.00 77.38 387 ALA A N 1
ATOM 2848 C CA . ALA A 1 387 ? -3.208 26.820 6.227 1.00 77.38 387 ALA A CA 1
ATOM 2849 C C . ALA A 1 387 ? -4.158 26.811 7.441 1.00 77.38 387 ALA A C 1
ATOM 2851 O O . ALA A 1 387 ? -4.334 27.829 8.102 1.00 77.38 387 ALA A O 1
ATOM 2852 N N . GLY A 1 388 ? -4.748 25.657 7.768 1.00 65.38 388 GLY A N 1
ATOM 2853 C CA . GLY A 1 388 ? -5.685 25.488 8.883 1.00 65.38 388 GLY A CA 1
ATOM 2854 C C . GLY A 1 388 ? -5.065 25.272 10.269 1.00 65.38 388 GLY A C 1
ATOM 2855 O O . GLY A 1 388 ? -5.793 24.922 11.202 1.00 65.38 388 GLY A O 1
ATOM 2856 N N . GLY A 1 389 ? -3.739 25.357 10.410 1.00 59.09 389 GLY A N 1
ATOM 2857 C CA . GLY A 1 389 ? -3.048 25.219 11.694 1.00 59.09 389 GLY A CA 1
ATOM 2858 C C . GLY A 1 389 ? -3.324 26.411 12.613 1.00 59.09 389 GLY A C 1
ATOM 2859 O O . GLY A 1 389 ? -3.005 27.538 12.261 1.00 59.09 389 GLY A O 1
ATOM 2860 N N . ASP A 1 390 ? -3.925 26.144 13.772 1.00 49.62 390 ASP A N 1
ATOM 2861 C CA . ASP A 1 390 ? -4.267 27.112 14.818 1.00 49.62 390 ASP A CA 1
ATOM 2862 C C . ASP A 1 390 ? -3.220 28.224 15.013 1.00 49.62 390 ASP A C 1
ATOM 2864 O O . ASP A 1 390 ? -2.104 27.978 15.466 1.00 49.62 390 ASP A O 1
ATOM 2868 N N . ARG A 1 391 ? -3.641 29.469 14.763 1.00 42.56 391 ARG A N 1
ATOM 2869 C CA . ARG A 1 391 ? -2.987 30.706 15.228 1.00 42.56 391 ARG A CA 1
ATOM 2870 C C . ARG A 1 391 ? -3.211 30.964 16.732 1.00 42.56 391 ARG A C 1
ATOM 2872 O O . ARG A 1 391 ? -2.916 32.046 17.216 1.00 42.56 391 ARG A O 1
ATOM 2879 N N . SER A 1 392 ? -3.752 30.006 17.487 1.00 39.91 392 SER A N 1
ATOM 2880 C CA . SER A 1 392 ? -4.279 30.234 18.842 1.00 39.91 392 SER A CA 1
ATOM 2881 C C . SER A 1 392 ? -3.284 30.009 19.991 1.00 39.91 392 SER A C 1
ATOM 2883 O O . SER A 1 392 ? -3.661 30.148 21.152 1.00 39.91 392 SER A O 1
ATOM 2885 N N . THR A 1 393 ? -2.007 29.712 19.717 1.00 37.94 393 THR A N 1
ATOM 2886 C CA . THR A 1 393 ? -0.983 29.537 20.772 1.00 37.94 393 THR A CA 1
ATOM 2887 C C . THR A 1 393 ? -0.007 30.704 20.933 1.00 37.94 393 THR A C 1
ATOM 2889 O O . THR A 1 393 ? 0.831 30.637 21.826 1.00 37.94 393 THR A O 1
ATOM 2892 N N . SER A 1 394 ? -0.088 31.767 20.125 1.00 35.09 394 SER A N 1
ATOM 2893 C CA . SER A 1 394 ? 0.818 32.924 20.254 1.00 35.09 394 SER A CA 1
ATOM 2894 C C . SER A 1 394 ? 0.298 34.052 21.150 1.00 35.09 394 SER A C 1
ATOM 2896 O O . SER A 1 394 ? 1.056 34.971 21.423 1.00 35.09 394 SER A O 1
ATOM 2898 N N . ASP A 1 395 ? -0.950 33.987 21.629 1.00 34.50 395 ASP A N 1
ATOM 2899 C CA . ASP A 1 395 ? -1.612 35.132 22.286 1.00 34.50 395 ASP A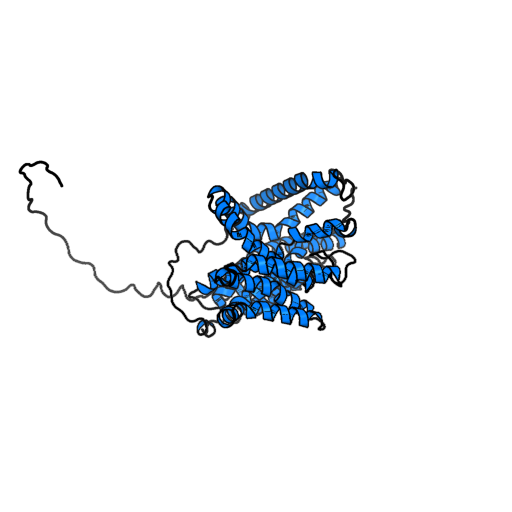 CA 1
ATOM 2900 C C . ASP A 1 395 ? -1.901 34.929 23.788 1.00 34.50 395 ASP A C 1
ATOM 2902 O O . ASP A 1 395 ? -2.661 35.669 24.400 1.00 34.50 395 ASP A O 1
ATOM 2906 N N . ARG A 1 396 ? -1.311 33.899 24.417 1.00 38.03 396 ARG A N 1
ATOM 2907 C CA . ARG A 1 396 ? -1.440 33.653 25.874 1.00 38.03 396 ARG A CA 1
ATOM 2908 C C . ARG A 1 396 ? -0.160 33.874 26.680 1.00 38.03 396 ARG A C 1
ATOM 2910 O O . ARG A 1 396 ? -0.170 33.637 27.881 1.00 38.03 396 ARG A O 1
ATOM 2917 N N . SER A 1 397 ? 0.933 34.326 26.064 1.00 36.88 397 SER A N 1
ATOM 2918 C CA . SER A 1 397 ? 2.211 34.558 26.763 1.00 36.88 397 SER A CA 1
ATOM 2919 C C . SER A 1 397 ? 2.539 36.033 27.026 1.00 36.88 397 SER A C 1
ATOM 2921 O O . SER A 1 397 ? 3.648 36.330 27.459 1.00 36.88 397 SER A O 1
ATOM 2923 N N . THR A 1 398 ? 1.614 36.961 26.772 1.00 38.66 398 THR A N 1
ATOM 2924 C CA . THR A 1 398 ? 1.853 38.417 26.877 1.00 38.66 398 THR A CA 1
ATOM 2925 C C . THR A 1 398 ? 0.932 39.146 27.861 1.00 38.66 398 THR A C 1
ATOM 2927 O O . THR A 1 398 ? 1.005 40.364 27.959 1.00 38.66 398 THR A O 1
ATOM 2930 N N . GLY A 1 399 ? 0.118 38.427 28.637 1.00 36.62 399 GLY A N 1
ATOM 2931 C CA . GLY A 1 399 ? -0.845 39.015 29.574 1.00 36.62 399 GLY A CA 1
ATOM 2932 C C . GLY A 1 399 ? -0.657 38.587 31.026 1.00 36.62 399 GLY A C 1
ATOM 2933 O O . GLY A 1 399 ? -1.642 38.231 31.652 1.00 36.62 399 GLY A O 1
ATOM 2934 N N . ASP A 1 400 ? 0.576 38.556 31.541 1.00 36.34 400 ASP A N 1
ATOM 2935 C CA . ASP A 1 400 ? 0.813 38.529 32.996 1.00 36.34 400 ASP A CA 1
ATOM 2936 C C . ASP A 1 400 ? 2.217 39.058 33.343 1.00 36.34 400 ASP A C 1
ATOM 2938 O O . ASP A 1 400 ? 3.135 38.327 33.717 1.00 36.34 400 ASP A O 1
ATOM 2942 N N . ARG A 1 401 ? 2.436 40.352 33.090 1.00 40.53 401 ARG A N 1
ATOM 2943 C CA . ARG A 1 401 ? 3.578 41.104 33.629 1.00 40.53 401 ARG A CA 1
ATOM 2944 C C . ARG A 1 401 ? 3.126 42.511 33.994 1.00 40.53 401 ARG A C 1
ATOM 2946 O O . ARG A 1 401 ? 3.416 43.460 33.273 1.00 40.53 401 ARG A O 1
ATOM 2953 N N . SER A 1 402 ? 2.444 42.648 35.124 1.00 33.22 402 SER A N 1
ATOM 2954 C CA . SER A 1 402 ? 2.423 43.914 35.861 1.00 33.22 402 SER A CA 1
ATOM 2955 C C . SER A 1 402 ? 1.972 43.712 37.307 1.00 33.22 402 SER A C 1
ATOM 2957 O O . SER A 1 402 ? 0.884 43.191 37.528 1.00 33.22 402 SER A O 1
ATOM 2959 N N . ALA A 1 403 ? 2.785 44.257 38.221 1.00 33.94 403 ALA A N 1
ATOM 2960 C CA . ALA A 1 403 ? 2.554 44.565 39.640 1.00 33.94 403 ALA A CA 1
ATOM 2961 C C . ALA A 1 403 ? 3.133 43.577 40.679 1.00 33.94 403 ALA A C 1
ATOM 2963 O O . ALA A 1 403 ? 2.593 42.500 40.904 1.00 33.94 403 ALA A O 1
ATOM 2964 N N . GLY A 1 404 ? 4.214 44.004 41.358 1.00 28.52 404 GLY A N 1
ATOM 2965 C CA . GLY A 1 404 ? 4.729 43.356 42.575 1.00 28.52 404 GLY A CA 1
ATOM 2966 C C . GLY A 1 404 ? 6.178 43.689 42.982 1.00 28.52 404 GLY A C 1
ATOM 2967 O O . GLY A 1 404 ? 6.984 42.776 43.063 1.00 28.52 404 GLY A O 1
ATOM 2968 N N . ASP A 1 405 ? 6.479 44.982 43.146 1.00 30.62 405 ASP A N 1
ATOM 2969 C CA . ASP A 1 405 ? 7.475 45.676 44.008 1.00 30.62 405 ASP A CA 1
ATOM 2970 C C . ASP A 1 405 ? 8.729 44.954 44.606 1.00 30.62 405 ASP A C 1
ATOM 2972 O O . ASP A 1 405 ? 8.589 43.923 45.267 1.00 30.62 405 ASP A O 1
ATOM 2976 N N . PRO A 1 406 ? 9.955 45.529 44.506 1.00 40.06 406 PRO A N 1
ATOM 2977 C CA . PRO A 1 406 ? 11.147 45.065 45.216 1.00 40.06 406 PRO A CA 1
ATOM 2978 C C . PRO A 1 406 ? 11.600 46.036 46.327 1.00 40.06 406 PRO A C 1
ATOM 2980 O O . PRO A 1 406 ? 12.188 47.078 46.045 1.00 40.06 406 PRO A O 1
ATOM 2983 N N . SER A 1 407 ? 11.451 45.662 47.601 1.00 32.22 407 SER A N 1
ATOM 2984 C CA . SER A 1 407 ? 12.332 46.158 48.673 1.00 32.22 407 SER A CA 1
ATOM 2985 C C . SER A 1 407 ? 12.229 45.317 49.953 1.00 32.22 407 SER A C 1
ATOM 2987 O O . SER A 1 407 ? 11.141 45.051 50.448 1.00 32.22 407 SER A O 1
ATOM 2989 N N . VAL A 1 408 ? 13.384 44.887 50.475 1.00 32.94 408 VAL A N 1
ATOM 2990 C CA . VAL A 1 408 ? 13.889 45.124 51.847 1.00 32.94 408 VAL A CA 1
ATOM 2991 C C . VAL A 1 408 ? 14.955 44.072 52.206 1.00 32.94 408 VAL A C 1
ATOM 2993 O O . VAL A 1 408 ? 14.766 42.865 52.089 1.00 32.94 408 VAL A O 1
ATOM 2996 N N . CYS A 1 409 ? 16.099 44.616 52.614 1.00 31.16 409 CYS A N 1
ATOM 2997 C CA . CYS A 1 409 ? 17.356 44.014 53.035 1.00 31.16 409 CYS A CA 1
ATOM 2998 C C . CYS A 1 409 ? 17.292 43.124 54.297 1.00 31.16 409 CYS A C 1
ATOM 3000 O O . CYS A 1 409 ? 16.625 43.468 55.265 1.00 31.16 409 CYS A O 1
ATOM 3002 N N . ASP A 1 410 ? 18.090 42.048 54.270 1.00 31.78 410 ASP A N 1
ATOM 3003 C CA . ASP A 1 410 ? 19.270 41.788 55.127 1.00 31.78 410 ASP A CA 1
ATOM 3004 C C . ASP A 1 410 ? 19.136 41.879 56.668 1.00 31.78 410 ASP A C 1
ATOM 3006 O O . ASP A 1 410 ? 18.913 42.968 57.199 1.00 31.78 410 ASP A O 1
ATOM 3010 N N . ARG A 1 411 ? 19.397 40.761 57.384 1.00 30.44 411 ARG A N 1
ATOM 3011 C CA . ARG A 1 411 ? 20.403 40.656 58.478 1.00 30.44 411 ARG A CA 1
ATOM 3012 C C . ARG A 1 411 ? 20.411 39.326 59.265 1.00 30.44 411 ARG A C 1
ATOM 3014 O O . ARG A 1 411 ? 19.381 38.824 59.697 1.00 30.44 411 ARG A O 1
ATOM 3021 N N . ASP A 1 412 ? 21.649 38.894 59.520 1.00 30.42 412 ASP A N 1
ATOM 3022 C CA . ASP A 1 412 ? 22.211 38.289 60.743 1.00 30.42 412 ASP A CA 1
ATOM 3023 C C . ASP A 1 412 ? 22.022 36.798 61.115 1.00 30.42 412 ASP A C 1
ATOM 3025 O O . ASP A 1 412 ? 21.085 36.351 61.768 1.00 30.42 412 ASP A O 1
ATOM 3029 N N . LEU A 1 413 ? 23.069 36.056 60.735 1.00 32.41 413 LEU A N 1
ATOM 3030 C CA . LEU A 1 413 ? 23.915 35.123 61.499 1.00 32.41 413 LEU A CA 1
ATOM 3031 C C . LEU A 1 413 ? 23.606 34.789 62.985 1.00 32.41 413 LEU A C 1
ATOM 3033 O O . LEU A 1 413 ? 23.577 35.642 63.865 1.00 32.41 413 LEU A O 1
ATOM 3037 N N . SER A 1 414 ? 23.746 33.478 63.245 1.00 29.69 414 SER A N 1
ATOM 3038 C CA . SER A 1 414 ? 24.318 32.804 64.434 1.00 29.69 414 SER A CA 1
ATOM 3039 C C . SER A 1 414 ? 23.439 32.531 65.672 1.00 29.69 414 SER A C 1
ATOM 3041 O O . SER A 1 414 ? 23.136 33.423 66.449 1.00 29.69 414 SER A O 1
ATOM 3043 N N . HIS A 1 415 ? 23.147 31.244 65.941 1.00 31.02 415 HIS A N 1
ATOM 3044 C CA . HIS A 1 415 ? 23.668 30.513 67.116 1.00 31.02 415 HIS A CA 1
ATOM 3045 C C . HIS A 1 415 ? 23.165 29.047 67.227 1.00 31.02 415 HIS A C 1
ATOM 3047 O O . HIS A 1 415 ? 21.979 28.770 67.111 1.00 31.02 415 HIS A O 1
ATOM 3053 N N . ARG A 1 416 ? 24.111 28.170 67.621 1.00 32.34 416 ARG A N 1
ATOM 3054 C CA . ARG A 1 416 ? 24.004 26.981 68.513 1.00 32.34 416 ARG A CA 1
ATOM 3055 C C . ARG A 1 416 ? 23.556 25.603 67.980 1.00 32.34 416 ARG A C 1
ATOM 3057 O O . ARG A 1 416 ? 22.407 25.201 68.071 1.00 32.34 416 ARG A O 1
ATOM 3064 N N . SER A 1 417 ? 24.571 24.844 67.557 1.00 31.16 417 SER A N 1
ATOM 3065 C CA . SER A 1 417 ? 25.076 23.574 68.140 1.00 31.16 417 SER A CA 1
ATOM 3066 C C . SER A 1 417 ? 24.261 22.789 69.194 1.00 31.16 417 SER A C 1
ATOM 3068 O O . SER A 1 417 ? 23.978 23.312 70.271 1.00 31.16 417 SER A O 1
ATOM 3070 N N . SER A 1 418 ? 24.134 21.471 68.972 1.00 33.12 418 SER A N 1
ATOM 3071 C CA . SER A 1 418 ? 24.162 20.393 69.990 1.00 33.12 418 SER A CA 1
ATOM 3072 C C . SER A 1 418 ? 24.589 19.080 69.286 1.00 33.12 418 SER A C 1
ATOM 3074 O O . SER A 1 418 ? 23.903 18.652 68.366 1.00 33.12 418 SER A O 1
ATOM 3076 N N . THR A 1 419 ? 25.858 18.641 69.314 1.00 33.28 419 THR A N 1
ATOM 3077 C CA . THR A 1 419 ? 26.603 17.797 70.292 1.00 33.28 419 THR A CA 1
ATOM 3078 C C . THR A 1 419 ? 26.077 16.367 70.519 1.00 33.28 419 THR A C 1
ATOM 3080 O O . THR A 1 419 ? 25.061 16.170 71.174 1.00 33.28 419 THR A O 1
ATOM 3083 N N . ALA A 1 420 ? 26.860 15.388 70.030 1.00 31.45 420 ALA A N 1
ATOM 3084 C CA . ALA A 1 420 ? 26.947 13.974 70.451 1.00 31.45 420 ALA A CA 1
ATOM 3085 C C . ALA A 1 420 ? 27.504 13.862 71.902 1.00 31.45 420 ALA A C 1
ATOM 3087 O O . ALA A 1 420 ? 28.032 14.856 72.394 1.00 31.45 420 ALA A O 1
ATOM 3088 N N . ALA A 1 421 ? 27.472 12.764 72.678 1.00 33.94 421 ALA A N 1
ATOM 3089 C CA . ALA A 1 421 ? 27.617 11.309 72.451 1.00 33.94 421 ALA A CA 1
ATOM 3090 C C . ALA A 1 421 ? 27.160 10.530 73.748 1.00 33.94 421 ALA A C 1
ATOM 3092 O O . ALA A 1 421 ? 26.398 11.115 74.513 1.00 33.94 421 ALA A O 1
ATOM 3093 N N . PRO A 1 422 ? 27.705 9.348 74.152 1.00 49.72 422 PRO A N 1
ATOM 3094 C CA . PRO A 1 422 ? 27.506 7.955 73.682 1.00 49.72 422 PRO A CA 1
ATOM 3095 C C . PRO A 1 422 ? 27.106 6.945 74.814 1.00 49.72 422 PRO A C 1
ATOM 3097 O O . PRO A 1 422 ? 27.127 7.298 75.989 1.00 49.72 422 PRO A O 1
ATOM 3100 N N . GLY A 1 423 ? 26.837 5.658 74.500 1.00 28.17 423 GLY A N 1
ATOM 3101 C CA . GLY A 1 423 ? 26.796 4.593 75.534 1.00 28.17 423 GLY A CA 1
ATOM 3102 C C . GLY A 1 423 ? 26.253 3.194 75.158 1.00 28.17 423 GLY A C 1
ATOM 3103 O O . GLY A 1 423 ? 25.063 2.951 75.271 1.00 28.17 423 GLY A O 1
ATOM 3104 N N . ASN A 1 424 ? 27.163 2.293 74.765 1.00 31.03 424 ASN A N 1
ATOM 3105 C CA . ASN A 1 424 ? 27.326 0.859 75.108 1.00 31.03 424 ASN A CA 1
ATOM 3106 C C . ASN A 1 424 ? 26.181 -0.209 75.161 1.00 31.03 424 ASN A C 1
ATOM 3108 O O . ASN A 1 424 ? 25.332 -0.208 76.041 1.00 31.03 424 ASN A O 1
ATOM 3112 N N . SER A 1 425 ? 26.386 -1.253 74.326 1.00 30.58 425 SER A N 1
ATOM 3113 C CA . SER A 1 425 ? 26.460 -2.720 74.604 1.00 30.58 425 SER A CA 1
ATOM 3114 C C . SER A 1 425 ? 25.255 -3.573 75.069 1.00 30.58 425 SER A C 1
ATOM 3116 O O . SER A 1 425 ? 24.811 -3.462 76.204 1.00 30.58 425 SER A O 1
ATOM 3118 N N . SER A 1 426 ? 24.880 -4.578 74.254 1.00 33.31 426 SER A N 1
ATOM 3119 C CA . SER A 1 426 ? 24.876 -6.050 74.534 1.00 33.31 426 SER A CA 1
ATOM 3120 C C . SER A 1 426 ? 24.146 -6.792 73.383 1.00 33.31 426 SER A C 1
ATOM 3122 O O . SER A 1 426 ? 23.129 -6.314 72.896 1.00 33.31 426 SER A O 1
ATOM 3124 N N . ALA A 1 427 ? 24.793 -7.726 72.668 1.00 34.25 427 ALA A N 1
ATOM 3125 C CA . ALA A 1 427 ? 24.779 -9.191 72.875 1.00 34.25 427 ALA A CA 1
ATOM 3126 C C . ALA A 1 427 ? 23.346 -9.777 72.871 1.00 34.25 427 ALA A C 1
ATOM 3128 O O . ALA A 1 427 ? 22.568 -9.509 73.771 1.00 34.25 427 ALA A O 1
ATOM 3129 N N . ALA A 1 428 ? 22.891 -10.378 71.767 1.00 31.58 428 ALA A N 1
ATOM 3130 C CA . ALA A 1 428 ? 23.011 -11.812 71.465 1.00 31.58 428 ALA A CA 1
ATOM 3131 C C . ALA A 1 428 ? 22.223 -12.709 72.439 1.00 31.58 428 ALA A C 1
ATOM 3133 O O . ALA A 1 428 ? 22.753 -13.039 73.487 1.00 31.58 428 ALA A O 1
ATOM 3134 N N . GLU A 1 429 ? 21.013 -13.142 72.055 1.00 32.22 429 GLU A N 1
ATOM 3135 C CA . GLU A 1 429 ? 20.535 -14.525 72.232 1.00 32.22 429 GLU A CA 1
ATOM 3136 C C . GLU A 1 429 ? 19.191 -14.791 71.528 1.00 32.22 429 GLU A C 1
ATOM 3138 O O . GLU A 1 429 ? 18.452 -13.881 71.164 1.00 32.22 429 GLU A O 1
ATOM 3143 N N . ALA A 1 430 ? 18.981 -16.080 71.277 1.00 33.81 430 ALA A N 1
ATOM 3144 C CA . ALA A 1 430 ? 18.055 -16.754 70.378 1.00 33.81 430 ALA A CA 1
ATOM 3145 C C . ALA A 1 430 ? 16.549 -16.492 70.563 1.00 33.81 430 ALA A C 1
ATOM 3147 O O . ALA A 1 430 ? 16.049 -16.407 71.684 1.00 33.81 430 ALA A O 1
ATOM 3148 N N . SER A 1 431 ? 15.807 -16.560 69.450 1.00 35.69 431 SER A N 1
ATOM 3149 C CA . SER A 1 431 ? 14.819 -17.624 69.155 1.00 35.69 431 SER A CA 1
ATOM 3150 C C . SER A 1 431 ? 14.431 -17.600 67.679 1.00 35.69 431 SER A C 1
ATOM 3152 O O . SER A 1 431 ? 14.197 -16.485 67.160 1.00 35.69 431 SER A O 1
#

Sequence (431 aa):
GGVIRSPELLAGIPWTQWLTLGFQIMPLFFLAGGYAAGGSWAAMSGGASGWVRRRAMRLLVPAGIYSGLVLVAVAVCQGVGVDAGTLELVGWAMAMQFWFLPVYLVLSALTPLLYAAHLRWGLLVPAGMGVVAGVAAFVPYGGLLGYVLVWGVAYQLGFCWRDGLLVGKGLALAGLGGVAFVGLVALGPYPVSLIRVTGQDPSNTDPPSLAMLAWVVAQVGGCLLLAPPLRRVLARERVWRVVRGVGGASMTLYLWHMLPVLVVAACFYLTGLAPQPALGSLAWWGLRVPWLVVLGLVMVGGVAAVQPLAGVRPLAGVRPLAGVRPLAGVRGWARFSAPGCSWTLWPGLAFAVVSLARFAVHGFAPDGRFPLLPALGLAVGTALVTAGGDRSTSDRSTGDRSAGDPSVCDRDLSHRSSTAAPGNSSAAEAS

Radius of gyration: 28.55 Å; Cα contacts (8 Å, |Δi|>4): 467; chains: 1; bounding box: 50×69×103 Å

Mean predicted aligned error: 10.99 Å

Foldseek 3Di:
DFDDDDDDLCQVPVVCLLVLLVVVCLLVVLLQLLLVLLVDVVQDPAFLLVQLLVVLCLQLVLLLVLLVVLLVVLVVCVVVPPDLVVLQVLQQLLLQLLQLVLLSSVLSSCSLVLVVCCVVPPLVSLVVLLVQLQVLVPDVVSLVVLSNSLSVSSSSVSSCVNVVVCVPCLCVLLVQLVVQLCCDCVVDDEPSRQADDPPRPPHCVSRHDNSNSSSSSNVSSVCNVCVVVVVVVCVPPVNVVVVLQCVLCVSVCSNCLSVLVVVVCCVCRVVVNDDDDDRPDPVNVVVVVVVVVSSVVVSVVVLVVVCVVVVDNSSPDDDDPDDDDDDDDDDSPVSNDDPLPLVLLVQLSVLLSVLSNCCNVRGCQRSSHHPVSSSVSSVSSSVSSVVSPDPPPPPPPPPDDDDDDDDDDDDDDDDDDDDDDDDDDDDDDDD

Solvent-accessible surface area (backbone atoms only — not comparable to full-atom values): 24321 Å² total; per-residue (Å²): 129,43,70,89,77,85,80,55,59,52,63,76,39,60,77,55,24,63,53,32,66,79,67,59,54,64,48,56,54,30,20,53,47,20,29,52,44,48,54,58,53,73,72,48,89,70,53,59,56,64,53,38,41,57,56,49,47,70,50,49,50,62,51,46,53,51,49,51,54,52,44,51,50,50,51,51,40,52,74,74,64,54,58,38,68,60,40,23,54,52,21,25,60,60,22,44,76,35,57,57,53,29,50,50,49,50,52,54,63,41,38,70,60,56,50,52,46,35,77,74,48,45,73,54,45,35,52,49,32,46,52,52,29,57,55,27,68,77,39,91,77,20,42,67,53,12,47,52,24,46,48,40,24,29,17,43,48,10,38,35,49,69,75,52,74,46,70,90,40,20,64,57,32,25,48,55,14,42,53,47,24,51,49,32,38,75,72,41,82,40,60,78,32,57,49,82,46,81,94,54,82,58,37,27,53,74,41,43,29,69,46,40,44,22,41,38,41,13,52,52,9,48,48,55,64,46,42,66,65,49,50,62,54,46,69,37,64,72,51,35,53,51,51,52,52,51,58,39,31,42,68,54,50,67,70,47,54,49,55,34,52,54,53,51,48,48,63,25,35,42,69,57,76,50,87,81,60,60,85,88,36,71,66,38,58,58,48,48,56,61,49,51,49,53,37,50,50,47,44,50,50,50,52,60,62,47,35,75,78,59,80,49,55,77,58,58,61,85,82,87,77,88,83,79,80,91,78,88,83,91,73,86,70,75,55,79,73,64,97,66,72,45,75,43,37,61,59,9,48,49,30,30,32,53,16,38,43,45,27,24,75,48,16,54,10,47,92,35,36,81,52,59,67,44,51,50,29,34,53,51,10,50,49,28,41,57,70,54,62,79,81,77,80,78,79,76,85,82,82,86,86,82,90,83,85,92,87,88,82,88,88,84,86,89,89,84,88,84,84,89,87,90,86,86,91,81,85,90,83,87,132

pLDDT: mean 81.22, std 21.5, range [28.17, 98.31]

Nearest PDB structures (foldseek):
  8e6n-assembly1_A  TM=1.636E-01  e=1.864E+00  Deinococcus radiodurans
  5y50-assembly1_A  TM=1.844E-01  e=3.917E+00  Arabidopsis thaliana
  5hxh-assembly1_A  TM=1.619E-01  e=3.321E+00  Methanocaldococcus jannaschii DSM 2661

Secondary structure (DSSP, 8-state):
--------HHHHSGGGGGHHHHH--HHHHHHHHHHHHHHHHHT--S-HHHHHHHHHHHHHHHHHHHHHHHHHHHHHHHHTT--HHHHHHHHHHHHGGGGHHHHHHHHHHHHHHHHHHHHHHTTHHHHHHHHHHHHHTTSTTTHHHHHHHHHHHHHHHHHHHHTTTTTT-HHHHHHHHHHHHHHHHHSSS--S-SS--TT-SS-SBTTB-HHHHHHHHHHHHHHHHHHHHHHHHHTSHHHHHHHHHHHHHHHHHHHHTHHHHHHHHIIIIITT-S--PPTTSHHHHHHHHHHHHHHHHHHHHHHHHHHHHHSS-TTS-----SS--------SSGGG--S---TTHHHHHHHHHHHHHHHHHH-SSGGGS--HHHHHHHHHHHHHHHHTS-STTSSSSSS--------------------------------